Protein AF-A0A661EHE6-F1 (afdb_monomer_lite)

Radius of gyration: 26.78 Å; chains: 1; bounding box: 66×60×80 Å

Secondary structure (DSSP, 8-state):
-HHHHHHHHHHHHHHHHHHHHHHHTS--EEEEEE-TTS-TTT-TT-EEEEEETTEEEE-----B-SS-B-SS---HHHHHHHHHHHTTPPPGGGSSHHHHHHHHHHHHHHHHHHHHHH--SHHHHHHHHHHHHHHHHHHHHHHHHSTTGGGGS-HHHHHHHHHHHT--HHHHHTS-HHHHHHHHHHHHHHTT-------GGGGGGGHHHHHHHHHTT--GGGGHHHHHTTT---HHHHHHHHHHHHHHTT-TT--HHHHHHHHHHHHHHHHHHSSS-HHHHHHHHHHHHHHHHHHHHHHHHIIIIIHHH-GGGGGHHHHHHHTHHHHHHHHHHHHHHHHHHS--TTSSS-PPP----SSEEEEETTEEEEEEE-HHHHHHHHHHHHHHHHHHHHHHHH-

Structure (mmCIF, N/CA/C/O backbone):
data_AF-A0A661EHE6-F1
#
_entry.id   AF-A0A661EHE6-F1
#
loop_
_atom_site.group_PDB
_atom_site.id
_atom_site.type_symbol
_atom_site.label_atom_id
_atom_site.label_alt_id
_atom_site.label_comp_id
_atom_site.label_asym_id
_atom_site.label_entity_id
_atom_site.label_seq_id
_atom_site.pdbx_PDB_ins_code
_atom_site.Cartn_x
_atom_site.Cartn_y
_atom_site.Cartn_z
_atom_site.occupancy
_atom_site.B_iso_or_equiv
_atom_site.auth_seq_id
_atom_site.auth_comp_id
_atom_site.auth_asym_id
_atom_site.auth_atom_id
_atom_site.pdbx_PDB_model_num
ATO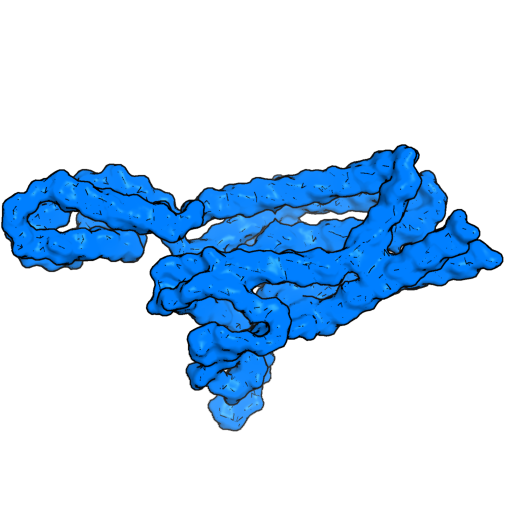M 1 N N . MET A 1 1 ? -30.434 -4.447 30.895 1.00 58.22 1 MET A N 1
ATOM 2 C CA . MET A 1 1 ? -30.264 -4.617 29.432 1.00 58.22 1 MET A CA 1
ATOM 3 C C . MET A 1 1 ? -29.003 -3.926 28.910 1.00 58.22 1 MET A C 1
ATOM 5 O O . MET A 1 1 ? -28.174 -4.623 28.340 1.00 58.22 1 MET A O 1
ATOM 9 N N . LEU A 1 2 ? -28.776 -2.645 29.231 1.00 62.28 2 LEU A N 1
ATOM 10 C CA . LEU A 1 2 ? -27.599 -1.854 28.808 1.00 62.28 2 LEU A CA 1
ATOM 11 C C . LEU A 1 2 ? -26.223 -2.505 29.084 1.00 62.28 2 LEU A C 1
ATOM 13 O O . LEU A 1 2 ? -25.318 -2.439 28.260 1.00 62.28 2 LEU A O 1
ATOM 17 N N . LYS A 1 3 ? -26.040 -3.195 30.220 1.00 76.94 3 LYS A N 1
ATOM 18 C CA . LYS A 1 3 ? -24.766 -3.878 30.533 1.00 76.94 3 LYS A CA 1
ATOM 19 C C . LYS A 1 3 ? -24.486 -5.080 29.613 1.00 76.94 3 LYS A C 1
ATOM 21 O O . LYS A 1 3 ? -23.337 -5.329 29.279 1.00 76.94 3 LYS A O 1
ATOM 26 N N . LYS A 1 4 ? -25.528 -5.802 29.177 1.00 82.62 4 LYS A N 1
ATOM 27 C CA . LYS A 1 4 ? -25.400 -6.984 28.303 1.00 82.62 4 LYS A CA 1
ATOM 28 C C . LYS A 1 4 ? -25.065 -6.578 26.865 1.00 82.62 4 LYS A C 1
ATOM 30 O O . LYS A 1 4 ? -24.205 -7.199 26.257 1.00 82.62 4 LYS A O 1
ATOM 35 N N . GLN A 1 5 ? -25.698 -5.526 26.344 1.00 84.62 5 GLN A N 1
ATOM 36 C CA . GLN A 1 5 ? -25.403 -5.009 25.001 1.00 84.62 5 GLN A CA 1
ATOM 37 C C . GLN A 1 5 ? -23.987 -4.424 24.902 1.00 84.62 5 GLN A C 1
ATOM 39 O O . GLN A 1 5 ? -23.274 -4.747 23.959 1.00 84.62 5 GLN A O 1
ATOM 44 N N . ASN A 1 6 ? -23.524 -3.686 25.917 1.00 88.25 6 ASN A N 1
ATOM 45 C CA . ASN A 1 6 ? -22.138 -3.206 25.968 1.00 88.25 6 ASN A CA 1
ATOM 46 C C . ASN A 1 6 ? -21.098 -4.339 25.941 1.00 88.25 6 ASN A C 1
ATOM 48 O O . ASN A 1 6 ? -20.074 -4.203 25.278 1.00 88.25 6 ASN A O 1
ATOM 52 N N . ILE A 1 7 ? -21.368 -5.468 26.608 1.00 91.94 7 ILE A N 1
ATOM 53 C CA . ILE A 1 7 ? -20.500 -6.657 26.549 1.00 91.94 7 ILE A CA 1
ATOM 54 C C . ILE A 1 7 ? -20.470 -7.243 25.131 1.00 91.94 7 ILE A C 1
ATOM 56 O O . ILE A 1 7 ? -19.403 -7.613 24.648 1.00 91.94 7 ILE A O 1
ATOM 60 N N . ILE A 1 8 ? -21.616 -7.292 24.446 1.00 94.62 8 ILE A N 1
ATOM 61 C CA . ILE A 1 8 ? -21.694 -7.775 23.059 1.00 94.62 8 ILE A CA 1
ATOM 62 C C . ILE A 1 8 ? -20.893 -6.855 22.129 1.00 94.62 8 ILE A C 1
ATOM 64 O O . ILE A 1 8 ? -20.063 -7.341 21.369 1.00 94.62 8 ILE A O 1
ATOM 68 N N . ILE A 1 9 ? -21.082 -5.533 22.220 1.00 95.19 9 ILE A N 1
ATOM 69 C CA . ILE A 1 9 ? -20.332 -4.556 21.412 1.00 95.19 9 ILE A CA 1
ATOM 70 C C . ILE A 1 9 ? -18.827 -4.678 21.675 1.00 95.19 9 ILE A C 1
ATOM 72 O O . ILE A 1 9 ? -18.043 -4.658 20.730 1.00 95.19 9 ILE A O 1
ATOM 76 N N . ALA A 1 10 ? -18.423 -4.841 22.938 1.00 95.44 10 ALA A N 1
ATOM 77 C CA . ALA A 1 10 ? -17.024 -5.043 23.294 1.00 95.44 10 ALA A CA 1
ATOM 78 C C . ALA A 1 10 ? -16.457 -6.332 22.679 1.00 95.44 10 ALA A C 1
ATOM 80 O O . ALA A 1 10 ? -15.394 -6.294 22.074 1.00 95.44 10 ALA A O 1
ATOM 81 N N . SER A 1 11 ? -17.185 -7.450 22.760 1.00 97.00 11 SER A N 1
ATOM 82 C CA . SER A 1 11 ? -16.766 -8.731 22.176 1.00 97.00 11 SER A CA 1
ATOM 83 C C . SER A 1 11 ? -16.614 -8.661 20.652 1.00 97.00 11 SER A C 1
ATOM 85 O O . SER A 1 11 ? -15.599 -9.114 20.117 1.00 97.00 11 SER A O 1
ATOM 87 N N . LEU A 1 12 ? -17.575 -8.043 19.956 1.00 97.81 12 LEU A N 1
ATOM 88 C CA . LEU A 1 12 ? -17.497 -7.817 18.510 1.00 97.81 12 LEU A CA 1
ATOM 89 C C . LEU A 1 12 ? -16.305 -6.920 18.153 1.00 97.81 12 LEU A C 1
ATOM 91 O O . LEU A 1 12 ? -15.554 -7.235 17.234 1.00 97.81 12 LEU A O 1
ATOM 95 N N . GLY A 1 13 ? -16.095 -5.842 18.913 1.00 97.81 13 GLY A N 1
ATOM 96 C CA . GLY A 1 13 ? -15.005 -4.900 18.680 1.00 97.81 13 GLY A CA 1
ATOM 97 C C . GLY A 1 13 ? -13.626 -5.511 18.911 1.00 97.81 13 GLY A C 1
ATOM 98 O O . GLY A 1 13 ? -12.750 -5.363 18.066 1.00 97.81 13 GLY A O 1
ATOM 99 N N . THR A 1 14 ? -13.433 -6.264 19.996 1.00 97.50 14 THR A N 1
ATOM 100 C CA . THR A 1 14 ? -12.178 -6.992 20.237 1.00 97.50 14 THR A CA 1
ATOM 101 C C . THR A 1 14 ? -11.913 -8.028 19.145 1.00 97.50 14 THR A C 1
ATOM 103 O O . THR A 1 14 ? -10.778 -8.151 18.692 1.00 97.50 14 THR A O 1
ATOM 106 N N . SER A 1 15 ? -12.953 -8.718 18.666 1.00 98.31 15 SER A N 1
ATOM 107 C CA . SER A 1 15 ? -12.825 -9.654 17.543 1.00 98.31 15 SER A CA 1
ATOM 108 C C . SER A 1 15 ? -12.405 -8.932 16.259 1.00 98.31 15 SER A C 1
ATOM 110 O O . SER A 1 15 ? -11.491 -9.381 15.577 1.00 98.31 15 SER A O 1
ATOM 112 N N . ALA A 1 16 ? -13.003 -7.775 15.956 1.00 98.50 16 ALA A N 1
ATOM 113 C CA . ALA A 1 16 ? -12.637 -6.971 14.791 1.00 98.50 16 ALA A CA 1
ATOM 114 C C . ALA A 1 16 ? -11.186 -6.457 14.863 1.00 98.50 16 ALA A C 1
ATOM 116 O O . ALA A 1 16 ? -10.476 -6.498 13.864 1.00 98.50 16 ALA A O 1
ATOM 117 N N . VAL A 1 17 ? -10.715 -6.037 16.042 1.00 98.56 17 VAL A N 1
ATOM 118 C CA . VAL A 1 17 ? -9.310 -5.639 16.255 1.00 98.56 17 VAL A CA 1
ATOM 119 C C . VAL A 1 17 ? -8.356 -6.813 16.033 1.00 98.56 17 VAL A C 1
ATOM 121 O O . VAL A 1 17 ? -7.335 -6.646 15.370 1.00 98.56 17 VAL A O 1
ATOM 124 N N . ALA A 1 18 ? -8.690 -8.005 16.536 1.00 98.38 18 ALA A N 1
ATOM 125 C CA . ALA A 1 18 ? -7.885 -9.200 16.294 1.00 98.38 18 ALA A CA 1
ATOM 126 C C . ALA A 1 18 ? -7.820 -9.543 14.796 1.00 98.38 18 ALA A C 1
ATOM 128 O O . ALA A 1 18 ? -6.750 -9.848 14.277 1.00 98.38 18 ALA A O 1
ATOM 129 N N . LEU A 1 19 ? -8.940 -9.428 14.079 1.00 98.44 19 LEU A N 1
ATOM 130 C CA . LEU A 1 19 ? -8.975 -9.631 12.631 1.00 98.44 19 LEU A CA 1
ATOM 131 C C . LEU A 1 19 ? -8.116 -8.614 11.873 1.00 98.44 19 LEU A C 1
ATOM 133 O O . LEU A 1 19 ? -7.406 -9.021 10.960 1.00 98.44 19 LEU A O 1
ATOM 137 N N . LEU A 1 20 ? -8.122 -7.330 12.256 1.00 98.31 20 LEU A N 1
ATOM 138 C CA . LEU A 1 20 ? -7.246 -6.314 11.648 1.00 98.31 20 LEU A CA 1
ATOM 139 C C . LEU A 1 20 ? -5.766 -6.698 11.740 1.00 98.31 20 LEU A C 1
ATOM 141 O O . LEU A 1 20 ? -5.032 -6.513 10.771 1.00 98.31 20 LEU A O 1
ATOM 145 N N . PHE A 1 21 ? -5.341 -7.271 12.869 1.00 97.00 21 PHE A N 1
ATOM 146 C CA . PHE A 1 21 ? -3.980 -7.781 13.018 1.00 97.00 21 PHE A CA 1
ATOM 147 C C . PHE A 1 21 ? -3.686 -8.914 12.022 1.00 97.00 21 PHE A C 1
ATOM 149 O O . PHE A 1 21 ? -2.678 -8.860 11.328 1.00 97.00 21 PHE A O 1
ATOM 156 N N . PHE A 1 22 ? -4.577 -9.903 11.884 1.00 97.81 22 PHE A N 1
ATOM 157 C CA . PHE A 1 22 ? -4.382 -11.000 10.924 1.00 97.81 22 PHE A CA 1
ATOM 158 C C . PHE A 1 22 ? -4.423 -10.539 9.462 1.00 97.81 22 PHE A C 1
ATOM 160 O O . PHE A 1 22 ? -3.643 -11.031 8.647 1.00 97.81 22 PHE A O 1
ATOM 167 N N . ILE A 1 23 ? -5.290 -9.577 9.130 1.00 98.25 23 ILE A N 1
ATOM 168 C CA . ILE A 1 23 ? -5.377 -8.985 7.787 1.00 98.25 23 ILE A CA 1
ATOM 169 C C . ILE A 1 23 ? -4.029 -8.400 7.368 1.00 98.25 23 ILE A C 1
ATOM 171 O O . ILE A 1 23 ? -3.615 -8.599 6.231 1.00 98.25 23 ILE A O 1
ATOM 175 N N . PHE A 1 24 ? -3.322 -7.730 8.283 1.00 97.19 24 PHE A N 1
ATOM 176 C CA . PHE A 1 24 ? -2.044 -7.084 7.982 1.00 97.19 24 PHE A CA 1
ATOM 177 C C . PHE A 1 24 ? -0.975 -8.058 7.449 1.00 97.19 24 PHE A C 1
ATOM 179 O O . PHE A 1 24 ? -0.112 -7.666 6.668 1.00 97.19 24 PHE A O 1
ATOM 186 N N . PHE A 1 25 ? -1.048 -9.336 7.825 1.00 96.38 25 PHE A N 1
ATOM 187 C CA . PHE A 1 25 ? -0.101 -10.372 7.400 1.00 96.38 25 PHE A CA 1
ATOM 188 C C . PHE A 1 25 ? -0.666 -11.332 6.346 1.00 96.38 25 PHE A C 1
ATOM 190 O O . PHE A 1 25 ? -0.002 -12.300 5.986 1.00 96.38 25 PHE A O 1
ATOM 197 N N . SER A 1 26 ? -1.879 -11.088 5.851 1.00 97.25 26 SER A N 1
ATOM 198 C CA . SER A 1 26 ? -2.568 -11.995 4.931 1.00 97.25 26 SER A CA 1
ATOM 199 C C . SER A 1 26 ? -2.610 -11.438 3.502 1.00 97.25 26 SER A C 1
ATOM 201 O O . SER A 1 26 ? -2.764 -10.224 3.338 1.00 97.25 26 SER A O 1
ATOM 203 N N . PRO A 1 27 ? -2.552 -12.300 2.469 1.00 97.62 27 PRO A N 1
ATOM 204 C CA . PRO A 1 27 ? -2.875 -11.909 1.110 1.00 97.62 27 PRO A CA 1
ATOM 205 C C . PRO A 1 27 ? -4.326 -11.448 1.072 1.00 97.62 27 PRO A C 1
ATOM 207 O O . PRO A 1 27 ? -5.235 -12.124 1.558 1.00 97.62 27 PRO A O 1
ATOM 210 N N . VAL A 1 28 ? -4.541 -10.258 0.531 1.00 98.12 28 VAL A N 1
ATOM 211 C CA . VAL A 1 28 ? -5.866 -9.664 0.375 1.00 98.12 28 VAL A CA 1
ATOM 212 C C . VAL A 1 28 ? -6.407 -9.960 -1.014 1.00 98.12 28 VAL A C 1
ATOM 214 O O . VAL A 1 28 ? -7.583 -10.274 -1.169 1.00 98.12 28 VAL A O 1
ATOM 217 N N . TRP A 1 29 ? -5.552 -9.894 -2.026 1.00 98.12 29 TRP A N 1
ATOM 218 C CA . TRP A 1 29 ? -5.924 -10.109 -3.417 1.00 98.12 29 TRP A CA 1
ATOM 219 C C . TRP A 1 29 ? -4.809 -10.852 -4.129 1.00 98.12 29 TRP A C 1
ATOM 221 O O . TRP A 1 29 ? -3.644 -10.688 -3.773 1.00 98.12 29 TRP A O 1
ATOM 231 N N . TRP A 1 30 ? -5.133 -11.621 -5.158 1.00 97.56 30 TRP A N 1
ATOM 232 C CA . TRP A 1 30 ? -4.120 -12.259 -5.989 1.00 97.56 30 TRP A CA 1
ATOM 233 C C . TRP A 1 30 ? -4.372 -11.969 -7.459 1.00 97.56 30 TRP A C 1
ATOM 235 O O . TRP A 1 30 ? -5.511 -11.788 -7.898 1.00 97.56 30 TRP A O 1
ATOM 245 N N . VAL A 1 31 ? -3.279 -11.924 -8.215 1.00 96.62 31 VAL A N 1
ATOM 246 C CA . VAL A 1 31 ? -3.304 -11.832 -9.673 1.00 96.62 31 VAL A CA 1
ATOM 247 C C . VAL A 1 31 ? -2.419 -12.922 -10.243 1.00 96.62 31 VAL A C 1
ATOM 249 O O . VAL A 1 31 ? -1.342 -13.183 -9.714 1.00 96.62 31 VAL A O 1
ATOM 252 N N . SER A 1 32 ? -2.876 -13.549 -11.322 1.00 96.06 32 SER A N 1
ATOM 253 C CA . SER A 1 32 ? -2.089 -14.502 -12.095 1.00 96.06 32 SER A CA 1
ATOM 254 C C . SER A 1 32 ? -2.139 -14.191 -13.587 1.00 96.06 32 SER A C 1
ATOM 256 O O . SER A 1 32 ? -3.191 -13.813 -14.113 1.00 96.06 32 SER A O 1
ATOM 258 N N . LEU A 1 33 ? -1.001 -14.363 -14.263 1.00 94.44 33 LEU A N 1
ATOM 259 C CA . LEU A 1 33 ? -0.906 -14.360 -15.720 1.00 94.44 33 LEU A CA 1
ATOM 260 C C . LEU A 1 33 ? -0.604 -15.755 -16.256 1.00 94.44 33 LEU A C 1
ATOM 262 O O . LEU A 1 33 ? 0.322 -16.421 -15.802 1.00 94.44 33 LEU A O 1
ATOM 266 N N . THR A 1 34 ? -1.315 -16.150 -17.307 1.00 93.56 34 THR A N 1
ATOM 267 C CA . THR A 1 34 ? -0.997 -17.357 -18.083 1.00 93.56 34 THR A CA 1
ATOM 268 C C . THR A 1 34 ? -0.774 -16.993 -19.544 1.00 93.56 34 THR A C 1
ATOM 270 O O . THR A 1 34 ? -1.536 -16.196 -20.101 1.00 93.56 34 THR A O 1
ATOM 273 N N . ALA A 1 35 ? 0.215 -17.608 -20.186 1.00 90.50 35 ALA A N 1
ATOM 274 C CA . ALA A 1 35 ? 0.465 -17.464 -21.617 1.00 90.50 35 ALA A CA 1
ATOM 275 C C . ALA A 1 35 ? 1.098 -18.740 -22.196 1.00 90.50 35 ALA A C 1
ATOM 277 O O . ALA A 1 35 ? 1.694 -19.506 -21.443 1.00 90.50 35 ALA A O 1
ATOM 278 N N . PRO A 1 36 ? 1.034 -18.964 -23.524 1.00 88.56 36 PRO A N 1
ATOM 279 C CA . PRO A 1 36 ? 1.597 -20.164 -24.152 1.00 88.56 36 PRO A CA 1
ATOM 280 C C . PRO A 1 36 ? 3.094 -20.393 -23.889 1.00 88.56 36 PRO A C 1
ATOM 282 O O . PRO A 1 36 ? 3.557 -21.526 -23.953 1.00 88.56 36 PRO A O 1
ATOM 285 N N . GLN A 1 37 ? 3.852 -19.327 -23.620 1.00 87.25 37 GLN A N 1
ATOM 286 C CA . GLN A 1 37 ? 5.287 -19.375 -23.320 1.00 87.25 37 GLN A CA 1
ATOM 287 C C . GLN A 1 37 ? 5.591 -19.797 -21.873 1.00 87.25 37 GLN A C 1
ATOM 289 O O . GLN A 1 37 ? 6.729 -20.149 -21.582 1.00 87.25 37 GLN A O 1
ATOM 294 N N . TYR A 1 38 ? 4.591 -19.774 -20.988 1.00 89.00 38 TYR A N 1
ATOM 295 C CA . TYR A 1 38 ? 4.699 -20.142 -19.577 1.00 89.00 38 TYR A CA 1
ATOM 296 C C . TYR A 1 38 ? 3.900 -21.433 -19.343 1.00 89.00 38 TYR A C 1
ATOM 298 O O . TYR A 1 38 ? 2.697 -21.369 -19.078 1.00 89.00 38 TYR A O 1
ATOM 306 N N . PRO A 1 39 ? 4.524 -22.613 -19.518 1.00 89.12 39 PRO A N 1
ATOM 307 C CA . PRO A 1 39 ? 3.816 -23.887 -19.484 1.00 89.12 39 PRO A CA 1
ATOM 308 C C . PRO A 1 39 ? 3.327 -24.226 -18.073 1.00 89.12 39 PRO A C 1
ATOM 310 O O . PRO A 1 39 ? 4.038 -24.002 -17.095 1.00 89.12 39 PRO A O 1
ATOM 313 N N . GLU A 1 40 ? 2.159 -24.869 -17.979 1.00 88.19 40 GLU A N 1
ATOM 314 C CA . GLU A 1 40 ? 1.541 -25.282 -16.705 1.00 88.19 40 GLU A CA 1
ATOM 315 C C . GLU A 1 40 ? 2.432 -26.218 -15.871 1.00 88.19 40 GLU A C 1
ATOM 317 O O . GLU A 1 40 ? 2.320 -26.254 -14.652 1.00 88.19 40 GLU A O 1
ATOM 322 N N . VAL A 1 41 ? 3.354 -26.952 -16.507 1.00 86.19 41 VAL A N 1
ATOM 323 C CA . VAL A 1 41 ? 4.315 -27.818 -15.800 1.00 86.19 41 VAL A CA 1
ATOM 324 C C . VAL A 1 41 ? 5.265 -27.005 -14.916 1.00 86.19 41 VAL A C 1
ATOM 326 O O . VAL A 1 41 ? 5.622 -27.478 -13.845 1.00 86.19 41 VAL A O 1
ATOM 329 N N . ALA A 1 42 ? 5.657 -25.798 -15.337 1.00 85.19 42 ALA A N 1
ATOM 330 C CA . ALA A 1 42 ? 6.507 -24.898 -14.550 1.00 85.19 42 ALA A CA 1
ATOM 331 C C . ALA A 1 42 ? 5.682 -23.861 -13.764 1.00 85.19 42 ALA A C 1
ATOM 333 O O . ALA A 1 42 ? 6.041 -23.494 -12.651 1.00 85.19 42 ALA A O 1
ATOM 334 N N . PHE A 1 43 ? 4.549 -23.425 -14.320 1.00 89.69 43 PHE A N 1
ATOM 335 C CA . PHE A 1 43 ? 3.670 -22.407 -13.744 1.00 89.69 43 PHE A CA 1
ATOM 336 C C . PHE A 1 43 ? 2.233 -22.941 -13.631 1.00 89.69 43 PHE A C 1
ATOM 338 O O . PHE A 1 43 ? 1.362 -22.511 -14.391 1.00 89.69 43 PHE A O 1
ATOM 345 N N . PRO A 1 44 ? 1.951 -23.876 -12.704 1.00 90.06 44 PRO A N 1
ATOM 346 C CA . PRO A 1 44 ? 0.638 -24.526 -12.608 1.00 90.06 44 PRO A CA 1
ATOM 347 C C . PRO A 1 44 ? -0.492 -23.541 -12.292 1.00 90.06 44 PRO A C 1
ATOM 349 O O . PRO A 1 44 ? -1.596 -23.670 -12.811 1.00 90.06 44 PRO A O 1
ATOM 352 N N . ASP A 1 45 ? -0.193 -22.518 -11.492 1.00 91.25 45 ASP A N 1
ATOM 353 C CA . ASP A 1 45 ? -1.120 -21.438 -11.152 1.00 91.25 45 ASP A CA 1
ATOM 354 C C . ASP A 1 45 ? -0.907 -20.188 -12.024 1.00 91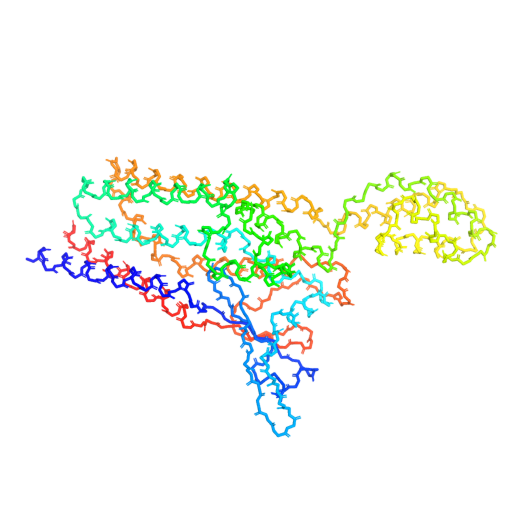.25 45 ASP A C 1
ATOM 356 O O . ASP A 1 45 ? -1.430 -19.119 -11.702 1.00 91.25 45 ASP A O 1
ATOM 360 N N . GLY A 1 46 ? -0.115 -20.292 -13.097 1.00 92.94 46 GLY A N 1
ATOM 361 C CA . GLY A 1 46 ? 0.428 -19.155 -13.838 1.00 92.94 46 GLY A CA 1
ATOM 362 C C . GLY A 1 46 ? 1.467 -18.361 -13.039 1.00 92.94 46 GLY A C 1
ATOM 363 O O . GLY A 1 46 ? 1.930 -18.770 -11.974 1.00 92.94 46 GLY A O 1
ATOM 364 N N . ILE A 1 47 ? 1.840 -17.194 -13.558 1.00 94.75 47 ILE A N 1
ATOM 365 C CA . ILE A 1 47 ? 2.729 -16.246 -12.885 1.00 94.75 47 ILE A CA 1
ATOM 366 C C . ILE A 1 47 ? 1.900 -15.510 -11.841 1.00 94.75 47 ILE A C 1
ATOM 368 O O . ILE A 1 47 ? 1.251 -14.506 -12.141 1.00 94.75 47 ILE A O 1
ATOM 372 N N . LYS A 1 48 ? 1.866 -16.056 -10.627 1.00 95.69 48 LYS A N 1
ATOM 373 C CA . LYS A 1 48 ? 1.005 -15.574 -9.550 1.00 95.69 48 LYS A CA 1
ATOM 374 C C . LYS A 1 48 ? 1.747 -14.640 -8.596 1.00 95.69 48 LYS A C 1
ATOM 376 O O . LYS A 1 48 ? 2.850 -14.940 -8.144 1.00 95.69 48 LYS A O 1
ATOM 381 N N . ILE A 1 49 ? 1.088 -13.547 -8.224 1.00 95.75 49 ILE A N 1
ATOM 382 C CA . ILE A 1 49 ? 1.506 -12.619 -7.168 1.00 95.75 49 ILE A CA 1
ATOM 383 C C . ILE A 1 49 ? 0.370 -12.389 -6.173 1.00 95.75 49 ILE A C 1
ATOM 385 O O . ILE A 1 49 ? -0.811 -12.444 -6.531 1.00 95.75 49 ILE A O 1
ATOM 389 N N . ASN A 1 50 ? 0.738 -12.084 -4.932 1.00 96.56 50 ASN A N 1
ATOM 390 C CA . ASN A 1 50 ? -0.198 -11.823 -3.847 1.00 96.56 50 ASN A CA 1
ATOM 391 C C . ASN A 1 50 ? -0.040 -10.388 -3.338 1.00 96.56 50 ASN A C 1
ATOM 393 O O . ASN A 1 50 ? 1.033 -9.986 -2.888 1.00 96.56 50 ASN A O 1
ATOM 397 N N . PHE A 1 51 ? -1.127 -9.625 -3.369 1.00 96.31 51 PHE A N 1
ATOM 398 C CA . PHE A 1 51 ? -1.212 -8.283 -2.808 1.00 96.31 51 PHE A CA 1
ATOM 399 C C . PHE A 1 51 ? -1.576 -8.360 -1.333 1.00 96.31 51 PHE A C 1
ATOM 401 O O . PHE A 1 51 ? -2.621 -8.895 -0.959 1.00 96.31 51 PHE A O 1
ATOM 408 N N . HIS A 1 52 ? -0.728 -7.781 -0.499 1.00 96.62 52 HIS A N 1
ATOM 409 C CA . HIS A 1 52 ? -0.985 -7.538 0.910 1.00 96.62 52 HIS A CA 1
ATOM 410 C C . HIS A 1 52 ? -1.100 -6.026 1.127 1.00 96.62 52 HIS A C 1
ATOM 412 O O . HIS A 1 52 ? -0.645 -5.226 0.312 1.00 96.62 52 HIS A O 1
ATOM 418 N N . VAL A 1 53 ? -1.653 -5.605 2.264 1.00 95.75 53 VAL A N 1
ATOM 419 C CA . VAL A 1 53 ? -1.747 -4.168 2.593 1.00 95.75 53 VAL A CA 1
ATOM 420 C C . VAL A 1 53 ? -0.384 -3.491 2.785 1.00 95.75 53 VAL A C 1
ATOM 422 O O . VAL A 1 53 ? -0.302 -2.269 2.757 1.00 95.75 53 VAL A O 1
ATOM 425 N N . ASN A 1 54 ? 0.681 -4.273 2.970 1.00 94.75 54 ASN A N 1
ATOM 426 C CA . ASN A 1 54 ? 2.046 -3.817 3.237 1.00 94.75 54 ASN A CA 1
ATOM 427 C C . ASN A 1 54 ? 3.054 -4.167 2.125 1.00 94.75 54 ASN A C 1
ATOM 429 O O . ASN A 1 54 ? 4.201 -3.728 2.193 1.00 94.75 54 ASN A O 1
ATOM 433 N N . GLY A 1 55 ? 2.671 -4.915 1.089 1.00 93.81 55 GLY A N 1
ATOM 434 C CA . GLY A 1 55 ? 3.638 -5.480 0.145 1.00 93.81 55 GLY A CA 1
ATOM 435 C C . GLY A 1 55 ? 3.006 -6.261 -0.999 1.00 93.81 55 GLY A C 1
ATOM 436 O O . GLY A 1 55 ? 1.807 -6.544 -0.983 1.00 93.81 55 GLY A O 1
ATOM 437 N N . VAL A 1 56 ? 3.827 -6.631 -1.982 1.00 94.25 56 VAL A N 1
ATOM 438 C CA . VAL A 1 56 ? 3.448 -7.547 -3.058 1.00 94.25 56 VAL A CA 1
ATOM 439 C C . VAL A 1 56 ? 4.422 -8.714 -3.081 1.00 94.25 56 VAL A C 1
ATOM 441 O O . VAL A 1 56 ? 5.600 -8.565 -3.395 1.00 94.25 56 VAL A O 1
ATOM 444 N N . PHE A 1 57 ? 3.915 -9.901 -2.779 1.00 93.19 57 PHE A N 1
ATOM 445 C CA . PHE A 1 57 ? 4.740 -11.076 -2.530 1.00 93.19 57 PHE A CA 1
ATOM 446 C C . PHE A 1 57 ? 4.610 -12.115 -3.639 1.00 93.19 57 PHE A C 1
ATOM 448 O O . PHE A 1 57 ? 3.616 -12.162 -4.373 1.00 93.19 57 PHE A O 1
ATOM 455 N N . ASN A 1 58 ? 5.629 -12.970 -3.738 1.00 92.56 58 ASN A N 1
ATOM 456 C CA . ASN A 1 58 ? 5.634 -14.092 -4.664 1.00 92.56 58 ASN A CA 1
ATOM 457 C C . ASN A 1 58 ? 4.459 -15.039 -4.366 1.00 92.56 58 ASN A C 1
ATOM 459 O O . ASN A 1 58 ? 4.266 -15.456 -3.224 1.00 92.56 58 ASN A O 1
ATOM 463 N N . GLY A 1 59 ? 3.670 -15.359 -5.391 1.00 91.31 59 GLY A N 1
ATOM 464 C CA . GLY A 1 59 ? 2.535 -16.275 -5.289 1.00 91.31 59 GLY A CA 1
ATOM 465 C C . GLY A 1 59 ? 2.799 -17.656 -5.882 1.00 91.31 59 GLY A C 1
ATOM 466 O O . GLY A 1 59 ? 1.929 -18.519 -5.778 1.00 91.31 59 GLY A O 1
ATOM 467 N N . CYS A 1 60 ? 3.966 -17.870 -6.490 1.00 91.25 60 CYS A N 1
ATOM 468 C CA . CYS A 1 60 ? 4.336 -19.159 -7.056 1.00 91.25 60 CYS A CA 1
ATOM 469 C C . CYS A 1 60 ? 4.808 -20.146 -5.994 1.00 91.25 60 CYS A C 1
ATOM 471 O O . CYS A 1 60 ? 5.415 -19.786 -4.983 1.00 91.25 60 CYS A O 1
ATOM 473 N N . THR A 1 61 ? 4.491 -21.415 -6.231 1.00 86.19 61 THR A N 1
ATOM 474 C CA . THR A 1 61 ? 4.805 -22.518 -5.327 1.00 86.19 61 THR A CA 1
ATOM 475 C C . THR A 1 61 ? 5.929 -23.366 -5.904 1.00 86.19 61 THR A C 1
ATOM 477 O O . THR A 1 61 ? 6.148 -23.411 -7.111 1.00 86.19 61 THR A O 1
ATOM 480 N N . LYS A 1 62 ? 6.675 -24.033 -5.022 1.00 83.44 62 LYS A N 1
ATOM 481 C CA . LYS A 1 62 ? 7.769 -24.917 -5.422 1.00 83.44 62 LYS A CA 1
ATOM 482 C C . LYS A 1 62 ? 7.219 -26.110 -6.203 1.00 83.44 62 LYS A C 1
ATOM 484 O O . LYS A 1 62 ? 6.442 -26.895 -5.655 1.00 83.44 62 LYS A O 1
ATOM 489 N N . VAL A 1 63 ? 7.672 -26.284 -7.441 1.00 79.81 63 VAL A N 1
ATOM 490 C CA . VAL A 1 63 ? 7.231 -27.383 -8.301 1.00 79.81 63 VAL A CA 1
ATOM 491 C C . VAL A 1 63 ? 8.147 -28.598 -8.145 1.00 79.81 63 VAL A C 1
ATOM 493 O O . VAL A 1 63 ? 9.374 -28.508 -8.203 1.00 79.81 63 VAL A O 1
ATOM 496 N N . LYS A 1 64 ? 7.531 -29.770 -7.959 1.00 72.62 64 LYS A N 1
ATOM 497 C CA . LYS A 1 64 ? 8.189 -31.076 -8.077 1.00 72.62 64 LYS A CA 1
ATOM 498 C C . LYS A 1 64 ? 7.391 -31.943 -9.042 1.00 72.62 64 LYS A C 1
ATOM 500 O O . LYS A 1 64 ? 6.300 -32.395 -8.704 1.00 72.62 64 LYS A O 1
ATOM 505 N N . SER A 1 65 ? 7.939 -32.181 -10.225 1.00 68.25 65 SER A N 1
ATOM 506 C CA . SER A 1 65 ? 7.361 -33.039 -11.258 1.00 68.25 65 SER A CA 1
ATOM 507 C C . SER A 1 65 ? 8.411 -34.009 -11.813 1.00 68.25 65 SER A C 1
ATOM 509 O O . SER A 1 65 ? 9.597 -33.902 -11.506 1.00 68.25 65 SER A O 1
ATOM 511 N N . ALA A 1 66 ? 7.975 -34.974 -12.628 1.00 61.22 66 ALA A N 1
ATOM 512 C CA . ALA A 1 66 ? 8.871 -35.939 -13.270 1.00 61.22 66 ALA A CA 1
ATOM 513 C C . ALA A 1 66 ? 9.830 -35.297 -14.297 1.00 61.22 66 ALA A C 1
ATOM 515 O O . ALA A 1 66 ? 10.853 -35.896 -14.617 1.00 61.22 66 ALA A O 1
ATOM 516 N N . GLU A 1 67 ? 9.509 -34.098 -14.795 1.00 64.50 67 GLU A N 1
ATOM 517 C CA . GLU A 1 67 ? 10.275 -33.375 -15.822 1.00 64.50 67 GLU A CA 1
ATOM 518 C C . GLU A 1 67 ? 11.041 -32.166 -15.259 1.00 64.50 67 GLU A C 1
ATOM 520 O O . GLU A 1 67 ? 12.068 -31.779 -15.812 1.00 64.50 67 GLU A O 1
ATOM 525 N N . LEU A 1 68 ? 10.581 -31.593 -14.142 1.00 66.06 68 LEU A N 1
ATOM 526 C CA . LEU A 1 68 ? 11.168 -30.418 -13.494 1.00 66.06 68 LEU A CA 1
ATOM 527 C C . LEU A 1 68 ? 11.165 -30.575 -11.973 1.00 66.06 68 LEU A C 1
ATOM 529 O O . LEU A 1 68 ? 10.120 -30.784 -11.354 1.00 66.06 68 LEU A O 1
ATOM 533 N N . THR A 1 69 ? 12.344 -30.439 -11.369 1.00 69.12 69 THR A N 1
ATOM 534 C CA . THR A 1 69 ? 12.521 -30.308 -9.920 1.00 69.12 69 THR A CA 1
ATOM 535 C C . THR A 1 69 ? 13.282 -29.021 -9.660 1.00 69.12 69 THR A C 1
ATOM 537 O O . THR A 1 69 ? 14.431 -28.901 -10.074 1.00 69.12 69 THR A O 1
ATOM 540 N N . GLU A 1 70 ? 12.644 -28.076 -8.978 1.00 72.38 70 GLU A N 1
ATOM 541 C CA . GLU A 1 70 ? 13.287 -26.836 -8.548 1.00 72.38 70 GLU A CA 1
ATOM 542 C C . GLU A 1 70 ? 13.612 -26.909 -7.057 1.00 72.38 70 GLU A C 1
ATOM 544 O O . GLU A 1 70 ? 12.870 -27.520 -6.281 1.00 72.38 70 GLU A O 1
ATOM 549 N N . ASP A 1 71 ? 14.728 -26.307 -6.645 1.00 73.12 71 ASP A N 1
ATOM 550 C CA . ASP A 1 71 ? 15.160 -26.269 -5.243 1.00 73.12 71 ASP A CA 1
ATOM 551 C C . ASP A 1 71 ? 14.491 -25.139 -4.449 1.00 73.12 71 ASP A C 1
ATOM 553 O O . ASP A 1 71 ? 14.285 -25.269 -3.238 1.00 73.12 71 ASP A O 1
ATOM 557 N N . GLU A 1 72 ? 14.016 -24.105 -5.136 1.00 75.38 72 GLU A N 1
ATOM 558 C CA . GLU A 1 72 ? 13.269 -22.971 -4.591 1.00 75.38 72 GLU A CA 1
ATOM 559 C C . GLU A 1 72 ? 12.067 -22.665 -5.491 1.00 75.38 72 GLU A C 1
ATOM 561 O O . GLU A 1 72 ? 11.979 -23.176 -6.602 1.00 75.38 72 GLU A O 1
ATOM 566 N N . ALA A 1 73 ? 11.094 -21.898 -4.996 1.00 80.00 73 ALA A N 1
ATOM 567 C CA . ALA A 1 73 ? 9.969 -21.486 -5.831 1.00 80.00 73 ALA A CA 1
ATOM 568 C C . ALA A 1 73 ? 10.413 -20.394 -6.814 1.00 80.00 73 ALA A C 1
ATOM 570 O O . ALA A 1 73 ? 11.067 -19.435 -6.402 1.00 80.00 73 ALA A O 1
ATOM 571 N N . LEU A 1 74 ? 9.991 -20.500 -8.078 1.00 85.94 74 LEU A N 1
ATOM 572 C CA . LEU A 1 74 ? 10.155 -19.446 -9.083 1.00 85.94 74 LEU A CA 1
ATOM 573 C C . LEU A 1 74 ? 9.701 -18.082 -8.554 1.00 85.94 74 LEU A C 1
ATOM 575 O O . LEU A 1 74 ? 8.652 -17.959 -7.913 1.00 85.94 74 LEU A O 1
ATOM 579 N N . ASN A 1 75 ? 10.474 -17.041 -8.862 1.00 88.06 75 ASN A N 1
ATOM 580 C CA . ASN A 1 75 ? 10.152 -15.673 -8.480 1.00 88.06 75 ASN A CA 1
ATOM 581 C C . ASN A 1 75 ? 9.162 -15.055 -9.479 1.00 88.06 75 ASN A C 1
ATOM 583 O O . ASN A 1 75 ? 9.530 -14.312 -10.387 1.00 88.06 75 ASN A O 1
ATOM 587 N N . CYS A 1 76 ? 7.877 -15.338 -9.292 1.00 91.81 76 CYS A N 1
ATOM 588 C CA . CYS A 1 76 ? 6.829 -14.840 -10.176 1.00 91.81 76 CYS A CA 1
ATOM 589 C C . CYS A 1 76 ? 6.602 -13.333 -10.078 1.00 91.81 76 CYS A C 1
ATOM 591 O O . CYS A 1 76 ? 6.073 -12.748 -11.018 1.00 91.81 76 CYS A O 1
ATOM 593 N N . LYS A 1 77 ? 7.045 -12.676 -8.998 1.00 91.38 77 LYS A N 1
ATOM 594 C CA . LYS A 1 77 ? 7.082 -11.207 -8.950 1.00 91.38 77 LYS A CA 1
ATOM 595 C C . LYS A 1 77 ? 8.056 -10.660 -10.000 1.00 91.38 77 LYS A C 1
ATOM 597 O O . LYS A 1 77 ? 7.684 -9.764 -10.749 1.00 91.38 77 LYS A O 1
ATOM 602 N N . HIS A 1 78 ? 9.253 -11.243 -10.100 1.00 88.94 78 HIS A N 1
ATOM 603 C CA . HIS A 1 78 ? 10.250 -10.855 -11.102 1.00 88.94 78 HIS A CA 1
ATOM 604 C C . HIS A 1 78 ? 9.776 -11.136 -12.536 1.00 88.94 78 HIS A C 1
ATOM 606 O O . HIS A 1 78 ? 9.877 -10.268 -13.398 1.00 88.94 78 HIS A O 1
ATOM 612 N N . GLU A 1 79 ? 9.191 -12.311 -12.785 1.00 90.50 79 GLU A N 1
ATOM 613 C CA . GLU A 1 79 ? 8.639 -12.659 -14.106 1.00 90.50 79 GLU A CA 1
ATOM 614 C C . GLU A 1 79 ? 7.497 -11.725 -14.528 1.00 90.50 79 GLU A C 1
ATOM 616 O O . GLU A 1 79 ? 7.407 -11.302 -15.681 1.00 90.50 79 GLU A O 1
ATOM 621 N N . MET A 1 80 ? 6.634 -11.353 -13.582 1.00 92.06 80 MET A N 1
ATOM 622 C CA . MET A 1 80 ? 5.559 -10.396 -13.824 1.00 92.06 80 MET A CA 1
ATOM 623 C C . MET A 1 80 ? 6.108 -9.008 -14.182 1.00 92.06 80 MET A C 1
ATOM 625 O O . MET A 1 80 ? 5.620 -8.382 -15.122 1.00 92.06 80 MET A O 1
ATOM 629 N N . ASP A 1 81 ? 7.144 -8.542 -13.482 1.00 89.94 81 ASP A N 1
ATOM 630 C CA . ASP A 1 81 ? 7.821 -7.277 -13.788 1.00 89.94 81 ASP A CA 1
ATOM 631 C C . ASP A 1 81 ? 8.518 -7.310 -15.157 1.00 89.94 81 ASP A C 1
ATOM 633 O O . ASP A 1 81 ? 8.456 -6.328 -15.901 1.00 89.94 81 ASP A O 1
ATOM 637 N N . ALA A 1 82 ? 9.100 -8.451 -15.540 1.00 88.19 82 ALA A N 1
ATOM 638 C CA . ALA A 1 82 ? 9.652 -8.643 -16.876 1.00 88.19 82 ALA A CA 1
ATOM 639 C C . ALA A 1 82 ? 8.563 -8.504 -17.952 1.00 88.19 82 ALA A C 1
ATOM 641 O O . ALA A 1 82 ? 8.739 -7.756 -18.913 1.00 88.19 82 ALA A O 1
ATOM 642 N N . ILE A 1 83 ? 7.405 -9.153 -17.781 1.00 88.81 83 ILE A N 1
ATOM 643 C CA . ILE A 1 83 ? 6.270 -9.019 -18.711 1.00 88.81 83 ILE A CA 1
ATOM 644 C C . ILE A 1 83 ? 5.763 -7.578 -18.765 1.00 88.81 83 ILE A C 1
ATOM 646 O O . ILE A 1 83 ? 5.531 -7.057 -19.859 1.00 88.81 83 ILE A O 1
ATOM 650 N N . ASN A 1 84 ? 5.616 -6.930 -17.608 1.00 90.19 84 ASN A N 1
ATOM 651 C CA . ASN A 1 84 ? 5.202 -5.534 -17.519 1.00 90.19 84 ASN A CA 1
ATOM 652 C C . ASN A 1 84 ? 6.134 -4.642 -18.345 1.00 90.19 84 ASN A C 1
ATOM 654 O O . ASN A 1 84 ? 5.659 -3.879 -19.188 1.00 90.19 84 ASN A O 1
ATOM 658 N N . HIS A 1 85 ? 7.449 -4.826 -18.211 1.00 85.19 85 HIS A N 1
ATOM 659 C CA . HIS A 1 85 ? 8.436 -4.122 -19.022 1.00 85.19 85 HIS A CA 1
ATOM 660 C C . HIS A 1 85 ? 8.224 -4.329 -20.535 1.00 85.19 85 HIS A C 1
ATOM 662 O O . HIS A 1 85 ? 8.241 -3.362 -21.300 1.00 85.19 85 HIS A O 1
ATOM 668 N N . TYR A 1 86 ? 7.939 -5.552 -20.994 1.00 85.38 86 TYR A N 1
ATOM 669 C CA . TYR A 1 86 ? 7.693 -5.808 -22.422 1.00 85.38 86 TYR A CA 1
ATOM 670 C C . TYR A 1 86 ? 6.492 -5.034 -22.984 1.00 85.38 86 TYR A C 1
ATOM 672 O O . TYR A 1 86 ? 6.513 -4.668 -24.160 1.00 85.38 86 TYR A O 1
ATOM 680 N N . VAL A 1 87 ? 5.460 -4.772 -22.178 1.00 86.12 87 VAL A N 1
ATOM 681 C CA . VAL A 1 87 ? 4.247 -4.043 -22.598 1.00 86.12 87 VAL A CA 1
ATOM 682 C C . VAL A 1 87 ? 4.248 -2.562 -22.201 1.00 86.12 87 VAL A C 1
ATOM 684 O O . VAL A 1 87 ? 3.243 -1.878 -22.390 1.00 86.12 87 VAL A O 1
ATOM 687 N N . GLY A 1 88 ? 5.358 -2.057 -21.654 1.00 83.56 88 GLY A N 1
ATOM 688 C CA . GLY A 1 88 ? 5.481 -0.663 -21.220 1.00 83.56 88 GLY A CA 1
ATOM 689 C C . GLY A 1 88 ? 4.895 -0.373 -19.833 1.00 83.56 88 GLY A C 1
ATOM 690 O O . GLY A 1 88 ? 4.858 0.780 -19.424 1.00 83.56 88 GLY A O 1
ATOM 691 N N . MET A 1 89 ? 4.426 -1.373 -19.089 1.00 88.44 89 MET A N 1
ATOM 692 C CA . MET A 1 89 ? 3.966 -1.190 -17.711 1.00 88.44 89 MET A CA 1
ATOM 693 C C . MET A 1 89 ? 5.152 -1.077 -16.749 1.00 88.44 89 MET A C 1
ATOM 695 O O . MET A 1 89 ? 6.126 -1.820 -16.856 1.00 88.44 89 MET A O 1
ATOM 699 N N . TYR A 1 90 ? 5.055 -0.172 -15.774 1.00 87.00 90 TYR A N 1
ATOM 700 C CA . TYR A 1 90 ? 6.040 -0.069 -14.696 1.00 87.00 90 TYR A CA 1
ATOM 701 C C . TYR A 1 90 ? 6.060 -1.331 -13.811 1.00 87.00 90 TYR A C 1
ATOM 703 O O . TYR A 1 90 ? 5.044 -2.029 -13.722 1.00 87.00 90 TYR A O 1
ATOM 711 N N . PRO A 1 91 ? 7.177 -1.600 -13.106 1.00 89.12 91 PRO A N 1
ATOM 712 C CA . PRO A 1 91 ? 7.241 -2.624 -12.071 1.00 89.12 91 PRO A CA 1
ATOM 713 C C . PRO A 1 91 ? 6.146 -2.485 -11.031 1.00 89.12 91 PRO A C 1
ATOM 715 O O . PRO A 1 91 ? 5.746 -1.382 -10.655 1.00 89.12 91 PRO A O 1
ATOM 718 N N . ILE A 1 92 ? 5.718 -3.614 -10.488 1.00 90.00 92 ILE A N 1
ATOM 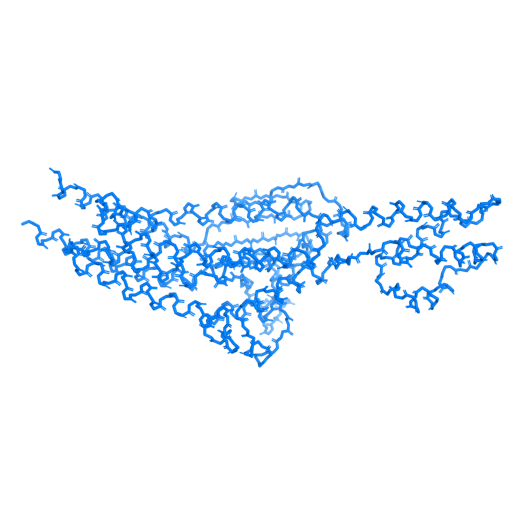719 C CA . ILE A 1 92 ? 4.599 -3.684 -9.551 1.00 90.00 92 ILE A CA 1
ATOM 720 C C . ILE A 1 92 ? 4.898 -2.930 -8.258 1.00 90.00 92 ILE A C 1
ATOM 722 O O . ILE A 1 92 ? 3.991 -2.367 -7.645 1.00 90.00 92 ILE A O 1
ATOM 726 N N . ALA A 1 93 ? 6.170 -2.854 -7.868 1.00 86.38 93 ALA A N 1
ATOM 727 C CA . ALA A 1 93 ? 6.599 -2.091 -6.704 1.00 86.38 93 ALA A CA 1
ATOM 728 C C . ALA A 1 93 ? 6.387 -0.569 -6.843 1.00 86.38 93 ALA A C 1
ATOM 730 O O . ALA A 1 93 ? 6.317 0.121 -5.828 1.00 86.38 93 ALA A O 1
ATOM 731 N N . ALA A 1 94 ? 6.200 -0.046 -8.064 1.00 87.44 94 ALA A N 1
ATOM 732 C CA . ALA A 1 94 ? 5.806 1.347 -8.282 1.00 87.44 94 ALA A CA 1
ATOM 733 C C . ALA A 1 94 ? 4.350 1.633 -7.858 1.00 87.44 94 ALA A C 1
ATOM 735 O O . ALA A 1 94 ? 3.958 2.795 -7.745 1.00 87.44 94 ALA A O 1
ATOM 736 N N . GLY A 1 95 ? 3.545 0.590 -7.628 1.00 90.25 95 GLY A N 1
ATOM 737 C CA . GLY A 1 95 ? 2.165 0.699 -7.176 1.00 90.25 95 GLY A CA 1
ATOM 738 C C . GLY A 1 95 ? 2.051 0.849 -5.659 1.00 90.25 95 GLY A C 1
ATOM 739 O O . GLY A 1 95 ? 2.702 0.133 -4.897 1.00 90.25 95 GLY A O 1
ATOM 740 N N . ALA A 1 96 ? 1.174 1.754 -5.229 1.00 93.62 96 ALA A N 1
ATOM 741 C CA . ALA A 1 96 ? 0.824 1.994 -3.829 1.00 93.62 96 ALA A CA 1
ATOM 742 C C . ALA A 1 96 ? 2.021 2.252 -2.879 1.00 93.62 96 ALA A C 1
ATOM 744 O O . ALA A 1 96 ? 2.025 1.737 -1.754 1.00 93.62 96 ALA A O 1
ATOM 745 N N . PRO A 1 97 ? 3.066 3.015 -3.280 1.00 93.50 97 PRO A N 1
ATOM 746 C CA . PRO A 1 97 ? 4.283 3.144 -2.478 1.00 93.50 97 PRO A CA 1
ATOM 747 C C . PRO A 1 97 ? 4.015 3.838 -1.135 1.00 93.50 97 PRO A C 1
ATOM 749 O O . PRO A 1 97 ? 4.614 3.483 -0.120 1.00 93.50 97 PRO A O 1
ATOM 752 N N . VAL A 1 98 ? 3.083 4.797 -1.105 1.00 96.25 98 VAL A N 1
ATOM 753 C CA . VAL A 1 98 ? 2.732 5.540 0.112 1.00 96.25 98 VAL A CA 1
ATOM 754 C C . VAL A 1 98 ? 1.798 4.715 0.989 1.00 96.25 98 VAL A C 1
ATOM 756 O O . VAL A 1 98 ? 2.016 4.598 2.191 1.00 96.25 98 VAL A O 1
ATOM 759 N N . GLU A 1 99 ? 0.769 4.118 0.398 1.00 96.19 99 GLU A N 1
ATOM 760 C CA . GLU A 1 99 ? -0.262 3.355 1.091 1.00 96.19 99 GLU A CA 1
ATOM 761 C C . GLU A 1 99 ? 0.347 2.151 1.805 1.00 96.19 99 GLU A C 1
ATOM 763 O O . GLU A 1 99 ? 0.075 1.934 2.986 1.00 96.19 99 GLU A O 1
ATOM 768 N N . ARG A 1 100 ? 1.250 1.426 1.136 1.00 95.88 100 ARG A N 1
ATOM 769 C CA . ARG A 1 100 ? 1.948 0.279 1.722 1.00 95.88 100 ARG A CA 1
ATOM 770 C C . ARG A 1 100 ? 2.841 0.679 2.891 1.00 95.88 100 ARG A C 1
ATOM 772 O O . ARG A 1 100 ? 2.798 0.023 3.932 1.00 95.88 100 ARG A O 1
ATOM 779 N N . ALA A 1 101 ? 3.598 1.769 2.750 1.00 96.12 101 ALA A N 1
ATOM 780 C CA . ALA A 1 101 ? 4.488 2.272 3.796 1.00 96.12 101 ALA A CA 1
ATOM 781 C C . ALA A 1 101 ? 3.721 2.832 5.005 1.00 96.12 101 ALA A C 1
ATOM 783 O O . ALA A 1 101 ? 4.148 2.682 6.152 1.00 96.12 101 ALA A O 1
ATOM 784 N N . MET A 1 102 ? 2.569 3.459 4.754 1.00 97.56 102 MET A N 1
ATOM 785 C CA . MET A 1 102 ? 1.711 4.050 5.782 1.00 97.56 102 MET A CA 1
ATOM 786 C C . MET A 1 102 ? 0.726 3.048 6.401 1.00 97.56 102 MET A C 1
ATOM 788 O O . MET A 1 102 ? 0.141 3.333 7.452 1.00 97.56 102 MET A O 1
ATOM 792 N N . SER A 1 103 ? 0.560 1.869 5.795 1.00 97.31 103 SER A N 1
ATOM 793 C CA . SER A 1 103 ? -0.399 0.844 6.217 1.00 97.31 103 SER A CA 1
ATOM 794 C C . SER A 1 103 ? -0.316 0.440 7.699 1.00 97.31 103 SER A C 1
ATOM 796 O O . SER A 1 103 ? -1.384 0.338 8.309 1.00 97.31 103 SER A O 1
ATOM 798 N N . PRO A 1 104 ? 0.859 0.285 8.352 1.00 97.69 104 PRO A N 1
ATOM 799 C CA . PRO A 1 104 ? 0.904 -0.117 9.759 1.00 97.69 104 PRO A CA 1
ATOM 800 C C . PRO A 1 104 ? 0.290 0.943 10.679 1.00 97.69 104 PRO A C 1
ATOM 802 O O . PRO A 1 104 ? -0.451 0.614 11.607 1.00 97.69 104 PRO A O 1
ATOM 805 N N . PHE A 1 105 ? 0.537 2.226 10.397 1.00 98.31 105 PHE A N 1
ATOM 806 C CA . PHE A 1 105 ? -0.012 3.339 11.177 1.00 98.31 105 PHE A CA 1
ATOM 807 C C . PHE A 1 105 ? -1.519 3.479 10.966 1.00 98.31 105 PHE A C 1
ATOM 809 O O . PHE A 1 105 ? -2.259 3.735 11.917 1.00 98.31 105 PHE A O 1
ATOM 816 N N . ILE A 1 106 ? -1.984 3.276 9.729 1.00 98.06 106 ILE A N 1
ATOM 817 C CA . ILE A 1 106 ? -3.409 3.302 9.387 1.00 98.06 106 ILE A CA 1
ATOM 818 C C . ILE A 1 106 ? -4.135 2.149 10.087 1.00 98.06 106 ILE A C 1
ATOM 820 O O . ILE A 1 106 ? -5.146 2.380 10.746 1.00 98.06 106 ILE A O 1
ATOM 824 N N . PHE A 1 107 ? -3.608 0.924 10.028 1.00 98.25 107 PHE A N 1
ATOM 825 C CA . PHE A 1 107 ? -4.198 -0.234 10.708 1.00 98.25 107 PHE A CA 1
ATOM 826 C C . PHE A 1 107 ? -4.199 -0.075 12.234 1.00 98.25 107 PHE A C 1
ATOM 828 O O . PHE A 1 107 ? -5.202 -0.387 12.883 1.00 98.25 107 PHE A O 1
ATOM 835 N N . ALA A 1 108 ? -3.129 0.483 12.812 1.00 98.38 108 ALA A N 1
ATOM 836 C CA . ALA A 1 108 ? -3.091 0.832 14.230 1.00 98.38 108 ALA A CA 1
ATOM 837 C C . ALA A 1 108 ? -4.172 1.864 14.591 1.00 98.38 108 ALA A C 1
ATOM 839 O O . ALA A 1 108 ? -4.879 1.699 15.590 1.00 98.38 108 ALA A O 1
ATOM 840 N N . LEU A 1 109 ? -4.363 2.894 13.759 1.00 98.62 109 LEU A N 1
ATOM 841 C CA . LEU A 1 109 ? -5.420 3.883 13.957 1.00 98.62 109 LEU A CA 1
ATOM 842 C C . LEU A 1 109 ? -6.813 3.246 13.864 1.00 98.62 109 LEU A C 1
ATOM 844 O O . LEU A 1 109 ? -7.649 3.511 14.725 1.00 98.62 109 LEU A O 1
ATOM 848 N N . LEU A 1 110 ? -7.065 2.365 12.892 1.00 98.62 110 LEU A N 1
ATOM 849 C CA . LEU A 1 110 ? -8.339 1.645 12.779 1.00 98.62 110 LEU A CA 1
ATOM 850 C C . LEU A 1 110 ? -8.639 0.822 14.042 1.00 98.62 110 LEU A C 1
ATOM 852 O O . LEU A 1 110 ? -9.757 0.872 14.558 1.00 98.62 110 LEU A O 1
ATOM 856 N N . ALA A 1 111 ? -7.641 0.128 14.597 1.00 98.56 111 ALA A N 1
ATOM 857 C CA . ALA A 1 111 ? -7.792 -0.598 15.856 1.00 98.56 111 ALA A CA 1
ATOM 858 C C . ALA A 1 111 ? -8.113 0.345 17.032 1.00 98.56 111 ALA A C 1
ATOM 860 O O . ALA A 1 111 ? -9.046 0.093 17.802 1.00 98.56 111 ALA A O 1
ATOM 861 N N . VAL A 1 112 ? -7.397 1.470 17.139 1.00 98.38 112 VAL A N 1
ATOM 862 C CA . VAL A 1 112 ? -7.652 2.521 18.140 1.00 98.38 112 VAL A CA 1
ATOM 863 C C . VAL A 1 112 ? -9.069 3.081 18.017 1.00 98.38 112 VAL A C 1
ATOM 865 O O . VAL A 1 112 ? -9.724 3.297 19.040 1.00 98.38 112 VAL A O 1
ATOM 868 N N . MET A 1 113 ? -9.562 3.275 16.793 1.00 98.25 113 MET A N 1
ATOM 869 C CA . MET A 1 113 ? -10.911 3.766 16.513 1.00 98.25 113 MET A CA 1
ATOM 870 C C . MET A 1 113 ? -11.984 2.777 16.969 1.00 98.25 113 MET A C 1
ATOM 872 O O . MET A 1 113 ? -12.906 3.176 17.685 1.00 98.25 113 MET A O 1
ATOM 876 N N . ILE A 1 114 ? -11.834 1.487 16.647 1.00 98.44 114 ILE A N 1
ATOM 877 C CA . ILE A 1 114 ? -12.766 0.437 17.085 1.00 98.44 114 ILE A CA 1
ATOM 878 C C . ILE A 1 114 ? -12.811 0.371 18.617 1.00 98.44 114 ILE A C 1
ATOM 880 O O . ILE A 1 114 ? -13.896 0.376 19.201 1.00 98.44 114 ILE A O 1
ATOM 884 N N . ILE A 1 115 ? -11.654 0.390 19.288 1.00 97.62 115 ILE A N 1
ATOM 885 C CA . ILE A 1 115 ? -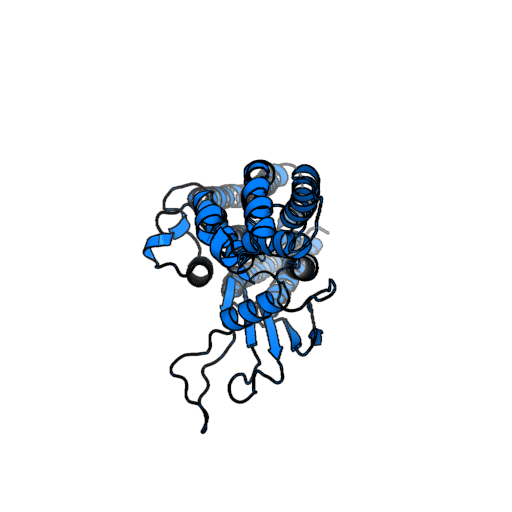11.587 0.392 20.759 1.00 97.62 115 ILE A CA 1
ATOM 886 C C . ILE A 1 115 ? -12.219 1.666 21.335 1.00 97.62 115 ILE A C 1
ATOM 888 O O . ILE A 1 115 ? -13.003 1.605 22.285 1.00 97.62 115 ILE A O 1
ATOM 892 N N . GLY A 1 116 ? -11.956 2.819 20.721 1.00 95.88 116 GLY A N 1
ATOM 893 C CA . GLY A 1 116 ? -12.582 4.084 21.090 1.00 95.88 116 GLY A CA 1
ATOM 894 C C . GLY A 1 116 ? -14.108 4.045 20.971 1.00 95.88 116 GLY A C 1
ATOM 895 O O . GLY A 1 116 ? -14.800 4.626 21.805 1.00 95.88 116 GLY A O 1
ATOM 896 N N . PHE A 1 117 ? -14.660 3.331 19.986 1.00 95.75 117 PHE A N 1
ATOM 897 C CA . PHE A 1 117 ? -16.108 3.177 19.825 1.00 95.75 117 PHE A CA 1
ATOM 898 C C . PHE A 1 117 ? -16.751 2.320 20.930 1.00 95.75 117 PHE A C 1
ATOM 900 O O . PHE A 1 117 ? -17.882 2.602 21.349 1.00 95.75 117 PHE A O 1
ATOM 907 N N . ILE A 1 118 ? -16.034 1.306 21.432 1.00 95.12 118 ILE A N 1
ATOM 908 C CA . ILE A 1 118 ? -16.471 0.477 22.571 1.00 95.12 118 ILE A CA 1
ATOM 909 C C . ILE A 1 118 ? -16.659 1.352 23.822 1.00 95.12 118 ILE A C 1
ATOM 911 O O . ILE A 1 118 ? -17.605 1.147 24.586 1.00 95.12 118 ILE A O 1
ATOM 915 N N . MET A 1 119 ? -15.800 2.360 24.011 1.00 92.38 119 MET A N 1
ATOM 916 C CA . MET A 1 119 ? -15.832 3.262 25.164 1.00 92.38 119 MET A CA 1
ATOM 917 C C . MET A 1 119 ? -17.018 4.243 25.105 1.00 92.38 119 MET A C 1
ATOM 919 O O . MET A 1 119 ? -17.055 5.194 24.314 1.00 92.38 119 MET A O 1
ATOM 923 N N . THR A 1 120 ? -17.990 4.044 25.999 1.00 86.50 120 THR A N 1
ATOM 924 C CA . THR A 1 120 ? -19.182 4.903 26.117 1.00 86.50 120 THR A CA 1
ATOM 925 C C . THR A 1 120 ? -18.895 6.215 26.839 1.00 86.50 120 THR A C 1
ATOM 927 O O . THR A 1 120 ? -19.478 7.247 26.506 1.00 86.50 120 THR A O 1
ATOM 930 N N . ASP A 1 121 ? -17.989 6.193 27.816 1.00 90.06 121 ASP A N 1
ATOM 931 C CA . ASP A 1 121 ? -17.612 7.378 28.575 1.00 90.06 121 ASP A CA 1
ATOM 932 C C . ASP A 1 121 ? -16.686 8.280 27.749 1.00 90.06 121 ASP A C 1
ATOM 934 O O . ASP A 1 121 ? -15.603 7.886 27.305 1.00 90.06 121 ASP A O 1
ATOM 938 N N . LYS A 1 122 ? -17.122 9.528 27.560 1.00 90.50 122 LYS A N 1
ATOM 939 C CA . LYS A 1 122 ? -16.423 10.526 26.751 1.00 90.50 122 LYS A CA 1
ATOM 940 C C . LYS A 1 122 ? -15.025 10.847 27.284 1.00 90.50 122 LYS A C 1
ATOM 942 O O . LYS A 1 122 ? -14.124 11.072 26.476 1.00 90.50 122 LYS A O 1
ATOM 947 N N . LYS A 1 123 ? -14.828 10.883 28.605 1.00 91.50 123 LYS A N 1
ATOM 948 C CA . LYS A 1 123 ? -13.538 11.210 29.225 1.00 91.50 123 LYS A CA 1
ATOM 949 C C . LYS A 1 123 ? -12.522 10.116 28.918 1.00 91.50 123 LYS A C 1
ATOM 951 O O . LYS A 1 123 ? -11.473 10.416 28.354 1.00 91.50 123 LYS A O 1
ATOM 956 N N . TYR A 1 124 ? -12.855 8.860 29.214 1.00 92.56 124 TYR A N 1
ATOM 957 C CA . TYR A 1 124 ? -11.954 7.729 28.965 1.00 92.56 124 TYR A CA 1
ATOM 958 C C . TYR A 1 124 ? -11.685 7.521 27.476 1.00 92.56 124 TYR A C 1
ATOM 960 O O . TYR A 1 124 ? -10.534 7.340 27.092 1.00 92.56 124 TYR A O 1
ATOM 968 N N . ARG A 1 125 ? -12.712 7.655 26.628 1.00 94.38 125 ARG A N 1
ATOM 969 C CA . ARG A 1 125 ? -12.546 7.597 25.172 1.00 94.38 125 ARG A CA 1
ATOM 970 C C . ARG A 1 125 ? -11.578 8.657 24.656 1.00 94.38 125 ARG A C 1
ATOM 972 O O . ARG A 1 125 ? -10.724 8.351 23.836 1.00 94.38 125 ARG A O 1
ATOM 979 N N . THR A 1 126 ? -11.699 9.897 25.126 1.00 93.19 126 THR A N 1
ATOM 980 C CA . THR A 1 126 ? -10.809 10.979 24.676 1.00 93.19 126 THR A CA 1
ATOM 981 C C . THR A 1 126 ? -9.377 10.750 25.154 1.00 93.19 126 THR A C 1
ATOM 983 O O . THR A 1 126 ? -8.449 10.949 24.379 1.00 93.19 126 THR A O 1
ATOM 986 N N . ILE A 1 127 ? -9.193 10.290 26.398 1.00 94.88 127 ILE A N 1
ATOM 987 C CA . ILE A 1 127 ? -7.868 9.933 26.926 1.00 94.88 127 ILE A CA 1
ATOM 988 C C . ILE A 1 127 ? -7.244 8.821 26.078 1.00 94.88 127 ILE A C 1
ATOM 990 O O . ILE A 1 127 ? -6.091 8.951 25.689 1.00 94.88 127 ILE A O 1
ATOM 994 N N . TRP A 1 128 ? -8.011 7.778 25.749 1.00 96.06 128 TRP A N 1
ATOM 995 C CA . TRP A 1 128 ? -7.565 6.677 24.895 1.00 96.06 128 TRP A CA 1
ATOM 996 C C . TRP A 1 128 ? -7.141 7.152 23.504 1.00 96.06 128 TRP A C 1
ATOM 998 O O . TRP A 1 128 ? -6.018 6.881 23.087 1.00 96.06 128 TRP A O 1
ATOM 1008 N N . LEU A 1 129 ? -8.009 7.891 22.804 1.00 96.69 129 LEU A N 1
ATOM 1009 C CA . LEU A 1 129 ? -7.714 8.419 21.467 1.00 96.69 129 LEU A CA 1
ATOM 1010 C C . LEU A 1 129 ? -6.503 9.364 21.494 1.00 96.69 129 LEU A C 1
ATOM 1012 O O . LEU A 1 129 ? -5.667 9.317 20.598 1.00 96.69 129 LEU A O 1
ATOM 1016 N N . GLY A 1 130 ? -6.389 10.195 22.533 1.00 96.75 130 GLY A N 1
ATOM 1017 C CA . GLY A 1 130 ? -5.279 11.128 22.699 1.00 96.75 130 GLY A CA 1
ATOM 1018 C C . GLY A 1 130 ? -3.950 10.428 22.972 1.00 96.75 130 GLY A C 1
ATOM 1019 O O . GLY A 1 130 ? -2.961 10.740 22.313 1.00 96.75 130 GLY A O 1
ATOM 1020 N N . SER A 1 131 ? -3.911 9.468 23.902 1.00 97.50 131 SER A N 1
ATOM 1021 C CA . SER A 1 131 ? -2.673 8.768 24.256 1.00 97.50 131 SER A CA 1
ATOM 1022 C C . SER A 1 131 ? -2.200 7.855 23.127 1.00 97.50 131 SER A C 1
ATOM 1024 O O . SER A 1 131 ? -1.059 7.969 22.687 1.00 97.50 131 SER A O 1
ATOM 1026 N N . THR A 1 132 ? -3.078 6.999 22.602 1.00 98.19 132 THR A N 1
ATOM 1027 C CA . THR A 1 132 ? -2.716 6.049 21.538 1.00 98.19 132 THR A CA 1
ATOM 1028 C C . THR A 1 132 ? -2.495 6.736 20.196 1.00 98.19 132 THR A C 1
ATOM 1030 O O . THR A 1 132 ? -1.550 6.395 19.493 1.00 98.19 132 THR A O 1
ATOM 1033 N N . GLY A 1 133 ? -3.280 7.766 19.871 1.00 98.19 133 GLY A N 1
ATOM 1034 C CA . GLY A 1 133 ? -3.039 8.598 18.696 1.00 98.19 133 GLY A CA 1
ATOM 1035 C C . GLY A 1 133 ? -1.683 9.304 18.752 1.00 98.19 133 GLY A C 1
ATOM 1036 O O . GLY A 1 133 ? -0.956 9.299 17.765 1.00 98.19 133 GLY A O 1
ATOM 1037 N N . SER A 1 134 ? -1.286 9.835 19.914 1.00 98.25 134 SER A N 1
ATOM 1038 C CA . SER A 1 134 ? 0.049 10.433 20.078 1.00 98.25 134 SER A CA 1
ATOM 1039 C C . SER A 1 134 ? 1.169 9.406 19.913 1.00 98.25 134 SER A C 1
ATOM 1041 O O . SER A 1 134 ? 2.184 9.720 19.298 1.00 98.25 134 SER A O 1
ATOM 1043 N N . LEU A 1 135 ? 0.982 8.174 20.403 1.00 98.44 135 LEU A N 1
ATOM 1044 C CA . LEU A 1 135 ? 1.943 7.087 20.193 1.00 98.44 135 LEU A CA 1
ATOM 1045 C C . LEU A 1 135 ? 2.081 6.729 18.708 1.00 98.44 135 LEU A C 1
ATOM 1047 O O . LEU A 1 135 ? 3.200 6.560 18.238 1.00 98.44 135 LEU A O 1
ATOM 1051 N N . ILE A 1 136 ? 0.972 6.670 17.961 1.00 98.56 136 ILE A N 1
ATOM 1052 C CA . ILE A 1 136 ? 0.995 6.423 16.510 1.00 98.56 136 ILE A CA 1
ATOM 1053 C C . ILE A 1 136 ? 1.728 7.553 15.780 1.00 98.56 136 ILE A C 1
ATOM 1055 O O . ILE A 1 136 ? 2.564 7.275 14.927 1.00 98.56 136 ILE A O 1
ATOM 1059 N N . ILE A 1 137 ? 1.454 8.817 16.123 1.00 98.62 137 ILE A N 1
ATOM 1060 C CA . ILE A 1 137 ? 2.136 9.970 15.514 1.00 98.62 137 ILE A CA 1
ATOM 1061 C C . ILE A 1 137 ? 3.633 9.921 15.811 1.00 98.62 137 ILE A C 1
ATOM 1063 O O . ILE A 1 137 ? 4.434 10.108 14.898 1.00 98.62 137 ILE A O 1
ATOM 1067 N N . LEU A 1 138 ? 4.016 9.652 17.062 1.00 98.44 138 LEU A N 1
ATOM 1068 C CA . LEU A 1 138 ? 5.417 9.536 17.455 1.00 98.44 138 LEU A CA 1
ATOM 1069 C C . LEU A 1 138 ? 6.102 8.398 16.694 1.00 98.44 138 LEU A C 1
ATOM 1071 O O . LEU A 1 138 ? 7.154 8.618 16.109 1.00 98.44 138 LEU A O 1
ATOM 1075 N N . TRP A 1 139 ? 5.486 7.216 16.641 1.00 98.31 139 TRP A N 1
ATOM 1076 C CA . TRP A 1 139 ? 6.015 6.070 15.901 1.00 98.31 139 TRP A CA 1
ATOM 1077 C C . TRP A 1 139 ? 6.185 6.383 14.410 1.00 98.31 139 TRP A C 1
ATOM 1079 O O . TRP A 1 139 ? 7.277 6.200 13.880 1.00 98.31 139 TRP A O 1
ATOM 1089 N N . ALA A 1 140 ? 5.162 6.937 13.755 1.00 98.38 140 ALA A N 1
ATOM 1090 C CA . ALA A 1 140 ? 5.236 7.337 12.351 1.00 98.38 140 ALA A CA 1
ATOM 1091 C C . ALA A 1 140 ? 6.299 8.418 12.104 1.00 98.38 140 ALA A C 1
ATOM 1093 O O . ALA A 1 140 ? 6.989 8.382 11.091 1.00 98.38 140 ALA A O 1
ATOM 1094 N N . THR A 1 141 ? 6.469 9.352 13.044 1.00 98.31 141 THR A N 1
ATOM 1095 C CA . THR A 1 141 ? 7.509 10.388 12.962 1.00 98.31 141 THR A CA 1
ATOM 1096 C C . THR A 1 141 ? 8.906 9.774 13.027 1.00 98.31 141 THR A C 1
ATOM 1098 O O . THR A 1 141 ? 9.751 10.120 12.205 1.00 98.31 141 THR A O 1
ATOM 1101 N N . MET A 1 142 ? 9.138 8.847 13.965 1.00 97.81 142 MET A N 1
ATOM 1102 C CA . MET A 1 142 ? 10.419 8.142 14.088 1.00 97.81 142 MET A CA 1
ATOM 1103 C C . MET A 1 142 ? 10.702 7.340 12.812 1.00 97.81 142 MET A C 1
ATOM 1105 O O . MET A 1 142 ? 11.754 7.490 12.201 1.00 97.81 142 MET A O 1
ATOM 1109 N N . VAL A 1 143 ? 9.722 6.579 12.319 1.00 97.31 143 VAL A N 1
ATOM 1110 C CA . VAL A 1 143 ? 9.899 5.797 11.089 1.00 97.31 143 VAL A CA 1
ATOM 1111 C C . VAL A 1 143 ? 10.226 6.691 9.894 1.00 97.31 143 VAL A C 1
ATOM 1113 O O . VAL A 1 143 ? 11.176 6.413 9.174 1.00 97.31 143 VAL A O 1
ATOM 1116 N N . LEU A 1 144 ? 9.464 7.763 9.659 1.00 97.50 144 LEU A N 1
ATOM 1117 C CA . LEU A 1 144 ? 9.572 8.536 8.419 1.00 97.50 144 LEU A CA 1
ATOM 1118 C C . LEU A 1 144 ? 10.732 9.533 8.393 1.00 97.50 144 LEU A C 1
ATOM 1120 O O . LEU A 1 144 ? 11.246 9.798 7.309 1.00 97.50 144 LEU A O 1
ATOM 1124 N N . PHE A 1 145 ? 11.114 10.109 9.536 1.00 97.06 145 PHE A N 1
ATOM 1125 C CA . PHE A 1 145 ? 11.975 11.299 9.559 1.00 97.06 145 PHE A CA 1
ATOM 1126 C C . PHE A 1 145 ? 13.264 11.154 10.369 1.00 97.06 145 PHE A C 1
ATOM 1128 O O . PHE A 1 145 ? 14.099 12.054 10.294 1.00 97.06 145 PHE A O 1
ATOM 1135 N N . THR A 1 146 ? 13.449 10.077 11.140 1.00 96.50 146 THR A N 1
ATOM 1136 C CA . THR A 1 146 ? 14.706 9.861 11.878 1.00 96.50 146 THR A CA 1
ATOM 1137 C C . THR A 1 146 ? 15.611 8.877 11.156 1.00 96.50 146 THR A C 1
ATOM 1139 O O . THR A 1 146 ? 15.130 7.890 10.601 1.00 96.50 146 THR A O 1
ATOM 1142 N N . GLU A 1 147 ? 16.914 9.164 11.144 1.00 94.88 147 GLU A N 1
ATOM 1143 C CA . GLU A 1 147 ? 17.948 8.244 10.656 1.00 94.88 147 GLU A CA 1
ATOM 1144 C C . GLU A 1 147 ? 17.857 6.925 11.432 1.00 94.88 147 GLU A C 1
ATOM 1146 O O . GLU A 1 147 ? 17.630 6.935 12.644 1.00 94.88 147 GLU A O 1
ATOM 1151 N N . GLY A 1 148 ? 17.945 5.791 10.738 1.00 92.50 148 GLY A N 1
ATOM 1152 C CA . GLY A 1 148 ? 17.653 4.487 11.343 1.00 92.50 148 GLY A CA 1
ATOM 1153 C C . GLY A 1 148 ? 16.161 4.136 11.447 1.00 92.50 148 GLY A C 1
ATOM 1154 O O . GLY A 1 148 ? 15.799 3.028 11.838 1.00 92.50 148 GLY A O 1
ATOM 1155 N N . GLY A 1 149 ? 15.260 5.063 11.105 1.00 94.19 149 GLY A N 1
ATOM 1156 C CA . GLY A 1 149 ? 13.814 4.894 11.267 1.00 94.19 149 GLY A CA 1
ATOM 1157 C C . GLY A 1 149 ? 13.222 3.752 10.439 1.00 94.19 149 GLY A C 1
ATOM 1158 O O . GLY A 1 149 ? 12.187 3.198 10.819 1.00 94.19 149 GLY A O 1
ATOM 1159 N N . ALA A 1 150 ? 13.878 3.357 9.343 1.00 91.88 150 ALA A N 1
ATOM 1160 C CA . ALA A 1 150 ? 13.469 2.216 8.533 1.00 91.88 150 ALA A CA 1
ATOM 1161 C C . ALA A 1 150 ? 13.390 0.911 9.341 1.00 91.88 150 ALA A C 1
ATOM 1163 O O . ALA A 1 150 ? 12.475 0.127 9.112 1.00 91.88 150 ALA A O 1
ATOM 1164 N N . GLU A 1 151 ? 14.259 0.695 10.334 1.00 91.75 151 GLU A N 1
ATOM 1165 C CA . GLU A 1 151 ? 14.231 -0.504 11.191 1.00 91.75 151 GLU A CA 1
ATOM 1166 C C . GLU A 1 151 ? 12.936 -0.644 11.999 1.00 91.75 151 GLU A C 1
ATOM 1168 O O . GLU A 1 151 ? 12.518 -1.744 12.354 1.00 91.75 151 GLU A O 1
ATOM 1173 N N . MET A 1 152 ? 12.274 0.478 12.286 1.00 93.19 152 MET A N 1
ATOM 1174 C CA . MET A 1 152 ? 11.024 0.516 13.046 1.00 93.19 152 MET A CA 1
ATOM 1175 C C . MET A 1 152 ? 9.787 0.252 12.174 1.00 93.19 152 MET A C 1
ATOM 1177 O O . MET A 1 152 ? 8.650 0.373 12.650 1.00 93.19 152 MET A O 1
ATOM 1181 N N . GLN A 1 153 ? 9.997 -0.060 10.896 1.00 93.69 153 GLN A N 1
ATOM 1182 C CA . GLN A 1 153 ? 8.955 -0.424 9.953 1.00 93.69 153 GLN A CA 1
ATOM 1183 C C . GLN A 1 153 ? 8.621 -1.924 10.044 1.00 93.69 153 GLN A C 1
ATOM 1185 O O . GLN A 1 153 ? 9.370 -2.732 10.586 1.00 93.69 153 GLN A O 1
ATOM 1190 N N . SER A 1 154 ? 7.457 -2.323 9.530 1.00 93.56 154 SER A N 1
ATOM 1191 C CA . SER A 1 154 ? 7.048 -3.725 9.521 1.00 93.56 154 SER A CA 1
ATOM 1192 C C . SER A 1 154 ? 7.978 -4.582 8.653 1.00 93.56 154 SER A C 1
ATOM 1194 O O . SER A 1 154 ? 8.279 -4.223 7.513 1.00 93.56 154 SER A O 1
ATOM 1196 N N . SER A 1 155 ? 8.373 -5.752 9.163 1.00 92.00 155 SER A N 1
ATOM 1197 C CA . SER A 1 155 ? 9.248 -6.690 8.447 1.00 92.00 155 SER A CA 1
ATOM 1198 C C . SER A 1 155 ? 8.732 -7.088 7.056 1.00 92.00 155 SER A C 1
ATOM 1200 O O . SER A 1 155 ? 9.545 -7.124 6.139 1.00 92.00 155 SER A O 1
ATOM 1202 N N . PRO A 1 156 ? 7.418 -7.327 6.831 1.00 92.62 156 PRO A N 1
ATOM 1203 C CA . PRO A 1 156 ? 6.925 -7.632 5.488 1.00 92.62 156 PRO A CA 1
ATOM 1204 C C . PRO A 1 156 ? 7.133 -6.485 4.490 1.00 92.62 156 PRO A C 1
ATOM 1206 O O . PRO A 1 156 ? 7.477 -6.737 3.340 1.00 92.62 156 PRO A O 1
ATOM 1209 N N . TYR A 1 157 ? 6.962 -5.228 4.918 1.00 93.81 157 TYR A N 1
ATOM 1210 C CA . TYR A 1 157 ? 7.218 -4.073 4.053 1.00 93.81 157 TYR A CA 1
ATOM 1211 C C . TYR A 1 157 ? 8.705 -3.955 3.704 1.00 93.81 157 TYR A C 1
ATOM 1213 O O . TYR A 1 157 ? 9.040 -3.761 2.538 1.00 93.81 157 TYR A O 1
ATOM 1221 N N . LEU A 1 158 ? 9.590 -4.091 4.700 1.00 91.94 158 LEU A N 1
ATOM 1222 C CA . LEU A 1 158 ? 11.036 -4.033 4.474 1.00 91.94 158 LEU A CA 1
ATOM 1223 C C . LEU A 1 158 ? 11.492 -5.141 3.527 1.00 91.94 158 LEU A C 1
ATOM 1225 O O . LEU A 1 158 ? 12.183 -4.844 2.561 1.00 91.94 158 LEU A O 1
ATOM 1229 N N . ASN A 1 159 ? 11.015 -6.370 3.735 1.00 90.25 159 ASN A N 1
ATOM 1230 C CA . ASN A 1 159 ? 11.321 -7.504 2.868 1.00 90.25 159 ASN A CA 1
ATOM 1231 C C . ASN A 1 159 ? 10.897 -7.250 1.411 1.00 90.25 159 ASN A C 1
ATOM 1233 O O . ASN A 1 159 ? 11.666 -7.518 0.486 1.00 90.25 159 ASN A O 1
ATOM 1237 N N . ASP A 1 160 ? 9.705 -6.685 1.191 1.00 89.94 160 ASP A N 1
ATOM 1238 C CA . ASP A 1 160 ? 9.257 -6.340 -0.159 1.00 89.94 160 ASP A CA 1
ATOM 1239 C C . ASP A 1 160 ? 10.160 -5.290 -0.818 1.00 89.94 160 ASP A C 1
ATOM 1241 O O . ASP A 1 160 ? 10.519 -5.434 -1.991 1.00 89.94 160 ASP A O 1
ATOM 1245 N N . VAL A 1 161 ? 10.528 -4.244 -0.076 1.00 88.62 161 VAL A N 1
ATOM 1246 C CA . VAL A 1 161 ? 11.365 -3.157 -0.591 1.00 88.62 161 VAL A CA 1
ATOM 1247 C C . VAL A 1 161 ? 12.791 -3.631 -0.858 1.00 88.62 161 VAL A C 1
ATOM 1249 O O . VAL A 1 161 ? 13.324 -3.312 -1.915 1.00 88.62 161 VAL A O 1
ATOM 1252 N N . GLN A 1 162 ? 13.381 -4.424 0.034 1.00 86.44 162 GLN A N 1
ATOM 1253 C CA . GLN A 1 162 ? 14.705 -5.028 -0.151 1.00 86.44 162 GLN A CA 1
ATOM 1254 C C . GLN A 1 162 ? 14.735 -5.916 -1.392 1.00 86.44 162 GLN A C 1
ATOM 1256 O O . GLN A 1 162 ? 15.565 -5.711 -2.269 1.00 86.44 162 GLN A O 1
ATOM 1261 N N . THR A 1 163 ? 13.752 -6.815 -1.526 1.00 82.50 163 THR A N 1
ATOM 1262 C CA . THR A 1 163 ? 13.608 -7.669 -2.717 1.00 82.50 163 THR A CA 1
ATOM 1263 C C . THR A 1 163 ? 13.409 -6.833 -3.976 1.00 82.50 163 THR A C 1
ATOM 1265 O O . THR A 1 163 ? 13.867 -7.195 -5.054 1.00 82.50 163 THR A O 1
ATOM 1268 N N . THR A 1 164 ? 12.700 -5.709 -3.859 1.00 78.62 164 THR A N 1
ATOM 1269 C CA . THR A 1 164 ? 12.533 -4.792 -4.979 1.00 78.62 164 THR A CA 1
ATOM 1270 C C . THR A 1 164 ? 13.861 -4.159 -5.334 1.00 78.62 164 THR A C 1
ATOM 1272 O O . THR A 1 164 ? 14.177 -4.162 -6.503 1.00 78.62 164 THR A O 1
ATOM 1275 N N . MET A 1 165 ? 14.614 -3.603 -4.391 1.00 74.81 165 MET A N 1
ATOM 1276 C CA . MET A 1 165 ? 15.825 -2.828 -4.668 1.00 74.81 165 MET A CA 1
ATOM 1277 C C . MET A 1 165 ? 17.091 -3.674 -4.864 1.00 74.81 165 MET A C 1
ATOM 1279 O O . MET A 1 165 ? 18.125 -3.098 -5.179 1.00 74.81 165 MET A O 1
ATOM 1283 N N . ASP A 1 166 ? 17.003 -4.993 -4.676 1.00 75.50 166 ASP A N 1
ATOM 1284 C CA . ASP A 1 166 ? 18.148 -5.915 -4.660 1.00 75.50 166 ASP A CA 1
ATOM 1285 C C . ASP A 1 166 ? 19.237 -5.465 -3.667 1.00 75.50 166 ASP A C 1
ATOM 1287 O O . ASP A 1 166 ? 20.423 -5.426 -3.980 1.00 75.50 166 ASP A O 1
ATOM 1291 N N . LEU A 1 167 ? 18.797 -5.040 -2.474 1.00 74.00 167 LEU A N 1
ATOM 1292 C CA . LEU A 1 167 ? 19.665 -4.556 -1.397 1.00 74.00 167 LEU A CA 1
ATOM 1293 C C . LEU A 1 167 ? 19.823 -5.591 -0.287 1.00 74.00 167 LEU A C 1
ATOM 1295 O O . LEU A 1 167 ? 18.856 -6.264 0.085 1.00 74.00 167 LEU A O 1
ATOM 1299 N N . ASP A 1 168 ? 21.008 -5.603 0.323 1.00 71.75 168 ASP A N 1
ATOM 1300 C CA . ASP A 1 168 ? 21.269 -6.347 1.552 1.00 71.75 168 ASP A CA 1
ATOM 1301 C C . ASP A 1 168 ? 20.580 -5.688 2.765 1.00 71.75 168 ASP A C 1
ATOM 1303 O O . ASP A 1 168 ? 20.326 -4.478 2.799 1.00 71.75 168 ASP A O 1
ATOM 1307 N N . ASP A 1 169 ? 20.334 -6.470 3.825 1.00 68.62 169 ASP A N 1
ATOM 1308 C CA . ASP A 1 169 ? 19.645 -6.006 5.043 1.00 68.62 169 ASP A CA 1
ATOM 1309 C C . ASP A 1 169 ? 20.253 -4.717 5.626 1.00 68.62 169 ASP A C 1
ATOM 1311 O O . ASP A 1 169 ? 19.552 -3.740 5.912 1.00 68.62 169 ASP A O 1
ATOM 1315 N N . ASN A 1 170 ? 21.584 -4.669 5.698 1.00 71.81 170 ASN A N 1
ATOM 1316 C CA . ASN A 1 170 ? 22.336 -3.566 6.299 1.00 71.81 170 ASN A CA 1
ATOM 1317 C C . ASN A 1 170 ? 22.262 -2.251 5.506 1.00 71.81 170 ASN A C 1
ATOM 1319 O O . ASN A 1 170 ? 22.518 -1.176 6.058 1.00 71.81 170 ASN A O 1
ATOM 1323 N N . GLU A 1 171 ? 21.902 -2.307 4.225 1.00 75.94 171 GLU A N 1
ATOM 1324 C CA . GLU A 1 171 ? 21.852 -1.132 3.353 1.00 75.94 171 GLU A CA 1
ATOM 1325 C C . GLU A 1 171 ? 20.566 -0.320 3.534 1.00 75.94 171 GLU A C 1
ATOM 1327 O O . GLU A 1 171 ? 20.531 0.865 3.203 1.00 75.94 171 GLU A O 1
ATOM 1332 N N . VAL A 1 172 ? 19.521 -0.922 4.108 1.00 79.56 172 VAL A N 1
ATOM 1333 C CA . VAL A 1 172 ? 18.243 -0.244 4.374 1.00 79.56 172 VAL A CA 1
ATOM 1334 C C . VAL A 1 172 ? 18.188 0.320 5.794 1.00 79.56 172 VAL A C 1
ATOM 1336 O O . VAL A 1 172 ? 17.536 1.335 6.029 1.00 79.56 172 VAL A O 1
ATOM 1339 N N . HIS A 1 173 ? 18.906 -0.295 6.735 1.00 80.12 173 HIS A N 1
ATOM 1340 C CA . HIS A 1 173 ? 18.810 0.000 8.165 1.00 80.12 173 HIS A CA 1
ATOM 1341 C C . HIS A 1 173 ? 19.123 1.448 8.546 1.00 80.12 173 HIS A C 1
ATOM 1343 O O . HIS A 1 173 ? 18.417 2.012 9.368 1.00 80.12 173 HIS A O 1
ATOM 1349 N N . HIS A 1 174 ? 20.111 2.087 7.919 1.00 86.81 174 HIS A N 1
ATOM 1350 C CA . HIS A 1 174 ? 20.486 3.472 8.235 1.00 86.81 174 HIS A CA 1
ATOM 1351 C C . HIS A 1 174 ? 19.513 4.522 7.669 1.00 86.81 174 HIS A C 1
ATOM 1353 O O . HIS A 1 174 ? 19.567 5.691 8.049 1.00 86.81 174 HIS A O 1
ATOM 1359 N N . LEU A 1 175 ? 18.616 4.126 6.766 1.00 90.38 175 LEU A N 1
ATOM 1360 C CA . LEU A 1 175 ? 17.743 5.050 6.055 1.00 90.38 175 LEU A CA 1
ATOM 1361 C C . LEU A 1 175 ? 16.568 5.514 6.915 1.00 90.38 175 LEU A C 1
ATOM 1363 O O . LEU A 1 175 ? 16.047 4.799 7.775 1.00 90.38 175 LEU A O 1
ATOM 1367 N N . THR A 1 176 ? 16.092 6.718 6.621 1.00 95.75 176 THR A N 1
ATOM 1368 C CA . THR A 1 176 ? 14.754 7.143 7.040 1.00 95.75 176 THR A CA 1
ATOM 1369 C C . THR A 1 176 ? 13.692 6.395 6.228 1.00 95.75 176 THR A C 1
ATOM 1371 O O . THR A 1 176 ? 13.902 6.037 5.068 1.00 95.75 176 THR A O 1
ATOM 1374 N N . GLY A 1 177 ? 12.493 6.207 6.777 1.00 94.25 177 GLY A N 1
ATOM 1375 C CA . GLY A 1 177 ? 11.379 5.599 6.045 1.00 94.25 177 GLY A CA 1
ATOM 1376 C C . GLY A 1 177 ? 10.987 6.382 4.787 1.00 94.25 177 GLY A C 1
ATOM 1377 O O . GLY A 1 177 ? 10.592 5.779 3.791 1.00 94.25 177 GLY A O 1
ATOM 1378 N N . LEU A 1 178 ? 11.147 7.712 4.790 1.00 94.56 178 LEU A N 1
ATOM 1379 C CA . LEU A 1 178 ? 10.918 8.537 3.603 1.00 94.56 178 LEU A CA 1
ATOM 1380 C C . LEU A 1 178 ? 11.949 8.246 2.504 1.00 94.56 178 LEU A C 1
ATOM 1382 O O . LEU A 1 178 ? 11.571 8.107 1.343 1.00 94.56 178 LEU A O 1
ATOM 1386 N N . GLU A 1 179 ? 13.226 8.097 2.859 1.00 90.94 179 GLU A N 1
ATOM 1387 C CA . GLU A 1 179 ? 14.269 7.706 1.906 1.00 90.94 179 GLU A CA 1
ATOM 1388 C C . GLU A 1 179 ? 14.040 6.304 1.357 1.00 90.94 179 GLU A C 1
ATOM 1390 O O . GLU A 1 179 ? 14.232 6.100 0.163 1.00 90.94 179 GLU A O 1
ATOM 1395 N N . VAL A 1 180 ? 13.583 5.357 2.180 1.00 91.81 180 VAL A N 1
ATOM 1396 C CA . VAL A 1 180 ? 13.226 4.009 1.712 1.00 91.81 180 VAL A CA 1
ATOM 1397 C C . VAL A 1 180 ? 12.141 4.081 0.637 1.00 91.81 180 VAL A C 1
ATOM 1399 O O . VAL A 1 180 ? 12.311 3.504 -0.434 1.00 91.81 180 VAL A O 1
ATOM 1402 N N . ILE A 1 181 ? 11.062 4.840 0.871 1.00 93.25 181 ILE A N 1
ATOM 1403 C CA . ILE A 1 181 ? 9.992 5.038 -0.123 1.00 93.25 181 ILE A CA 1
ATOM 1404 C C . ILE A 1 181 ? 10.557 5.678 -1.397 1.00 93.25 181 ILE A C 1
ATOM 1406 O O . ILE A 1 181 ? 10.281 5.214 -2.501 1.00 93.25 181 ILE A O 1
ATOM 1410 N N . GLN A 1 182 ? 11.363 6.735 -1.259 1.00 89.31 182 GLN A N 1
ATOM 1411 C CA . GLN A 1 182 ? 11.928 7.451 -2.402 1.00 89.31 182 GLN A CA 1
ATOM 1412 C C . GLN A 1 182 ? 12.868 6.579 -3.231 1.00 89.31 182 GLN A C 1
ATOM 1414 O O . GLN A 1 182 ? 12.739 6.558 -4.451 1.00 89.31 182 GLN A O 1
ATOM 1419 N N . ARG A 1 183 ? 13.805 5.877 -2.585 1.00 86.38 183 ARG A N 1
ATOM 1420 C CA . ARG A 1 183 ? 14.787 5.030 -3.265 1.00 86.38 183 ARG A CA 1
ATOM 1421 C C . ARG A 1 183 ? 14.112 3.821 -3.896 1.00 86.38 183 ARG A C 1
ATOM 1423 O O . ARG A 1 183 ? 14.377 3.553 -5.057 1.00 86.38 183 ARG A O 1
ATOM 1430 N N . SER A 1 184 ? 13.190 3.164 -3.192 1.00 87.19 184 SER A N 1
ATOM 1431 C CA . SER A 1 184 ? 12.426 2.034 -3.735 1.00 87.19 184 SER A CA 1
ATOM 1432 C C . SER A 1 184 ? 11.602 2.431 -4.956 1.00 87.19 184 SER A C 1
ATOM 1434 O O . SER A 1 184 ? 11.610 1.736 -5.972 1.00 87.19 184 SER A O 1
ATOM 1436 N N . TYR A 1 185 ? 10.931 3.582 -4.892 1.00 87.75 185 TYR A N 1
ATOM 1437 C CA . TYR A 1 185 ? 10.142 4.086 -6.007 1.00 87.75 185 TYR A CA 1
ATOM 1438 C C . TYR A 1 185 ? 11.023 4.541 -7.178 1.00 87.75 185 TYR A C 1
ATOM 1440 O O . TYR A 1 185 ? 10.731 4.202 -8.320 1.00 87.75 185 TYR A O 1
ATOM 1448 N N . ALA A 1 186 ? 12.123 5.253 -6.910 1.00 81.12 186 ALA A N 1
ATOM 1449 C CA . ALA A 1 186 ? 13.087 5.659 -7.934 1.00 81.12 186 ALA A CA 1
ATOM 1450 C C . ALA A 1 186 ? 13.671 4.446 -8.666 1.00 81.12 186 ALA A C 1
ATOM 1452 O O . ALA A 1 186 ? 13.689 4.415 -9.890 1.00 81.12 186 ALA A O 1
ATOM 1453 N N . GLU A 1 187 ? 14.083 3.437 -7.906 1.00 79.75 187 GLU A N 1
ATOM 1454 C CA . GLU A 1 187 ? 14.618 2.177 -8.407 1.00 79.75 187 GLU A CA 1
ATOM 1455 C C . GLU A 1 187 ? 13.566 1.420 -9.236 1.00 79.75 187 GLU A C 1
ATOM 1457 O O . GLU A 1 187 ? 13.846 0.973 -10.345 1.00 79.75 187 GLU A O 1
ATOM 1462 N N . SER A 1 188 ? 12.309 1.391 -8.783 1.00 80.81 188 SER A N 1
ATOM 1463 C CA . SER A 1 188 ? 11.197 0.798 -9.542 1.00 80.81 188 SER A CA 1
ATOM 1464 C C . SER A 1 188 ? 10.932 1.514 -10.872 1.00 80.81 188 SER A C 1
ATOM 1466 O O . SER A 1 188 ? 10.642 0.860 -11.869 1.00 80.81 188 SER A O 1
ATOM 1468 N N . LEU A 1 189 ? 11.026 2.846 -10.921 1.00 76.06 189 LEU A N 1
ATOM 1469 C CA . LEU A 1 189 ? 10.857 3.598 -12.170 1.00 76.06 189 LEU A CA 1
ATOM 1470 C C . LEU A 1 189 ? 12.056 3.405 -13.115 1.00 76.06 189 LEU A C 1
ATOM 1472 O O . LEU A 1 189 ? 11.879 3.141 -14.305 1.00 76.06 189 LEU A O 1
ATOM 1476 N N . ALA A 1 190 ? 13.273 3.482 -12.570 1.00 67.31 190 ALA A N 1
ATOM 1477 C CA . ALA A 1 190 ? 14.511 3.482 -13.339 1.00 67.31 190 ALA A CA 1
ATOM 1478 C C . ALA A 1 190 ? 14.920 2.099 -13.864 1.00 67.31 190 ALA A C 1
ATOM 1480 O O . ALA A 1 190 ? 15.624 2.032 -14.873 1.00 67.31 190 ALA A O 1
ATOM 1481 N N . ARG A 1 191 ? 14.475 1.007 -13.223 1.00 62.69 191 ARG A N 1
ATOM 1482 C CA . ARG A 1 191 ? 14.874 -0.372 -13.560 1.00 62.69 191 ARG A CA 1
ATOM 1483 C C . ARG A 1 191 ? 14.718 -0.720 -15.035 1.00 62.69 191 ARG A C 1
ATOM 1485 O O . ARG A 1 191 ? 15.539 -1.441 -15.593 1.00 62.69 191 ARG A O 1
ATOM 1492 N N . TYR A 1 192 ? 13.653 -0.226 -15.654 1.00 59.59 192 TYR A N 1
ATOM 1493 C CA . TYR A 1 192 ? 13.275 -0.611 -17.011 1.00 59.59 192 TYR A CA 1
ATOM 1494 C C . TYR A 1 192 ? 13.098 0.576 -17.953 1.00 59.59 192 TYR A C 1
ATOM 1496 O O . TYR A 1 192 ? 13.337 0.441 -19.154 1.00 59.59 192 TYR A O 1
ATOM 1504 N N . PHE A 1 193 ? 12.708 1.737 -17.423 1.00 62.00 193 PHE A N 1
ATOM 1505 C CA . PHE A 1 193 ? 12.390 2.924 -18.211 1.00 62.00 193 PHE A CA 1
ATOM 1506 C C . PHE A 1 193 ? 13.002 4.175 -17.577 1.00 62.00 193 PHE A C 1
ATOM 1508 O O . PHE A 1 193 ? 12.260 5.035 -17.112 1.00 62.00 193 PHE A O 1
ATOM 1515 N N . PRO A 1 194 ? 14.341 4.304 -17.531 1.00 56.66 194 PRO A N 1
ATOM 1516 C CA . PRO A 1 194 ? 14.967 5.472 -16.929 1.00 56.66 194 PRO A CA 1
ATOM 1517 C C . PRO A 1 194 ? 14.581 6.727 -17.719 1.00 56.66 194 PRO A C 1
ATOM 1519 O O . PRO A 1 194 ? 15.110 6.979 -18.810 1.00 56.66 194 PRO A O 1
ATOM 1522 N N . THR A 1 195 ? 13.676 7.535 -17.164 1.00 56.62 195 THR A N 1
ATOM 1523 C CA . THR A 1 195 ? 13.333 8.831 -17.743 1.00 56.62 195 THR A CA 1
ATOM 1524 C C . THR A 1 195 ? 14.369 9.835 -17.260 1.00 56.62 195 THR A C 1
ATOM 1526 O O . THR A 1 195 ? 14.336 10.382 -16.156 1.00 56.62 195 THR A O 1
ATOM 1529 N N . VAL A 1 196 ? 15.384 10.043 -18.092 1.00 54.44 196 VAL A N 1
ATOM 1530 C CA . VAL A 1 196 ? 16.396 11.059 -17.814 1.00 54.44 196 VAL A CA 1
ATOM 1531 C C . VAL A 1 196 ? 15.773 12.420 -18.095 1.00 54.44 196 VAL A C 1
ATOM 1533 O O . VAL A 1 196 ? 15.203 12.638 -19.163 1.00 54.44 196 VAL A O 1
ATOM 1536 N N . GLU A 1 197 ? 15.905 13.361 -17.158 1.00 57.03 197 GLU A N 1
ATOM 1537 C CA . GLU A 1 197 ? 15.654 14.772 -17.446 1.00 57.03 197 GLU A CA 1
ATOM 1538 C C . GLU A 1 197 ? 16.685 15.236 -18.486 1.00 57.03 197 GLU A C 1
ATOM 1540 O O . GLU A 1 197 ? 17.815 15.616 -18.168 1.00 57.03 197 GLU A O 1
ATOM 1545 N N . VAL A 1 198 ? 16.323 15.145 -19.763 1.00 64.50 198 VAL A N 1
ATOM 1546 C CA . VAL A 1 198 ? 17.204 15.542 -20.855 1.00 64.50 198 VAL A CA 1
ATOM 1547 C C . VAL A 1 198 ? 17.007 17.024 -21.124 1.00 64.50 198 VAL A C 1
ATOM 1549 O O . VAL A 1 198 ? 16.023 17.449 -21.723 1.00 64.50 198 VAL A O 1
ATOM 1552 N N . LYS A 1 199 ? 17.992 17.826 -20.718 1.00 76.19 199 LYS A N 1
ATOM 1553 C CA . LYS A 1 199 ? 18.123 19.214 -21.175 1.00 76.19 199 LYS A CA 1
ATOM 1554 C C . LYS A 1 199 ? 18.651 19.206 -22.607 1.00 76.19 199 LYS A C 1
ATOM 1556 O O . LYS A 1 199 ? 19.861 19.264 -22.814 1.00 76.19 199 LYS A O 1
ATOM 1561 N N . CYS A 1 200 ? 17.754 19.091 -23.585 1.00 79.88 200 CYS A N 1
ATOM 1562 C CA . CYS A 1 200 ? 18.098 18.938 -25.003 1.00 79.88 200 CYS A CA 1
ATOM 1563 C C . CYS A 1 200 ? 19.033 20.040 -25.532 1.00 79.88 200 CYS A C 1
ATOM 1565 O O . CYS A 1 200 ? 19.946 19.746 -26.303 1.00 79.88 200 CYS A O 1
ATOM 1567 N N . GLU A 1 201 ? 18.904 21.265 -25.014 1.00 82.62 201 GLU A N 1
ATOM 1568 C CA . GLU A 1 201 ? 19.788 22.405 -25.310 1.00 82.62 201 GLU A CA 1
ATOM 1569 C C . GLU A 1 201 ? 21.276 22.106 -25.044 1.00 82.62 201 GLU A C 1
ATOM 1571 O O . GLU A 1 201 ? 22.146 22.548 -25.792 1.00 82.62 201 GLU A O 1
ATOM 1576 N N . LYS A 1 202 ? 21.597 21.285 -24.031 1.00 85.62 202 LYS A N 1
ATOM 1577 C CA . LYS A 1 202 ? 22.983 20.882 -23.720 1.00 85.62 202 LYS A CA 1
ATOM 1578 C C . LYS A 1 202 ? 23.651 20.165 -24.900 1.00 85.62 202 LYS A C 1
ATOM 1580 O O . LYS A 1 202 ? 24.869 20.226 -25.057 1.00 85.62 202 LYS A O 1
ATOM 1585 N N . TYR A 1 203 ? 22.860 19.470 -25.712 1.00 86.75 203 TYR A N 1
ATOM 1586 C CA . TYR A 1 203 ? 23.329 18.582 -26.770 1.00 86.75 203 TYR A CA 1
ATOM 1587 C C . TYR A 1 203 ? 23.266 19.212 -28.168 1.00 86.75 203 TYR A C 1
ATOM 1589 O O . TYR A 1 203 ? 23.835 18.662 -29.113 1.00 86.75 203 TYR A O 1
ATOM 1597 N N . GLU A 1 204 ? 22.647 20.387 -28.303 1.00 84.56 204 GLU A N 1
ATOM 1598 C CA . GLU A 1 204 ? 22.579 21.157 -29.548 1.00 84.56 204 GLU A CA 1
ATOM 1599 C C . GLU A 1 204 ? 23.955 21.352 -30.235 1.00 84.56 204 GLU A C 1
ATOM 1601 O O . GLU A 1 204 ? 24.042 21.164 -31.459 1.00 84.56 204 GLU A O 1
ATOM 1606 N N . PRO A 1 205 ? 25.063 21.640 -29.512 1.00 89.19 205 PRO A N 1
ATOM 1607 C CA . PRO A 1 205 ? 26.376 21.814 -30.139 1.00 89.19 205 PRO A CA 1
ATOM 1608 C C . PRO A 1 205 ? 26.915 20.541 -30.808 1.00 89.19 205 PRO A C 1
ATOM 1610 O O . PRO A 1 205 ? 27.731 20.619 -31.734 1.00 89.19 205 PRO A O 1
ATOM 1613 N N . LEU A 1 206 ? 26.451 19.357 -30.387 1.00 90.19 206 LEU A N 1
ATOM 1614 C CA . LEU A 1 206 ? 26.945 18.076 -30.895 1.00 90.19 206 LEU A CA 1
ATOM 1615 C C . LEU A 1 206 ? 26.486 17.782 -32.330 1.00 90.19 206 LEU A C 1
ATOM 1617 O O . LEU A 1 206 ? 27.096 16.964 -33.022 1.00 90.19 206 LEU A O 1
ATOM 1621 N N . MET A 1 207 ? 25.474 18.495 -32.832 1.00 91.56 207 MET A N 1
ATOM 1622 C CA . MET A 1 207 ? 24.963 18.327 -34.200 1.00 91.56 207 MET A CA 1
ATOM 1623 C C . MET A 1 207 ? 26.006 18.638 -35.275 1.00 91.56 207 MET A C 1
ATOM 1625 O O . MET A 1 207 ? 25.968 18.075 -36.373 1.00 91.56 207 MET A O 1
ATOM 1629 N N . LYS A 1 208 ? 27.003 19.466 -34.944 1.00 89.38 208 LYS A N 1
ATOM 1630 C CA . LYS A 1 208 ? 28.163 19.714 -35.805 1.00 89.38 208 LYS A CA 1
ATOM 1631 C C . LYS A 1 208 ? 28.947 18.429 -36.094 1.00 89.38 208 LYS A C 1
ATOM 1633 O O . LYS A 1 208 ? 29.375 18.230 -37.232 1.00 89.38 208 LYS A O 1
ATOM 1638 N N . TYR A 1 209 ? 29.112 17.551 -35.102 1.00 88.25 209 TYR A N 1
ATOM 1639 C CA . TYR A 1 209 ? 29.803 16.272 -35.285 1.00 88.25 209 TYR A CA 1
ATOM 1640 C C . TYR A 1 209 ? 28.979 15.320 -36.149 1.00 88.25 209 TYR A C 1
ATOM 1642 O O . TYR A 1 209 ? 29.529 14.713 -37.064 1.00 88.25 209 TYR A O 1
ATOM 1650 N N . LEU A 1 210 ? 27.659 15.260 -35.949 1.00 87.56 210 LEU A N 1
ATOM 1651 C CA . LEU A 1 210 ? 26.773 14.447 -36.789 1.00 87.56 210 LEU A CA 1
ATOM 1652 C C . LEU A 1 210 ? 26.867 14.859 -38.261 1.00 87.56 210 LEU A C 1
ATOM 1654 O O . LEU A 1 210 ? 27.003 13.999 -39.131 1.00 87.56 210 LEU A O 1
ATOM 1658 N N . LYS A 1 211 ? 26.866 16.168 -38.539 1.00 87.00 211 LYS A N 1
ATOM 1659 C CA . LYS A 1 211 ? 27.047 16.696 -39.896 1.00 87.00 211 LYS A CA 1
ATOM 1660 C C . LYS A 1 211 ? 28.404 16.314 -40.486 1.00 87.00 211 LYS A C 1
ATOM 1662 O O . LYS A 1 211 ? 28.453 15.820 -41.608 1.00 87.00 211 LYS A O 1
ATOM 1667 N N . LEU A 1 212 ? 29.488 16.524 -39.736 1.00 87.19 212 LEU A N 1
ATOM 1668 C CA . LEU A 1 212 ? 30.853 16.231 -40.184 1.00 87.19 212 LEU A CA 1
ATOM 1669 C C . LEU A 1 212 ? 31.047 14.743 -40.509 1.00 87.19 212 LEU A C 1
ATOM 1671 O O . LEU A 1 212 ? 31.650 14.391 -41.518 1.00 87.19 212 LEU A O 1
ATOM 1675 N N . TYR A 1 213 ? 30.539 13.860 -39.655 1.00 87.75 213 TYR A N 1
ATOM 1676 C CA . TYR A 1 213 ? 30.673 12.417 -39.840 1.00 87.75 213 TYR A CA 1
ATOM 1677 C C . TYR A 1 213 ? 29.735 11.888 -40.930 1.00 87.75 213 TYR A C 1
ATOM 1679 O O . TYR A 1 213 ? 30.085 10.938 -41.628 1.00 87.75 213 TYR A O 1
ATOM 1687 N N . SER A 1 214 ? 28.561 12.506 -41.103 1.00 83.06 214 SER A N 1
ATOM 1688 C CA . SER A 1 214 ? 27.651 12.229 -42.220 1.00 83.06 214 SER A CA 1
ATOM 1689 C C . SER A 1 214 ? 28.290 12.599 -43.562 1.00 83.06 214 SER A C 1
ATOM 1691 O O . SER A 1 214 ? 28.317 11.771 -44.469 1.00 83.06 214 SER A O 1
ATOM 1693 N N . SER A 1 215 ? 28.897 13.788 -43.675 1.00 82.25 215 SER A N 1
ATOM 1694 C CA . SER A 1 215 ? 29.543 14.234 -44.920 1.00 82.25 215 SER A CA 1
ATOM 1695 C C . SER A 1 215 ? 30.797 13.432 -45.279 1.00 82.25 215 SER A C 1
ATOM 1697 O O . SER A 1 215 ? 31.146 13.330 -46.450 1.00 82.25 215 SER A O 1
ATOM 1699 N N . GLN A 1 216 ? 31.463 12.837 -44.288 1.00 86.12 216 GLN A N 1
ATOM 1700 C CA . GLN A 1 216 ? 32.584 11.910 -44.486 1.00 86.12 216 GLN A CA 1
ATOM 1701 C C . GLN A 1 216 ? 32.140 10.456 -44.724 1.00 86.12 216 GLN A C 1
ATOM 1703 O O . GLN A 1 216 ? 32.991 9.573 -44.798 1.00 86.12 216 GLN A O 1
ATOM 1708 N N . ASN A 1 217 ? 30.831 10.192 -44.809 1.00 82.50 217 ASN A N 1
ATOM 1709 C CA . ASN A 1 217 ? 30.243 8.859 -44.968 1.00 82.50 217 ASN A CA 1
ATOM 1710 C C . ASN A 1 217 ? 30.749 7.821 -43.943 1.00 82.50 217 ASN A C 1
ATOM 1712 O O . ASN A 1 217 ? 30.906 6.639 -44.249 1.00 82.50 217 ASN A O 1
ATOM 1716 N N . LYS A 1 218 ? 31.015 8.258 -42.709 1.00 86.44 218 LYS A N 1
ATOM 1717 C CA . LYS A 1 218 ? 31.443 7.366 -41.626 1.00 86.44 218 LYS A CA 1
ATOM 1718 C C . LYS A 1 218 ? 30.273 6.528 -41.100 1.00 86.44 218 LYS A C 1
ATOM 1720 O O . LYS A 1 218 ? 29.110 6.722 -41.459 1.00 86.44 218 LYS A O 1
ATOM 1725 N N . GLU A 1 219 ? 30.568 5.546 -40.259 1.00 88.25 219 GLU A N 1
ATOM 1726 C CA . GLU A 1 219 ? 29.531 4.818 -39.527 1.00 88.25 219 GLU A CA 1
ATOM 1727 C C . GLU A 1 219 ? 29.143 5.560 -38.250 1.00 88.25 219 GLU A C 1
ATOM 1729 O O . GLU A 1 219 ? 29.987 6.192 -37.615 1.00 88.25 219 GLU A O 1
ATOM 1734 N N . PHE A 1 220 ? 27.876 5.450 -37.836 1.00 86.44 220 PHE A N 1
ATOM 1735 C CA . PHE A 1 220 ? 27.400 6.086 -36.603 1.00 86.44 220 PHE A CA 1
ATOM 1736 C C . PHE A 1 220 ? 28.194 5.633 -35.371 1.00 86.44 220 PHE A C 1
ATOM 1738 O O . PHE A 1 220 ? 28.462 6.451 -34.503 1.00 86.44 220 PHE A O 1
ATOM 1745 N N . LEU A 1 221 ? 28.641 4.371 -35.336 1.00 86.81 221 LEU A N 1
ATOM 1746 C CA . LEU A 1 221 ? 29.453 3.815 -34.246 1.00 86.81 221 LEU A CA 1
ATOM 1747 C C . LEU A 1 221 ? 30.713 4.645 -33.956 1.00 86.81 221 LEU A C 1
ATOM 1749 O O . LEU A 1 221 ? 31.132 4.740 -32.810 1.00 86.81 221 LEU A O 1
ATOM 1753 N N . SER A 1 222 ? 31.279 5.309 -34.969 1.00 86.94 222 SER A N 1
ATOM 1754 C CA . SER A 1 222 ? 32.456 6.172 -34.799 1.00 86.94 222 SER A CA 1
ATOM 1755 C C . SER A 1 222 ? 32.179 7.493 -34.064 1.00 86.94 222 SER A C 1
ATOM 1757 O O . SER A 1 222 ? 33.117 8.206 -33.723 1.00 86.94 222 SER A O 1
ATOM 1759 N N . LEU A 1 223 ? 30.908 7.830 -33.814 1.00 87.12 223 LEU A N 1
ATOM 1760 C CA . LEU A 1 223 ? 30.504 8.960 -32.974 1.00 87.12 223 LEU A CA 1
ATOM 1761 C C . LEU A 1 223 ? 30.344 8.570 -31.501 1.00 87.12 223 LEU A C 1
ATOM 1763 O O . LEU A 1 223 ? 30.224 9.477 -30.682 1.00 87.12 223 LEU A O 1
ATOM 1767 N N . ASN A 1 224 ? 30.344 7.275 -31.155 1.00 85.88 224 ASN A N 1
ATOM 1768 C CA . ASN A 1 224 ? 30.029 6.826 -29.799 1.00 85.88 224 ASN A CA 1
ATOM 1769 C C . ASN A 1 224 ? 30.938 7.476 -28.753 1.00 85.88 224 ASN A C 1
ATOM 1771 O O . ASN A 1 224 ? 30.430 8.086 -27.821 1.00 85.88 224 ASN A O 1
ATOM 1775 N N . ASP A 1 225 ? 32.254 7.457 -28.969 1.00 86.38 225 ASP A N 1
ATOM 1776 C CA . ASP A 1 225 ? 33.220 8.027 -28.022 1.00 86.38 225 ASP A CA 1
ATOM 1777 C C . ASP A 1 225 ? 33.021 9.537 -27.824 1.00 86.38 225 ASP A C 1
ATOM 1779 O O . ASP A 1 225 ? 33.126 10.050 -26.712 1.00 86.38 225 ASP A O 1
ATOM 1783 N N . VAL A 1 226 ? 32.691 10.263 -28.899 1.00 88.19 226 VAL A N 1
ATOM 1784 C CA . VAL A 1 226 ? 32.443 11.714 -28.852 1.00 88.19 226 VAL A CA 1
ATOM 1785 C C . VAL A 1 226 ? 31.145 12.017 -28.108 1.00 88.19 226 VAL A C 1
ATOM 1787 O O . VAL A 1 226 ? 31.092 12.963 -27.324 1.00 88.19 226 VAL A O 1
ATOM 1790 N N . LEU A 1 227 ? 30.096 11.237 -28.359 1.00 88.75 227 LEU A N 1
ATOM 1791 C CA . LEU A 1 227 ? 28.797 11.398 -27.714 1.00 88.75 227 LEU A CA 1
ATOM 1792 C C . LEU A 1 227 ? 28.894 11.059 -26.219 1.00 88.75 227 LEU A C 1
ATOM 1794 O O . LEU A 1 227 ? 28.503 11.883 -25.390 1.00 88.75 227 LEU A O 1
ATOM 1798 N N . SER A 1 228 ? 29.511 9.931 -25.867 1.00 84.88 228 SER A N 1
ATOM 1799 C CA . SER A 1 228 ? 29.729 9.521 -24.477 1.00 84.88 228 SER A CA 1
ATOM 1800 C C . SER A 1 228 ? 30.606 10.509 -23.706 1.00 84.88 228 SER A C 1
ATOM 1802 O O . SER A 1 228 ? 30.250 10.934 -22.611 1.00 84.88 228 SER A O 1
ATOM 1804 N N . ALA A 1 229 ? 31.682 11.028 -24.311 1.00 86.69 229 ALA A N 1
ATOM 1805 C CA . ALA A 1 229 ? 32.511 12.066 -23.686 1.00 86.69 229 ALA A CA 1
ATOM 1806 C C . ALA A 1 229 ? 31.748 13.370 -23.361 1.00 86.69 229 ALA A C 1
ATOM 1808 O O . ALA A 1 229 ? 32.213 14.171 -22.552 1.00 86.69 229 ALA A O 1
ATOM 1809 N N . ASN A 1 230 ? 30.580 13.594 -23.973 1.00 86.00 230 ASN A N 1
ATOM 1810 C CA . ASN A 1 230 ? 29.709 14.744 -23.718 1.00 86.00 230 ASN A CA 1
ATOM 1811 C C . ASN A 1 230 ? 28.462 14.384 -22.880 1.00 86.00 230 ASN A C 1
ATOM 1813 O O . ASN A 1 230 ? 27.515 15.174 -22.792 1.00 86.00 230 ASN A O 1
ATOM 1817 N N . GLY A 1 231 ? 28.465 13.217 -22.226 1.00 76.56 231 GLY A N 1
ATOM 1818 C CA . GLY A 1 231 ? 27.398 12.755 -21.338 1.00 76.56 231 GLY A CA 1
ATOM 1819 C C . GLY A 1 231 ? 26.161 12.248 -22.080 1.00 76.56 231 GLY A C 1
ATOM 1820 O O . GLY A 1 231 ? 25.036 12.496 -21.637 1.00 76.56 231 GLY A O 1
ATOM 1821 N N . VAL A 1 232 ? 26.357 11.613 -23.241 1.00 77.88 232 VAL A N 1
ATOM 1822 C CA . VAL A 1 232 ? 25.337 10.847 -23.976 1.00 77.88 232 VAL A CA 1
ATOM 1823 C C . VAL A 1 232 ? 25.598 9.359 -23.738 1.00 77.88 232 VAL A C 1
ATOM 1825 O O . VAL A 1 232 ? 26.036 8.632 -24.623 1.00 77.88 232 VAL A O 1
ATOM 1828 N N . ASP A 1 233 ? 25.345 8.916 -22.512 1.00 68.81 233 ASP A N 1
ATOM 1829 C CA . ASP A 1 233 ? 25.615 7.532 -22.091 1.00 68.81 233 ASP A CA 1
ATOM 1830 C C . ASP A 1 233 ? 24.331 6.696 -21.990 1.00 68.81 233 ASP A C 1
ATOM 1832 O O . ASP A 1 233 ? 24.365 5.475 -21.86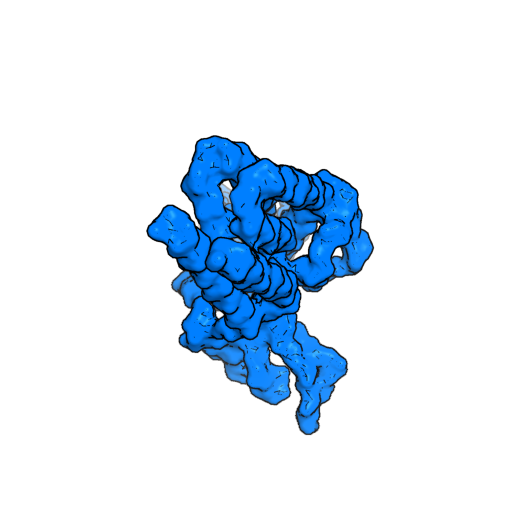8 1.00 68.81 233 ASP A O 1
ATOM 1836 N N . ASN A 1 234 ? 23.172 7.355 -22.084 1.00 68.62 234 ASN A N 1
ATOM 1837 C CA . ASN A 1 234 ? 21.868 6.708 -22.068 1.00 68.62 234 ASN A CA 1
ATOM 1838 C C . ASN A 1 234 ? 21.567 6.068 -23.448 1.00 68.62 234 ASN A C 1
ATOM 1840 O O . ASN A 1 234 ? 21.533 6.795 -24.448 1.00 68.62 234 ASN A O 1
ATOM 1844 N N . PRO A 1 235 ? 21.274 4.751 -23.528 1.00 65.31 235 PRO A N 1
ATOM 1845 C CA . PRO A 1 235 ? 20.991 4.054 -24.789 1.00 65.31 235 PRO A CA 1
ATOM 1846 C C . PRO A 1 235 ? 19.819 4.636 -25.590 1.00 65.31 235 PRO A C 1
ATOM 1848 O O . PRO A 1 235 ? 19.837 4.639 -26.822 1.00 65.31 235 PRO A O 1
ATOM 1851 N N . ALA A 1 236 ? 18.805 5.159 -24.907 1.00 65.69 236 ALA A N 1
ATOM 1852 C CA . ALA A 1 236 ? 17.624 5.738 -25.524 1.00 65.69 236 ALA A CA 1
ATOM 1853 C C . ALA A 1 236 ? 17.919 7.134 -26.105 1.00 65.69 236 ALA A C 1
ATOM 1855 O O . ALA A 1 236 ? 17.567 7.400 -27.258 1.00 65.69 236 ALA A O 1
ATOM 1856 N N . LEU A 1 237 ? 18.685 7.972 -25.390 1.00 74.94 237 LEU A N 1
ATOM 1857 C CA . LEU A 1 237 ? 19.215 9.228 -25.938 1.00 74.94 237 LEU A CA 1
ATOM 1858 C C . LEU A 1 237 ? 20.146 8.949 -27.130 1.00 74.94 237 LEU A C 1
ATOM 1860 O O . LEU A 1 237 ? 20.023 9.584 -28.177 1.00 74.94 237 LEU A O 1
ATOM 1864 N N . MET A 1 238 ? 21.002 7.929 -27.028 1.00 79.56 238 MET A N 1
ATOM 1865 C CA . MET A 1 238 ? 21.842 7.453 -28.132 1.00 79.56 238 MET A CA 1
ATOM 1866 C C . MET A 1 238 ? 21.006 7.019 -29.348 1.00 79.56 238 MET A C 1
ATOM 1868 O O . MET A 1 238 ? 21.377 7.273 -30.498 1.00 79.56 238 MET A O 1
ATOM 1872 N N . GLY A 1 239 ? 19.829 6.437 -29.106 1.00 76.31 239 GLY A N 1
ATOM 1873 C CA . GLY A 1 239 ? 18.819 6.137 -30.117 1.00 76.31 239 GLY A CA 1
ATOM 1874 C C . GLY A 1 239 ? 18.301 7.381 -30.850 1.00 76.31 239 GLY A C 1
ATOM 1875 O O . GLY A 1 239 ? 18.188 7.354 -32.080 1.00 76.31 239 GLY A O 1
ATOM 1876 N N . VAL A 1 240 ? 18.059 8.495 -30.144 1.00 82.12 240 VAL A N 1
ATOM 1877 C CA . VAL A 1 240 ? 17.676 9.792 -30.747 1.00 82.12 240 VAL A CA 1
ATOM 1878 C C . VAL A 1 240 ? 18.785 10.297 -31.676 1.00 82.12 240 VAL A C 1
ATOM 1880 O O . VAL A 1 240 ? 18.514 10.662 -32.827 1.00 82.12 240 VAL A O 1
ATOM 1883 N N . PHE A 1 241 ? 20.044 10.248 -31.229 1.00 87.25 241 PHE A N 1
ATOM 1884 C CA . PHE A 1 241 ? 21.203 10.612 -32.053 1.00 87.25 241 PHE A CA 1
ATOM 1885 C C . PHE A 1 241 ? 21.342 9.709 -33.282 1.00 87.25 241 PHE A C 1
ATOM 1887 O O . PHE A 1 241 ? 21.515 10.209 -34.394 1.00 87.25 241 PHE A O 1
ATOM 1894 N N . SER A 1 242 ? 21.200 8.393 -33.113 1.00 86.44 242 SER A N 1
ATOM 1895 C CA . SER A 1 242 ? 21.277 7.420 -34.208 1.00 86.44 242 SER A CA 1
ATOM 1896 C C . SER A 1 242 ? 20.188 7.656 -35.254 1.00 86.44 242 SER A C 1
ATOM 1898 O O . SER A 1 242 ? 20.458 7.655 -36.458 1.00 86.44 242 SER A O 1
ATOM 1900 N N . LYS A 1 243 ? 18.952 7.910 -34.811 1.00 87.25 243 LYS A N 1
ATOM 1901 C CA . LYS A 1 243 ? 17.805 8.188 -35.684 1.00 87.25 243 LYS A CA 1
ATOM 1902 C C . LYS A 1 243 ? 17.998 9.486 -36.467 1.00 87.25 243 LYS A C 1
ATOM 1904 O O . LYS A 1 243 ? 17.788 9.499 -37.680 1.00 87.25 243 LYS A O 1
ATOM 1909 N N . THR A 1 244 ? 18.457 10.538 -35.792 1.00 87.62 244 THR A N 1
ATOM 1910 C CA . THR A 1 244 ? 18.796 11.827 -36.413 1.00 87.62 244 THR A CA 1
ATOM 1911 C C . THR A 1 244 ? 19.909 11.647 -37.447 1.00 87.62 244 THR A C 1
ATOM 1913 O O . THR A 1 244 ? 19.765 12.053 -38.599 1.00 87.62 244 THR A O 1
ATOM 1916 N N . TYR A 1 245 ? 20.990 10.951 -37.084 1.00 88.00 245 TYR A N 1
ATOM 1917 C CA . TYR A 1 245 ? 22.110 10.670 -37.979 1.00 88.00 245 TYR A CA 1
ATOM 1918 C C . TYR A 1 245 ? 21.672 9.900 -39.230 1.00 88.00 245 TYR A C 1
ATOM 1920 O O . TYR A 1 245 ? 21.955 10.328 -40.345 1.00 88.00 245 TYR A O 1
ATOM 1928 N N . LYS A 1 246 ? 20.912 8.807 -39.072 1.00 88.25 246 LYS A N 1
ATOM 1929 C CA . LYS A 1 246 ? 20.386 8.011 -40.196 1.00 88.25 246 LYS A CA 1
ATOM 1930 C C . LYS A 1 246 ? 19.511 8.835 -41.141 1.00 88.25 246 LYS A C 1
ATOM 1932 O O . LYS A 1 246 ? 19.574 8.635 -42.349 1.00 88.25 246 LYS A O 1
ATOM 1937 N N . LYS A 1 247 ? 18.719 9.773 -40.614 1.00 87.00 247 LYS A N 1
ATOM 1938 C CA . LYS A 1 247 ? 17.821 10.629 -41.407 1.00 87.00 247 LYS A CA 1
ATOM 1939 C C . LYS A 1 247 ? 18.559 11.639 -42.292 1.00 87.00 247 LYS A C 1
ATOM 1941 O O . LYS A 1 247 ? 18.035 12.026 -43.342 1.00 87.00 247 LYS A O 1
ATOM 1946 N N . PHE A 1 248 ? 19.741 12.076 -41.862 1.00 85.94 248 PHE A N 1
ATOM 1947 C CA . PHE A 1 248 ? 20.566 13.063 -42.566 1.00 85.94 248 PHE A CA 1
ATOM 1948 C C . PHE A 1 248 ? 21.825 12.477 -43.212 1.00 85.94 248 PHE A C 1
ATOM 1950 O O . PHE A 1 248 ? 22.563 13.206 -43.875 1.00 85.94 248 PHE A O 1
ATOM 1957 N N . LYS A 1 249 ? 22.071 11.172 -43.060 1.00 83.88 249 LYS A N 1
ATOM 1958 C CA . LYS A 1 249 ? 23.117 10.457 -43.792 1.00 83.88 249 LYS A CA 1
ATOM 1959 C C . LYS A 1 249 ? 22.844 10.539 -45.298 1.00 83.88 249 LYS A C 1
ATOM 1961 O O . LYS A 1 249 ? 21.717 10.308 -45.728 1.00 83.88 249 LYS A O 1
ATOM 1966 N N . ASN A 1 250 ? 23.872 10.855 -46.087 1.00 76.81 250 ASN A N 1
ATOM 1967 C CA . ASN A 1 250 ? 23.825 10.936 -47.557 1.00 76.81 250 ASN A CA 1
ATOM 1968 C C . ASN A 1 250 ? 22.876 12.003 -48.136 1.00 76.81 250 ASN A C 1
ATOM 1970 O O . ASN A 1 250 ? 22.426 11.869 -49.272 1.00 76.81 250 ASN A O 1
ATOM 1974 N N . LYS A 1 251 ? 22.543 13.052 -47.374 1.00 80.12 251 LYS A N 1
ATOM 1975 C CA . LYS A 1 251 ? 21.805 14.204 -47.904 1.00 80.12 251 LYS A CA 1
ATOM 1976 C C . LYS A 1 251 ? 22.733 15.394 -48.132 1.00 80.12 251 LYS A C 1
ATOM 1978 O O . LYS A 1 251 ? 23.338 15.900 -47.187 1.00 80.12 251 LYS A O 1
ATOM 1983 N N . ASP A 1 252 ? 22.773 15.872 -49.370 1.00 68.94 252 ASP A N 1
ATOM 1984 C CA . ASP A 1 252 ? 23.580 17.025 -49.766 1.00 68.94 252 ASP A CA 1
ATOM 1985 C C . ASP A 1 252 ? 22.918 18.361 -49.375 1.00 68.94 252 ASP A C 1
ATOM 1987 O O . ASP A 1 252 ? 21.697 18.462 -49.248 1.00 68.94 252 ASP A O 1
ATOM 1991 N N . ASN A 1 253 ? 23.734 19.407 -49.190 1.00 70.50 253 ASN A N 1
ATOM 1992 C CA . ASN A 1 253 ? 23.315 20.795 -48.918 1.00 70.50 253 ASN A CA 1
ATOM 1993 C C . ASN A 1 253 ? 22.502 21.047 -47.630 1.00 70.50 253 ASN A C 1
ATOM 1995 O O . ASN A 1 253 ? 21.787 22.043 -47.528 1.00 70.50 253 ASN A O 1
ATOM 1999 N N . ILE A 1 254 ? 22.642 20.203 -46.604 1.00 78.62 254 ILE A N 1
ATOM 2000 C CA . ILE A 1 254 ? 21.951 20.398 -45.319 1.00 78.62 254 ILE A CA 1
ATOM 2001 C C . ILE A 1 254 ? 22.762 21.282 -44.358 1.00 78.62 254 ILE A C 1
ATOM 2003 O O . ILE A 1 254 ? 23.954 21.063 -44.106 1.00 78.62 254 ILE A O 1
ATOM 2007 N N . THR A 1 255 ? 22.115 22.304 -43.793 1.00 84.50 255 THR A N 1
ATOM 2008 C CA . THR A 1 255 ? 22.702 23.182 -42.770 1.00 84.50 255 THR A CA 1
ATOM 2009 C C . THR A 1 255 ? 22.670 22.527 -41.390 1.00 84.50 255 THR A C 1
ATOM 2011 O O . THR A 1 255 ? 21.862 21.641 -41.119 1.00 84.50 255 THR A O 1
ATOM 2014 N N . THR A 1 256 ? 23.579 22.946 -40.506 1.00 83.94 256 THR A N 1
ATOM 2015 C CA . THR A 1 256 ? 23.613 22.439 -39.125 1.00 83.94 256 THR A CA 1
ATOM 2016 C C . THR A 1 256 ? 22.309 22.772 -38.396 1.00 83.94 256 THR A C 1
ATOM 2018 O O . THR A 1 256 ? 21.786 21.911 -37.701 1.00 83.94 256 THR A O 1
ATOM 2021 N N . ASP A 1 257 ? 21.727 23.942 -38.667 1.00 86.00 257 ASP A N 1
ATOM 2022 C CA . ASP A 1 257 ? 20.474 24.422 -38.071 1.00 86.00 257 ASP A CA 1
ATOM 2023 C C . ASP A 1 257 ? 19.280 23.499 -38.358 1.00 86.00 257 ASP A C 1
ATOM 2025 O O . ASP A 1 257 ? 18.413 23.299 -37.511 1.00 86.00 257 ASP A O 1
ATOM 2029 N N . VAL A 1 258 ? 19.230 22.887 -39.549 1.00 86.56 258 VAL A N 1
ATOM 2030 C CA . VAL A 1 258 ? 18.171 21.926 -39.906 1.00 86.56 258 VAL A CA 1
ATOM 2031 C C . VAL A 1 258 ? 18.317 20.633 -39.105 1.00 86.56 258 VAL A C 1
ATOM 2033 O O . VAL A 1 258 ? 17.319 20.082 -38.644 1.00 86.56 258 VAL A O 1
ATOM 2036 N N . ILE A 1 259 ? 19.552 20.164 -38.914 1.00 87.19 259 ILE A N 1
ATOM 2037 C CA . ILE A 1 259 ? 19.847 18.977 -38.102 1.00 87.19 259 ILE A CA 1
ATOM 2038 C C . ILE A 1 259 ? 19.554 19.274 -36.628 1.00 87.19 259 ILE A C 1
ATOM 2040 O O . ILE A 1 259 ? 18.932 18.453 -35.964 1.00 87.19 259 ILE A O 1
ATOM 2044 N N . GLN A 1 260 ? 19.934 20.460 -36.142 1.00 89.56 260 GLN A N 1
ATOM 2045 C CA . GLN A 1 260 ? 19.629 20.934 -34.792 1.00 89.56 260 GLN A CA 1
ATOM 2046 C C . GLN A 1 260 ? 18.134 21.004 -34.544 1.00 89.56 260 GLN A C 1
ATOM 2048 O O . GLN A 1 260 ? 17.667 20.411 -33.584 1.00 89.56 260 GLN A O 1
ATOM 2053 N N . LYS A 1 261 ? 17.361 21.641 -35.424 1.00 88.69 261 LYS A N 1
ATOM 2054 C CA . LYS A 1 261 ? 15.908 21.731 -35.263 1.00 88.69 261 LYS A CA 1
ATOM 2055 C C . LYS A 1 261 ? 15.242 20.354 -35.213 1.00 88.69 261 LYS A C 1
ATOM 2057 O O . LYS A 1 261 ? 14.347 20.137 -34.403 1.00 88.69 261 LYS A O 1
ATOM 2062 N N . ASP A 1 262 ? 15.671 19.430 -36.069 1.00 87.38 262 ASP A N 1
ATOM 2063 C CA . ASP A 1 262 ? 15.112 18.079 -36.109 1.00 87.38 262 ASP A CA 1
ATOM 2064 C C . ASP A 1 262 ? 15.504 17.246 -34.885 1.00 87.38 262 ASP A C 1
ATOM 2066 O O . ASP A 1 262 ? 14.663 16.557 -34.309 1.00 87.38 262 ASP A O 1
ATOM 2070 N N . PHE A 1 263 ? 16.767 17.353 -34.465 1.00 89.56 263 PHE A N 1
ATOM 2071 C CA . PHE A 1 263 ? 17.251 16.745 -33.235 1.00 89.56 263 PHE A CA 1
ATOM 2072 C C . PHE A 1 263 ? 16.512 17.301 -32.028 1.00 89.56 263 PHE A C 1
ATOM 2074 O O . PHE A 1 263 ? 16.035 16.513 -31.229 1.00 89.56 263 PHE A O 1
ATOM 2081 N N . MET A 1 264 ? 16.365 18.623 -31.913 1.00 85.31 264 MET A N 1
ATOM 2082 C CA . MET A 1 264 ? 15.640 19.264 -30.819 1.00 85.31 264 MET A CA 1
ATOM 2083 C C . MET A 1 264 ? 14.189 18.807 -30.801 1.00 85.31 264 MET A C 1
ATOM 2085 O O . MET A 1 264 ? 13.713 18.387 -29.764 1.00 85.31 264 MET A O 1
ATOM 2089 N N . GLN A 1 265 ? 13.507 18.729 -31.945 1.00 83.19 265 GLN A N 1
ATOM 2090 C CA . GLN A 1 265 ? 12.144 18.198 -31.985 1.00 83.19 265 GLN A CA 1
ATOM 2091 C C . GLN A 1 265 ? 12.068 16.720 -31.560 1.00 83.19 265 GLN A C 1
ATOM 2093 O O . GLN A 1 265 ? 11.120 16.317 -30.887 1.00 83.19 265 GLN A O 1
ATOM 2098 N N . ALA A 1 266 ? 13.038 15.893 -31.957 1.00 79.00 266 ALA A N 1
ATOM 2099 C CA . ALA A 1 266 ? 13.094 14.482 -31.578 1.00 79.00 266 ALA A CA 1
ATOM 2100 C C . ALA A 1 266 ? 13.501 14.281 -30.111 1.00 79.00 266 ALA A C 1
ATOM 2102 O O . ALA A 1 266 ? 12.980 13.378 -29.461 1.00 79.00 266 ALA A O 1
ATOM 2103 N N . CYS A 1 267 ? 14.406 15.119 -29.610 1.00 78.81 267 CYS A N 1
ATOM 2104 C CA . CYS A 1 267 ? 14.911 15.135 -28.248 1.00 78.81 267 CYS A CA 1
ATOM 2105 C C . CYS A 1 267 ? 13.858 15.689 -27.294 1.00 78.81 267 CYS A C 1
ATOM 2107 O O . CYS A 1 267 ? 13.603 15.050 -26.292 1.00 78.81 267 CYS A O 1
ATOM 2109 N N . ASP A 1 268 ? 13.187 16.792 -27.626 1.00 74.31 268 ASP A N 1
ATOM 2110 C CA . ASP A 1 268 ? 12.076 17.348 -26.848 1.00 74.31 268 ASP A CA 1
ATOM 2111 C C . ASP A 1 268 ? 10.915 16.372 -26.838 1.00 74.31 268 ASP A C 1
ATOM 2113 O O . ASP A 1 268 ? 10.334 16.116 -25.792 1.00 74.31 268 ASP A O 1
ATOM 2117 N N . LYS A 1 269 ? 10.608 15.747 -27.984 1.00 68.50 269 LYS A N 1
ATOM 2118 C CA . LYS A 1 269 ? 9.645 14.651 -28.002 1.00 68.50 269 LYS A CA 1
ATOM 2119 C C . LYS A 1 269 ? 10.108 13.556 -27.047 1.00 68.50 269 LYS A C 1
ATOM 2121 O O . LYS A 1 269 ? 9.366 13.253 -26.134 1.00 68.50 269 LYS A O 1
ATOM 2126 N N . PHE A 1 270 ? 11.315 13.019 -27.170 1.00 67.56 270 PHE A N 1
ATOM 2127 C CA . PHE A 1 270 ? 11.860 12.019 -26.244 1.00 67.56 270 PHE A CA 1
ATOM 2128 C C . PHE A 1 270 ? 11.809 12.459 -24.763 1.00 67.56 270 PHE A C 1
ATOM 2130 O O . PHE A 1 270 ? 11.366 11.694 -23.915 1.00 67.56 270 PHE A O 1
ATOM 2137 N N . ALA A 1 271 ? 12.156 13.709 -24.466 1.00 62.53 271 ALA A N 1
ATOM 2138 C CA . ALA A 1 271 ? 12.155 14.312 -23.136 1.00 62.53 271 ALA A CA 1
ATOM 2139 C C . ALA A 1 271 ? 10.742 14.626 -22.610 1.00 62.53 271 ALA A C 1
ATOM 2141 O O . ALA A 1 271 ? 10.578 14.931 -21.430 1.00 62.53 271 ALA A O 1
ATOM 2142 N N . HIS A 1 272 ? 9.721 14.610 -23.470 1.00 55.91 272 HIS A N 1
ATOM 2143 C CA . HIS A 1 272 ? 8.326 14.921 -23.133 1.00 55.91 272 HIS A CA 1
ATOM 2144 C C . HIS A 1 272 ? 7.360 13.758 -23.383 1.00 55.91 272 HIS A C 1
ATOM 2146 O O . HIS A 1 272 ? 6.175 13.878 -23.078 1.00 55.91 272 HIS A O 1
ATOM 2152 N N . THR A 1 273 ? 7.841 12.654 -23.953 1.00 51.75 273 THR A N 1
ATOM 2153 C CA . THR A 1 273 ? 7.021 11.503 -24.340 1.00 51.75 273 THR A CA 1
ATOM 2154 C C . THR A 1 273 ? 6.688 10.628 -23.136 1.00 51.75 273 THR A C 1
ATOM 2156 O O . THR A 1 273 ? 5.555 10.170 -23.037 1.00 51.75 273 THR A O 1
ATOM 2159 N N . ASP A 1 274 ? 7.576 10.543 -22.144 1.00 51.72 274 ASP A N 1
ATOM 2160 C CA . ASP A 1 274 ? 7.202 10.074 -20.811 1.00 51.72 274 ASP A CA 1
ATOM 2161 C C . ASP A 1 274 ? 6.930 11.298 -19.925 1.00 51.72 274 ASP A C 1
ATOM 2163 O O . ASP A 1 274 ? 7.822 11.955 -19.391 1.00 51.72 274 ASP A O 1
ATOM 2167 N N . SER A 1 275 ? 5.655 11.679 -19.844 1.00 57.19 275 SER A N 1
ATOM 2168 C CA . SER A 1 275 ? 5.178 12.771 -18.988 1.00 57.19 275 SER A CA 1
ATOM 2169 C C . SER A 1 275 ? 5.748 12.669 -17.558 1.00 57.19 275 SER A C 1
ATOM 2171 O O . SER A 1 275 ? 5.692 11.611 -16.954 1.00 57.19 275 SER A O 1
ATOM 2173 N N . ILE A 1 276 ? 6.266 13.776 -17.004 1.00 61.16 276 ILE A N 1
ATOM 2174 C CA . ILE A 1 276 ? 6.922 13.890 -15.676 1.00 61.16 276 ILE A CA 1
ATOM 2175 C C . ILE A 1 276 ? 8.203 13.020 -15.537 1.00 61.16 276 ILE A C 1
ATOM 2177 O O . ILE A 1 276 ? 8.081 11.810 -15.354 1.00 61.16 276 ILE A O 1
ATOM 2181 N N . PRO A 1 277 ? 9.411 13.629 -15.493 1.00 67.50 277 PRO A N 1
ATOM 2182 C CA . PRO A 1 277 ? 10.663 12.910 -15.221 1.00 67.50 277 PRO A CA 1
ATOM 2183 C C . PRO A 1 277 ? 10.632 12.135 -13.896 1.00 67.50 277 PRO A C 1
ATOM 2185 O O . PRO A 1 277 ? 10.008 12.597 -12.935 1.00 67.50 277 PRO A O 1
ATOM 2188 N N . ASP A 1 278 ? 11.371 11.027 -13.798 1.00 71.12 278 ASP A N 1
ATOM 2189 C CA . ASP A 1 278 ? 11.395 10.145 -12.619 1.00 71.12 278 ASP A CA 1
ATOM 2190 C C . ASP A 1 278 ? 11.761 10.913 -11.351 1.00 71.12 278 ASP A C 1
ATOM 2192 O O . ASP A 1 278 ? 11.111 10.760 -10.321 1.00 71.12 278 ASP A O 1
ATOM 2196 N N . VAL A 1 279 ? 12.717 11.843 -11.446 1.00 71.44 279 VAL A N 1
ATOM 2197 C CA . VAL A 1 279 ? 13.111 12.737 -10.343 1.00 71.44 279 VAL A CA 1
ATOM 2198 C C . VAL A 1 279 ? 11.906 13.501 -9.788 1.00 71.44 279 VAL A C 1
ATOM 2200 O O . VAL A 1 279 ? 11.702 13.576 -8.575 1.00 71.44 279 VAL A O 1
ATOM 2203 N N . LYS A 1 280 ? 11.055 14.022 -10.676 1.00 80.06 280 LYS A N 1
ATOM 2204 C CA . LYS A 1 280 ? 9.845 14.752 -10.295 1.00 80.06 280 LYS A CA 1
ATOM 2205 C C . LYS A 1 280 ? 8.750 13.809 -9.793 1.00 80.06 280 LYS A C 1
ATOM 2207 O O . LYS A 1 280 ? 8.012 14.182 -8.887 1.00 80.06 280 LYS A O 1
ATOM 2212 N N . ARG A 1 281 ? 8.648 12.579 -10.312 1.00 82.25 281 ARG A N 1
ATOM 2213 C CA . ARG A 1 281 ? 7.734 11.550 -9.775 1.00 82.25 281 ARG A CA 1
ATOM 2214 C C . ARG A 1 281 ? 8.123 11.156 -8.349 1.00 82.25 281 ARG A C 1
ATOM 2216 O O . ARG A 1 281 ? 7.254 11.080 -7.486 1.00 82.25 281 ARG A O 1
ATOM 2223 N N . VAL A 1 282 ? 9.413 10.970 -8.086 1.00 84.88 282 VAL A N 1
ATOM 2224 C CA . VAL A 1 282 ? 9.958 10.682 -6.752 1.00 84.88 282 VAL A CA 1
ATOM 2225 C C . VAL A 1 282 ? 9.686 11.841 -5.792 1.00 84.88 282 VAL A C 1
ATOM 2227 O O . VAL A 1 282 ? 9.276 11.615 -4.653 1.00 84.88 282 VAL A O 1
ATOM 2230 N N . GLU A 1 283 ? 9.842 13.087 -6.245 1.00 87.19 283 GLU A N 1
ATOM 2231 C CA . GLU A 1 283 ? 9.481 14.267 -5.451 1.00 87.19 283 GLU A CA 1
ATOM 2232 C C . GLU A 1 283 ? 7.974 14.321 -5.145 1.00 87.19 283 GLU A C 1
ATOM 2234 O O . GLU A 1 283 ? 7.579 14.601 -4.011 1.00 87.19 283 GLU A O 1
ATOM 2239 N N . ILE A 1 284 ? 7.121 14.000 -6.123 1.00 90.44 284 ILE A N 1
ATOM 2240 C CA . ILE A 1 284 ? 5.670 13.907 -5.923 1.00 90.44 284 ILE A CA 1
ATOM 2241 C C . ILE A 1 284 ? 5.337 12.838 -4.879 1.00 90.44 284 ILE A C 1
ATOM 2243 O O . ILE A 1 284 ? 4.563 13.130 -3.971 1.00 90.44 284 ILE A O 1
ATOM 2247 N N . ILE A 1 285 ? 5.935 11.643 -4.948 1.00 91.69 285 ILE A N 1
ATOM 2248 C CA . ILE A 1 285 ? 5.703 10.575 -3.960 1.00 91.69 285 ILE A CA 1
ATOM 2249 C C . ILE A 1 285 ? 6.185 10.978 -2.564 1.00 91.69 285 ILE A C 1
ATOM 2251 O O . ILE A 1 285 ? 5.480 10.751 -1.577 1.00 91.69 285 ILE A O 1
ATOM 2255 N N . LYS A 1 286 ? 7.338 11.647 -2.458 1.00 93.62 286 LYS A N 1
ATOM 2256 C CA . LYS A 1 286 ? 7.813 12.215 -1.188 1.00 93.62 286 LYS A CA 1
ATOM 2257 C C . LYS A 1 286 ? 6.785 13.187 -0.602 1.00 93.62 286 LYS A C 1
ATOM 2259 O O . LYS A 1 286 ? 6.400 13.063 0.560 1.00 93.62 286 LYS A O 1
ATOM 2264 N N . ASN A 1 287 ? 6.325 14.146 -1.403 1.00 95.19 287 ASN A N 1
ATOM 2265 C CA . ASN A 1 287 ? 5.355 15.146 -0.963 1.00 95.19 287 ASN A CA 1
ATOM 2266 C C . ASN A 1 287 ? 4.004 14.504 -0.620 1.00 95.19 287 ASN A C 1
ATOM 2268 O O . ASN A 1 287 ? 3.407 14.854 0.395 1.00 95.19 287 ASN A O 1
ATOM 2272 N N . ALA A 1 288 ? 3.554 13.522 -1.404 1.00 96.06 288 ALA A N 1
ATOM 2273 C CA . ALA A 1 288 ? 2.355 12.742 -1.120 1.00 96.06 288 ALA A CA 1
ATOM 2274 C C . ALA A 1 288 ? 2.472 12.005 0.222 1.00 96.06 288 ALA A C 1
ATOM 2276 O O . ALA A 1 288 ? 1.545 12.067 1.022 1.00 96.06 288 ALA A O 1
ATOM 2277 N N . THR A 1 289 ? 3.629 11.410 0.528 1.00 97.44 289 THR A N 1
ATOM 2278 C CA . THR A 1 289 ? 3.895 10.767 1.827 1.00 97.44 289 THR A CA 1
ATOM 2279 C C . THR A 1 289 ? 3.752 11.758 2.982 1.00 97.44 289 THR A C 1
ATOM 2281 O O . THR A 1 289 ? 3.068 11.472 3.964 1.00 97.44 289 THR A O 1
ATOM 2284 N N . ILE A 1 290 ? 4.326 12.959 2.851 1.00 97.56 290 ILE A N 1
ATOM 2285 C CA . ILE A 1 290 ? 4.204 14.019 3.864 1.00 97.56 290 ILE A CA 1
ATOM 2286 C C . ILE A 1 290 ? 2.742 14.461 4.019 1.00 97.56 290 ILE A C 1
ATOM 2288 O O . ILE A 1 290 ? 2.275 14.656 5.141 1.00 97.56 290 ILE A O 1
ATOM 2292 N N . VAL A 1 291 ? 1.999 14.589 2.916 1.00 98.12 291 VAL A N 1
ATOM 2293 C CA . VAL A 1 291 ? 0.570 14.938 2.934 1.00 98.12 291 VAL A CA 1
ATOM 2294 C C . VAL A 1 291 ? -0.260 13.847 3.608 1.00 98.12 291 VAL A C 1
ATOM 2296 O O . VAL A 1 291 ? -1.115 14.169 4.431 1.00 98.12 291 VAL A O 1
ATOM 2299 N N . VAL A 1 292 ? -0.001 12.568 3.327 1.00 98.06 292 VAL A N 1
ATOM 2300 C CA . VAL A 1 292 ? -0.689 11.439 3.974 1.00 98.06 292 VAL A CA 1
ATOM 2301 C C . VAL A 1 292 ? -0.361 11.390 5.466 1.00 98.06 292 VAL A C 1
ATOM 2303 O O . VAL A 1 292 ? -1.268 11.230 6.282 1.00 98.06 292 VAL A O 1
ATOM 2306 N N . PHE A 1 293 ? 0.895 11.618 5.855 1.00 98.44 293 PHE A N 1
ATOM 2307 C CA . PHE A 1 293 ? 1.286 11.750 7.260 1.00 98.44 293 PHE A CA 1
ATOM 2308 C C . PHE A 1 293 ? 0.579 12.930 7.949 1.00 98.44 293 PHE A C 1
ATOM 2310 O O . PHE A 1 293 ? 0.012 12.774 9.031 1.00 98.44 293 PHE A O 1
ATOM 2317 N N . ALA A 1 294 ? 0.533 14.104 7.315 1.00 98.38 294 ALA A N 1
ATOM 2318 C CA . ALA A 1 294 ? -0.208 15.252 7.834 1.00 98.38 294 ALA A CA 1
ATOM 2319 C C . ALA A 1 294 ? -1.715 14.958 7.938 1.00 98.38 294 ALA A C 1
ATOM 2321 O O . ALA A 1 294 ? -2.356 15.349 8.914 1.00 98.38 294 ALA A O 1
ATOM 2322 N N . GLY A 1 295 ? -2.272 14.220 6.975 1.00 98.38 295 GLY A N 1
ATOM 2323 C CA . GLY A 1 295 ? -3.644 13.720 6.994 1.00 98.38 295 GLY A CA 1
ATOM 2324 C C . GLY A 1 295 ? -3.908 12.768 8.162 1.00 98.38 295 GLY A C 1
ATOM 2325 O O . GLY A 1 295 ? -4.936 12.899 8.824 1.00 98.38 295 GLY A O 1
ATOM 2326 N N . LEU A 1 296 ? -2.965 11.875 8.479 1.00 98.44 296 LEU A N 1
ATOM 2327 C CA . LEU A 1 296 ? -3.015 10.992 9.649 1.00 98.44 296 LEU A CA 1
ATOM 2328 C C . LEU A 1 296 ? -3.040 11.801 10.957 1.00 98.44 296 LEU A C 1
ATOM 2330 O O . LEU A 1 296 ? -3.912 11.585 11.801 1.00 98.44 296 LEU A O 1
ATOM 2334 N N . VAL A 1 297 ? -2.130 12.770 11.107 1.00 98.56 297 VAL A N 1
ATOM 2335 C CA . VAL A 1 297 ? -2.089 13.678 12.269 1.00 98.56 297 VAL A CA 1
ATOM 2336 C C . VAL A 1 297 ? -3.403 14.449 12.390 1.00 98.56 297 VAL A C 1
ATOM 2338 O O . VAL A 1 297 ? -4.004 14.499 13.465 1.00 98.56 297 VAL A O 1
ATOM 2341 N N . PHE A 1 298 ? -3.887 15.015 11.283 1.00 98.19 298 PHE A N 1
ATOM 2342 C CA . PHE A 1 298 ? -5.149 15.744 11.240 1.00 98.19 298 PHE A CA 1
ATOM 2343 C C . PHE A 1 298 ? -6.335 14.857 11.626 1.00 98.19 298 PHE A C 1
ATOM 2345 O O . PHE A 1 298 ? -7.166 15.278 12.429 1.00 98.19 298 PHE A O 1
ATOM 2352 N N . ALA A 1 299 ? -6.405 13.624 11.118 1.00 97.44 299 ALA A N 1
ATOM 2353 C CA . ALA A 1 299 ? -7.452 12.670 11.464 1.00 97.44 299 ALA A CA 1
ATOM 2354 C C . ALA A 1 299 ? -7.453 12.365 12.969 1.00 97.44 299 ALA A C 1
ATOM 2356 O O . ALA A 1 299 ? -8.506 12.415 13.604 1.00 97.44 299 ALA A O 1
ATOM 2357 N N . ILE A 1 300 ? -6.284 12.134 13.571 1.00 97.56 300 ILE A N 1
ATOM 2358 C CA . ILE A 1 300 ? -6.156 11.898 15.016 1.00 97.56 300 ILE A CA 1
ATOM 2359 C C . ILE A 1 300 ? -6.611 13.128 15.814 1.00 97.56 300 ILE A C 1
ATOM 2361 O O . ILE A 1 300 ? -7.425 13.004 16.733 1.00 97.56 300 ILE A O 1
ATOM 2365 N N . LEU A 1 301 ? -6.162 14.330 15.441 1.00 96.31 301 LEU A N 1
ATOM 2366 C CA . LEU A 1 301 ? -6.586 15.576 16.088 1.00 96.31 301 LEU A CA 1
ATOM 2367 C C . LEU A 1 301 ? -8.094 15.813 15.948 1.00 96.31 301 LEU A C 1
ATOM 2369 O O . LEU A 1 301 ? -8.744 16.226 16.911 1.00 96.31 301 LEU A O 1
ATOM 2373 N N . LEU A 1 302 ? -8.670 15.509 14.783 1.00 96.00 302 LEU A N 1
ATOM 2374 C CA . LEU A 1 302 ? -10.106 15.584 14.532 1.00 96.00 302 LEU A CA 1
ATOM 2375 C C . LEU A 1 302 ? -10.873 14.610 15.429 1.00 96.00 302 LEU A C 1
ATOM 2377 O O . LEU A 1 302 ? -11.884 14.997 16.012 1.00 96.00 302 LEU A O 1
ATOM 2381 N N . LEU A 1 303 ? -10.397 13.377 15.601 1.00 95.19 303 LEU A N 1
ATOM 2382 C CA . LEU A 1 303 ? -11.040 12.400 16.481 1.00 95.19 303 LEU A CA 1
ATOM 2383 C C . LEU A 1 303 ? -10.970 12.824 17.958 1.00 95.19 303 LEU A C 1
ATOM 2385 O O . LEU A 1 303 ? -11.960 12.684 18.679 1.00 95.19 303 LEU A O 1
ATOM 2389 N N . VAL A 1 304 ? -9.849 13.402 18.400 1.00 93.62 304 VAL A N 1
ATOM 2390 C CA . VAL A 1 304 ? -9.651 13.853 19.788 1.00 93.62 304 VAL A CA 1
ATOM 2391 C C . VAL A 1 304 ? -10.426 15.143 20.079 1.00 93.62 304 VAL A C 1
ATOM 2393 O O . VAL A 1 304 ? -11.301 15.167 20.945 1.00 93.62 304 VAL A O 1
ATOM 2396 N N . ILE A 1 305 ? -10.151 16.226 19.347 1.00 90.56 305 ILE A N 1
ATOM 2397 C CA . ILE A 1 305 ? -10.757 17.551 19.569 1.00 90.56 305 ILE A CA 1
ATOM 2398 C C . ILE A 1 305 ? -12.220 17.547 19.129 1.00 90.56 305 ILE A C 1
ATOM 2400 O O . ILE A 1 305 ? -13.102 18.079 19.810 1.00 90.56 305 ILE A O 1
ATOM 2404 N N . GLY A 1 306 ? -12.499 16.934 17.985 1.00 82.88 306 GLY A N 1
ATOM 2405 C CA . GLY A 1 306 ? -13.847 16.817 17.463 1.00 82.88 306 GLY A CA 1
ATOM 2406 C C . GLY A 1 306 ? -14.727 15.924 18.332 1.00 82.88 306 GLY A C 1
ATOM 2407 O O . GLY A 1 306 ? -15.859 16.305 18.624 1.00 82.88 306 GLY A O 1
ATOM 2408 N N . GLY A 1 307 ? -14.193 14.814 18.853 1.00 81.06 307 GLY A N 1
ATOM 2409 C CA . GLY A 1 307 ? -14.885 13.962 19.824 1.00 81.06 307 GLY A CA 1
ATOM 2410 C C . GLY A 1 307 ? -15.227 14.673 21.143 1.00 81.06 307 GLY A C 1
ATOM 2411 O O . GLY A 1 307 ? -16.182 14.288 21.829 1.00 81.06 307 GLY A O 1
ATOM 2412 N N . LEU A 1 308 ? -14.506 15.751 21.482 1.00 83.81 308 LEU A N 1
ATOM 2413 C CA . LEU A 1 308 ? -14.828 16.627 22.609 1.00 83.81 308 LEU A CA 1
ATOM 2414 C C . LEU A 1 308 ? -15.965 17.610 22.309 1.00 83.81 308 LEU A C 1
ATOM 2416 O O . LEU A 1 308 ? -16.726 17.932 23.223 1.00 83.81 308 LEU A O 1
ATOM 2420 N N . LYS A 1 309 ? -16.105 18.097 21.075 1.00 82.50 309 LYS A N 1
ATOM 2421 C CA . LYS A 1 309 ? -17.063 19.167 20.743 1.00 82.50 309 LYS A CA 1
ATOM 2422 C C . LYS A 1 309 ? -18.347 18.669 20.082 1.00 82.50 309 LYS A C 1
ATOM 2424 O O . LYS A 1 309 ? -19.420 19.171 20.404 1.00 82.50 309 LYS A O 1
ATOM 2429 N N . TYR A 1 310 ? -18.265 17.666 19.213 1.00 85.62 310 TYR A N 1
ATOM 2430 C CA . TYR A 1 310 ? -19.353 17.277 18.317 1.00 85.62 310 TYR A CA 1
ATOM 2431 C C . TYR A 1 310 ? -19.732 15.807 18.497 1.00 85.62 310 TYR A C 1
ATOM 2433 O O . TYR A 1 310 ? -18.908 14.906 18.340 1.00 85.62 310 TYR A O 1
ATOM 2441 N N . LYS A 1 311 ? -21.012 15.546 18.792 1.00 83.06 311 LYS A N 1
ATOM 2442 C CA . LYS A 1 311 ? -21.524 14.178 18.992 1.00 83.06 311 LYS A CA 1
ATOM 2443 C C . LYS A 1 311 ? -21.468 13.342 17.708 1.00 83.06 311 LYS A C 1
ATOM 2445 O O . LYS A 1 311 ? -21.344 12.129 17.792 1.00 83.06 311 LYS A O 1
ATOM 2450 N N . GLN A 1 312 ? -21.524 13.976 16.537 1.00 87.44 312 GLN A N 1
ATOM 2451 C CA . GLN A 1 312 ? -21.495 13.317 15.230 1.00 87.44 312 GLN A CA 1
ATOM 2452 C C . GLN A 1 312 ? -20.137 12.664 14.932 1.00 87.44 312 GLN A C 1
ATOM 2454 O O . GLN A 1 312 ? -20.099 11.595 14.331 1.00 87.44 312 GLN A O 1
ATOM 2459 N N . ILE A 1 313 ? -19.033 13.247 15.414 1.00 89.75 313 ILE A N 1
ATOM 2460 C CA . ILE A 1 313 ? -17.667 12.739 15.180 1.00 89.75 313 ILE A CA 1
ATOM 2461 C C . ILE A 1 313 ? -17.451 11.369 15.831 1.00 89.75 313 ILE A C 1
ATOM 2463 O O . ILE A 1 313 ? -16.645 10.578 15.351 1.00 89.75 313 ILE A O 1
ATOM 2467 N N . TYR A 1 314 ? -18.234 11.035 16.861 1.00 91.12 314 TYR A N 1
ATOM 2468 C CA . TYR A 1 314 ? -18.241 9.697 17.452 1.00 91.12 314 TYR A CA 1
ATOM 2469 C C . TYR A 1 314 ? -18.489 8.590 16.416 1.00 91.12 314 TYR A C 1
ATOM 2471 O O . TYR A 1 314 ? -17.861 7.539 16.493 1.00 91.12 314 TYR A O 1
ATOM 2479 N N . TRP A 1 315 ? -19.357 8.823 15.428 1.00 94.31 315 TRP A N 1
ATOM 2480 C CA . TRP A 1 315 ? -19.689 7.812 14.422 1.00 94.31 315 TRP A CA 1
ATOM 2481 C C . TRP A 1 315 ? -18.563 7.563 13.417 1.00 94.31 315 TRP A C 1
ATOM 2483 O O . TRP A 1 315 ? -18.500 6.478 12.842 1.00 94.31 315 TRP A O 1
ATOM 2493 N N . LEU A 1 316 ? -17.616 8.494 13.260 1.00 95.69 316 LEU A N 1
ATOM 2494 C CA . LEU A 1 316 ? -16.434 8.262 12.423 1.00 95.69 316 LEU A CA 1
ATOM 2495 C C . LEU A 1 316 ? -15.587 7.097 12.944 1.00 95.69 316 LEU A C 1
ATOM 2497 O O . LEU A 1 316 ? -15.002 6.377 12.141 1.00 95.69 316 LEU A O 1
ATOM 2501 N N . LEU A 1 317 ? -15.590 6.859 14.263 1.00 96.25 317 LEU A N 1
ATOM 2502 C CA . LEU A 1 317 ? -14.862 5.755 14.900 1.00 96.25 317 LEU A CA 1
ATOM 2503 C C . LEU A 1 317 ? -15.293 4.371 14.403 1.00 96.25 317 LEU A C 1
ATOM 2505 O O . LEU A 1 317 ? -14.520 3.427 14.522 1.00 96.25 317 LEU A O 1
ATOM 2509 N N . ILE A 1 318 ? -16.510 4.244 13.865 1.00 97.00 318 ILE A N 1
ATOM 2510 C CA . ILE A 1 318 ? -17.030 2.968 13.364 1.00 97.00 318 ILE A CA 1
ATOM 2511 C C . ILE A 1 318 ? -17.265 2.974 11.855 1.00 97.00 318 ILE A C 1
ATOM 2513 O O . ILE A 1 318 ? -17.036 1.956 11.213 1.00 97.00 318 ILE A O 1
ATOM 2517 N N . ILE A 1 319 ? -17.652 4.113 11.271 1.00 97.62 319 ILE A N 1
ATOM 2518 C CA . ILE A 1 319 ? -17.890 4.221 9.825 1.00 97.62 319 ILE A CA 1
ATOM 2519 C C . ILE A 1 319 ? -16.588 4.032 9.039 1.00 97.62 319 ILE A C 1
ATOM 2521 O O . ILE A 1 319 ? -16.594 3.349 8.022 1.00 97.62 319 ILE A O 1
ATOM 2525 N N . VAL A 1 320 ? -15.464 4.590 9.501 1.00 97.81 320 VAL A N 1
ATOM 2526 C CA . VAL A 1 320 ? -14.194 4.479 8.764 1.00 97.81 320 VAL A CA 1
ATOM 2527 C C . VAL A 1 320 ? -13.689 3.026 8.715 1.00 97.81 320 VAL A C 1
ATOM 2529 O O . VAL A 1 320 ? -13.470 2.544 7.605 1.00 97.81 320 VAL A O 1
ATOM 2532 N N . PRO A 1 321 ? -13.587 2.272 9.836 1.00 97.94 321 PRO A N 1
ATOM 2533 C CA . PRO A 1 321 ? -13.269 0.841 9.776 1.00 97.94 321 PRO A CA 1
ATOM 2534 C C . PRO A 1 321 ? -14.274 0.010 8.967 1.00 97.94 321 PRO A C 1
ATOM 2536 O O . PRO A 1 321 ? -13.880 -0.935 8.291 1.00 97.94 321 PRO A O 1
ATOM 2539 N N . MET A 1 322 ? -15.560 0.370 8.999 1.00 98.44 322 MET A N 1
ATOM 2540 C CA . MET A 1 322 ? -16.602 -0.307 8.219 1.00 98.44 322 MET A CA 1
ATOM 2541 C C . MET A 1 322 ? -16.407 -0.147 6.706 1.00 98.44 322 MET A C 1
ATOM 2543 O O . MET A 1 322 ? -16.720 -1.058 5.946 1.00 98.44 322 MET A O 1
ATOM 2547 N N . MET A 1 323 ? -15.863 0.991 6.269 1.00 98.38 323 MET A N 1
ATOM 2548 C CA . MET A 1 323 ? -15.607 1.300 4.860 1.00 98.38 323 MET A CA 1
ATOM 2549 C C . MET A 1 323 ? -14.283 0.729 4.330 1.00 98.38 323 MET A C 1
ATOM 2551 O O . MET A 1 323 ? -13.987 0.902 3.148 1.00 98.38 323 MET A O 1
ATOM 2555 N N . LEU A 1 324 ? -13.510 0.007 5.152 1.00 97.81 324 LEU A N 1
ATOM 2556 C CA . LEU A 1 324 ? -12.231 -0.591 4.754 1.00 97.81 324 LEU A CA 1
ATOM 2557 C C . LEU A 1 324 ? -12.293 -1.421 3.450 1.00 97.81 324 LEU A C 1
ATOM 2559 O O . LEU A 1 324 ? -11.410 -1.222 2.616 1.00 97.81 324 LEU A O 1
ATOM 2563 N N . PRO A 1 325 ? -13.309 -2.279 3.194 1.00 98.25 325 PRO A N 1
ATOM 2564 C CA . PRO A 1 325 ? -13.388 -3.011 1.927 1.00 98.25 325 PRO A CA 1
ATOM 2565 C C . PRO A 1 325 ? -13.525 -2.089 0.711 1.00 98.25 325 PRO A C 1
ATOM 2567 O O . PRO A 1 325 ? -12.948 -2.354 -0.340 1.00 98.25 325 PRO A O 1
ATOM 2570 N N . VAL A 1 326 ? -14.275 -0.992 0.857 1.00 98.38 326 VAL A N 1
ATOM 2571 C CA . VAL A 1 326 ? -14.494 -0.019 -0.220 1.00 98.38 326 VAL A CA 1
ATOM 2572 C C . VAL A 1 326 ? -13.212 0.753 -0.499 1.00 98.38 326 VAL A C 1
ATOM 2574 O O . VAL A 1 326 ? -12.841 0.899 -1.660 1.00 98.38 326 VAL A O 1
ATOM 2577 N N . PHE A 1 327 ? -12.516 1.207 0.549 1.00 97.44 327 PHE A N 1
ATOM 2578 C CA . PHE A 1 327 ? -11.235 1.894 0.394 1.00 97.44 327 PHE A CA 1
ATOM 2579 C C . PHE A 1 327 ? -10.191 1.001 -0.275 1.00 97.44 327 PHE A C 1
ATOM 2581 O O . PHE A 1 327 ? -9.529 1.457 -1.199 1.00 97.44 327 PHE A O 1
ATOM 2588 N N . PHE A 1 328 ? -10.105 -0.273 0.122 1.00 97.62 328 PHE A N 1
ATOM 2589 C CA . PHE A 1 328 ? -9.179 -1.223 -0.492 1.00 97.62 328 PHE A CA 1
ATOM 2590 C C . PHE A 1 328 ? -9.449 -1.414 -1.991 1.00 97.62 328 PHE A C 1
ATOM 2592 O O . PHE A 1 328 ? -8.538 -1.268 -2.798 1.00 97.62 328 PHE A O 1
ATOM 2599 N N . VAL A 1 329 ? -10.696 -1.705 -2.387 1.00 97.81 329 VAL A N 1
ATOM 2600 C CA . VAL A 1 329 ? -11.029 -1.932 -3.808 1.00 97.81 329 VAL A CA 1
ATOM 2601 C C . VAL A 1 329 ? -10.839 -0.662 -4.635 1.00 97.81 329 VAL A C 1
ATOM 2603 O O . VAL A 1 329 ? -10.384 -0.744 -5.774 1.00 97.81 329 VAL A O 1
ATOM 2606 N N . ALA A 1 330 ? -11.173 0.507 -4.080 1.00 97.62 330 ALA A N 1
ATOM 2607 C CA . ALA A 1 330 ? -10.983 1.783 -4.760 1.00 97.62 330 ALA A CA 1
ATOM 2608 C C . ALA A 1 330 ? -9.498 2.091 -5.000 1.00 97.62 330 ALA A C 1
ATOM 2610 O O . ALA A 1 330 ? -9.139 2.470 -6.112 1.00 97.62 330 ALA A O 1
ATOM 2611 N N . ASP A 1 331 ? -8.651 1.893 -3.988 1.00 96.06 331 ASP A N 1
ATOM 2612 C CA . ASP A 1 331 ? -7.203 2.088 -4.094 1.00 96.06 331 ASP A CA 1
ATOM 2613 C C . ASP A 1 331 ? -6.576 1.090 -5.079 1.00 96.06 331 ASP A C 1
ATOM 2615 O O . ASP A 1 331 ? -5.927 1.485 -6.047 1.00 96.06 331 ASP A O 1
ATOM 2619 N N . TYR A 1 332 ? -6.889 -0.201 -4.928 1.00 96.44 332 TYR A N 1
ATOM 2620 C CA . TYR A 1 332 ? -6.441 -1.257 -5.837 1.00 96.44 332 TYR A CA 1
ATOM 2621 C C . TYR A 1 332 ? -6.823 -0.967 -7.296 1.00 96.44 332 TYR A C 1
ATOM 2623 O O . TYR A 1 332 ? -5.971 -0.992 -8.185 1.00 96.44 332 TYR A O 1
ATOM 2631 N N . ALA A 1 333 ? -8.089 -0.625 -7.559 1.00 96.81 333 ALA A N 1
ATOM 2632 C CA . ALA A 1 333 ? -8.537 -0.267 -8.900 1.00 96.81 333 ALA A CA 1
ATOM 2633 C C . ALA A 1 333 ? -7.864 1.019 -9.410 1.00 96.81 333 ALA A C 1
ATOM 2635 O O . ALA A 1 333 ? -7.497 1.089 -10.581 1.00 96.81 333 ALA A O 1
ATOM 2636 N N . GLY A 1 334 ? -7.662 2.022 -8.551 1.00 96.75 334 GLY A N 1
ATOM 2637 C CA . GLY A 1 334 ? -6.961 3.258 -8.901 1.00 96.75 334 GLY A CA 1
ATOM 2638 C C . GLY A 1 334 ? -5.536 3.002 -9.394 1.00 96.75 334 GLY A C 1
ATOM 2639 O O . GLY A 1 334 ? -5.141 3.528 -10.437 1.00 96.75 334 GLY A O 1
ATOM 2640 N N . TRP A 1 335 ? -4.795 2.128 -8.710 1.00 95.56 335 TRP A N 1
ATOM 2641 C CA . TRP A 1 335 ? -3.447 1.737 -9.122 1.00 95.56 335 TRP A CA 1
ATOM 2642 C C . TRP A 1 335 ? -3.428 0.917 -10.407 1.00 95.56 335 TRP A C 1
ATOM 2644 O O . TRP A 1 335 ? -2.611 1.191 -11.284 1.00 95.56 335 TRP A O 1
ATOM 2654 N N . LEU A 1 336 ? -4.355 -0.027 -10.582 1.00 94.81 336 LEU A N 1
ATOM 2655 C CA . LEU A 1 336 ? -4.478 -0.751 -11.850 1.00 94.81 336 LEU A CA 1
ATOM 2656 C C . LEU A 1 336 ? -4.765 0.202 -13.018 1.00 94.81 336 LEU A C 1
ATOM 2658 O O . LEU A 1 336 ? -4.128 0.100 -14.068 1.00 94.81 336 LEU A O 1
ATOM 2662 N N . TYR A 1 337 ? -5.665 1.171 -12.828 1.00 94.94 337 TYR A N 1
ATOM 2663 C CA . TYR A 1 337 ? -5.924 2.206 -13.827 1.00 94.94 337 TYR A CA 1
ATOM 2664 C C . TYR A 1 337 ? -4.655 2.985 -14.155 1.00 94.94 337 TYR A C 1
ATOM 2666 O O . TYR A 1 337 ? -4.332 3.158 -15.331 1.00 94.94 337 TYR A O 1
ATOM 2674 N N . TRP A 1 338 ? -3.918 3.415 -13.128 1.00 91.94 338 TRP A N 1
ATOM 2675 C CA . TRP A 1 338 ? -2.663 4.131 -13.307 1.00 91.94 338 TRP A CA 1
ATOM 2676 C C . TRP A 1 338 ? -1.667 3.315 -14.138 1.00 91.94 338 TRP A C 1
ATOM 2678 O O . TRP A 1 338 ? -1.163 3.833 -15.133 1.00 91.94 338 TRP A O 1
ATOM 2688 N N . PHE A 1 339 ? -1.464 2.036 -13.819 1.00 91.19 339 PHE A N 1
ATOM 2689 C CA . PHE A 1 339 ? -0.564 1.151 -14.561 1.00 91.19 339 PHE A CA 1
ATOM 2690 C C . PHE A 1 339 ? -0.928 1.024 -16.043 1.00 91.19 339 PHE A C 1
ATOM 2692 O O . PHE A 1 339 ? -0.057 1.110 -16.903 1.00 91.19 339 PHE A O 1
ATOM 2699 N N . GLY A 1 340 ? -2.211 0.851 -16.361 1.00 90.75 340 GLY A N 1
ATOM 2700 C CA . GLY A 1 340 ? -2.650 0.665 -17.744 1.00 90.75 340 GLY A CA 1
ATOM 2701 C C . GLY A 1 340 ? -2.795 1.953 -18.566 1.00 90.75 340 GLY A C 1
ATOM 2702 O O . GLY A 1 340 ? -2.984 1.874 -19.780 1.00 90.75 340 GLY A O 1
ATOM 2703 N N . HIS A 1 341 ? -2.699 3.132 -17.937 1.00 89.12 341 HIS A N 1
ATOM 2704 C CA . HIS A 1 341 ? -2.789 4.445 -18.602 1.00 89.12 341 HIS A CA 1
ATOM 2705 C C . HIS A 1 341 ? -1.485 5.252 -18.563 1.00 89.12 341 HIS A C 1
ATOM 2707 O O . HIS A 1 341 ? -1.387 6.269 -19.247 1.00 89.12 341 HIS A O 1
ATOM 2713 N N . ASN A 1 342 ? -0.487 4.802 -17.801 1.00 84.44 342 ASN A N 1
ATOM 2714 C CA . ASN A 1 342 ? 0.858 5.378 -17.748 1.00 84.44 342 ASN A CA 1
ATOM 2715 C C . ASN A 1 342 ? 1.862 4.371 -18.318 1.00 84.44 342 ASN A C 1
ATOM 2717 O O . ASN A 1 342 ? 2.802 3.968 -17.642 1.00 84.44 342 ASN A O 1
ATOM 2721 N N . LEU A 1 343 ? 1.609 3.923 -19.546 1.00 83.75 343 LEU A N 1
ATOM 2722 C CA . LEU A 1 343 ? 2.483 2.994 -20.252 1.00 83.75 343 LEU A CA 1
ATOM 2723 C C . LEU A 1 343 ? 3.663 3.755 -20.860 1.00 83.75 343 LEU A C 1
ATOM 2725 O O . LEU A 1 343 ? 3.456 4.767 -21.528 1.00 83.75 343 LEU A O 1
ATOM 2729 N N . SER A 1 344 ? 4.875 3.250 -20.659 1.00 76.88 344 SER A N 1
ATOM 2730 C CA . SER A 1 344 ? 6.083 3.764 -21.295 1.00 76.88 344 SER A CA 1
ATOM 2731 C C . SER A 1 344 ? 6.121 3.405 -22.780 1.00 76.88 344 SER A C 1
ATOM 2733 O O . SER A 1 344 ? 5.827 2.272 -23.178 1.00 76.88 344 SER A O 1
ATOM 2735 N N . GLU A 1 345 ? 6.561 4.351 -23.612 1.00 72.69 345 GLU A N 1
ATOM 2736 C CA . GLU A 1 345 ? 6.798 4.103 -25.040 1.00 72.69 345 GLU A CA 1
ATOM 2737 C C . GLU A 1 345 ? 8.014 3.197 -25.313 1.00 72.69 345 GLU A C 1
ATOM 2739 O O . GLU A 1 345 ? 8.198 2.744 -26.444 1.00 72.69 345 GLU A O 1
ATOM 2744 N N . PHE A 1 346 ? 8.836 2.907 -24.299 1.00 70.62 346 PHE A N 1
ATOM 2745 C CA . PHE A 1 346 ? 10.011 2.035 -24.413 1.00 70.62 346 PHE A CA 1
ATOM 2746 C C . PHE A 1 346 ? 9.695 0.542 -24.260 1.00 70.62 346 PHE A C 1
ATOM 2748 O O . PHE A 1 346 ? 10.602 -0.283 -24.386 1.00 70.62 346 PHE A O 1
ATOM 2755 N N . GLY A 1 347 ? 8.436 0.172 -24.003 1.00 73.62 347 GLY A N 1
ATOM 2756 C CA . GLY A 1 347 ? 8.016 -1.227 -24.046 1.00 73.62 347 GLY A CA 1
ATOM 2757 C C . GLY A 1 347 ? 8.271 -1.843 -25.426 1.00 73.62 347 GLY A C 1
ATOM 2758 O O . GLY A 1 347 ? 8.054 -1.208 -26.459 1.00 73.62 347 GLY A O 1
ATOM 2759 N N . ALA A 1 348 ? 8.715 -3.101 -25.464 1.00 77.62 348 ALA A N 1
ATOM 2760 C CA . ALA A 1 348 ? 8.961 -3.817 -26.719 1.00 77.62 348 ALA A CA 1
ATOM 2761 C C . ALA A 1 348 ? 7.694 -3.948 -27.590 1.00 77.62 348 ALA A C 1
ATOM 2763 O O . ALA A 1 348 ? 7.780 -3.996 -28.819 1.00 77.62 348 ALA A O 1
ATOM 2764 N N . PHE A 1 349 ? 6.519 -3.995 -26.954 1.00 79.19 349 PHE A N 1
ATOM 2765 C CA . PHE A 1 349 ? 5.213 -4.011 -27.599 1.00 79.19 349 PHE A CA 1
ATOM 2766 C C . PHE A 1 349 ? 4.402 -2.782 -27.199 1.00 79.19 349 PHE A C 1
ATOM 2768 O O . PHE A 1 349 ? 4.099 -2.570 -26.028 1.00 79.19 349 PHE A O 1
ATOM 2775 N N . THR A 1 350 ? 3.960 -2.009 -28.188 1.00 78.94 350 THR A N 1
ATOM 2776 C CA . THR A 1 350 ? 3.032 -0.901 -27.951 1.00 78.94 350 THR A CA 1
ATOM 2777 C C . THR A 1 350 ? 1.610 -1.437 -27.811 1.00 78.94 350 THR A C 1
ATOM 2779 O O . THR A 1 350 ? 1.004 -1.889 -28.787 1.00 78.94 350 THR A O 1
ATOM 2782 N N . VAL A 1 351 ? 1.054 -1.359 -26.605 1.00 83.94 351 VAL A N 1
ATOM 2783 C CA . VAL A 1 351 ? -0.360 -1.650 -26.340 1.00 83.94 351 VAL A CA 1
ATOM 2784 C C . VAL A 1 351 ? -1.140 -0.350 -26.147 1.00 83.94 351 VAL A C 1
ATOM 2786 O O . VAL A 1 351 ? -0.600 0.664 -25.712 1.00 83.94 351 VAL A O 1
ATOM 2789 N N . LYS A 1 352 ? -2.424 -0.350 -26.521 1.00 88.31 352 LYS A N 1
ATOM 2790 C CA . LYS A 1 352 ? -3.298 0.798 -26.238 1.00 88.31 352 LYS A CA 1
ATOM 2791 C C . LYS A 1 352 ? -3.547 0.884 -24.732 1.00 88.31 352 LYS A C 1
ATOM 2793 O O . LYS A 1 352 ? -3.626 -0.179 -24.116 1.00 88.31 352 LYS A O 1
ATOM 2798 N N . PRO A 1 353 ? -3.760 2.090 -24.174 1.00 90.62 353 PRO A N 1
ATOM 2799 C CA . PRO A 1 353 ? -4.185 2.234 -22.790 1.00 90.62 353 PRO A CA 1
ATOM 2800 C C . PRO A 1 353 ? -5.369 1.323 -22.476 1.00 90.62 353 PRO A C 1
ATOM 2802 O O . PRO A 1 353 ? -6.313 1.215 -23.267 1.00 90.62 353 PRO A O 1
ATOM 2805 N N . PHE A 1 354 ? -5.290 0.641 -21.343 1.00 92.00 354 PHE A N 1
ATOM 2806 C CA . PHE A 1 354 ? -6.282 -0.336 -20.921 1.00 92.00 354 PHE A CA 1
ATOM 2807 C C . PHE A 1 354 ? -6.415 -0.332 -19.401 1.00 92.00 354 PHE A C 1
ATOM 2809 O O . PHE A 1 354 ? -5.663 0.322 -18.689 1.00 92.00 354 PHE A O 1
ATOM 2816 N N . MET A 1 355 ? -7.402 -1.060 -18.894 1.00 92.31 355 MET A N 1
ATOM 2817 C CA . MET A 1 355 ? -7.563 -1.292 -17.466 1.00 92.31 355 MET A CA 1
ATOM 2818 C C . MET A 1 355 ? -7.181 -2.746 -17.176 1.00 92.31 355 MET A C 1
ATOM 2820 O O . MET A 1 355 ? -7.885 -3.640 -17.661 1.00 92.31 355 MET A O 1
ATOM 2824 N N . PRO A 1 356 ? -6.099 -3.016 -16.424 1.00 93.75 356 PRO A N 1
ATOM 2825 C CA . PRO A 1 356 ? -5.841 -4.346 -15.897 1.00 93.75 356 PRO A CA 1
ATOM 2826 C C . PRO A 1 356 ? -7.062 -4.872 -15.140 1.00 93.75 356 PRO A C 1
ATOM 2828 O O . PRO A 1 356 ? -7.821 -4.117 -14.528 1.00 93.75 356 PRO A O 1
ATOM 2831 N N . THR A 1 357 ? -7.279 -6.181 -15.199 1.00 95.19 357 THR A N 1
ATOM 2832 C CA . THR A 1 357 ? -8.477 -6.806 -14.635 1.00 95.19 357 THR A CA 1
ATOM 2833 C C . THR A 1 357 ? -8.539 -6.616 -13.122 1.00 95.19 357 THR A C 1
ATOM 2835 O O . THR A 1 357 ? -7.746 -7.195 -12.388 1.00 95.19 357 THR A O 1
ATOM 2838 N N . VAL A 1 358 ? -9.523 -5.841 -12.657 1.00 95.56 358 VAL A N 1
ATOM 2839 C CA . VAL A 1 358 ? -9.785 -5.650 -11.220 1.00 95.56 358 VAL A CA 1
ATOM 2840 C C . VAL A 1 358 ? -10.377 -6.917 -10.602 1.00 95.56 358 VAL A C 1
ATOM 2842 O O . VAL A 1 358 ? -10.004 -7.307 -9.504 1.00 95.56 358 VAL A O 1
ATOM 2845 N N . PHE A 1 359 ? -11.313 -7.561 -11.298 1.00 97.25 359 PHE A N 1
ATOM 2846 C CA . PHE A 1 359 ? -11.970 -8.781 -10.841 1.00 97.25 359 PHE A CA 1
ATOM 2847 C C . PHE A 1 359 ? -12.375 -9.642 -12.039 1.00 97.25 359 PHE A C 1
ATOM 2849 O O . PHE A 1 359 ? -12.919 -9.125 -13.017 1.00 97.25 359 PHE A O 1
ATOM 2856 N N . GLY A 1 360 ? -12.149 -10.951 -11.942 1.00 96.88 360 GLY A N 1
ATOM 2857 C CA . GLY A 1 360 ? -12.516 -11.925 -12.962 1.00 96.88 360 GLY A CA 1
ATOM 2858 C C . GLY A 1 360 ? -11.362 -12.283 -13.894 1.00 96.88 360 GLY A C 1
ATOM 2859 O O . GLY A 1 360 ? -10.193 -12.268 -13.505 1.00 96.88 360 GLY A O 1
ATOM 2860 N N . VAL A 1 361 ? -11.713 -12.631 -15.134 1.00 96.50 361 VAL A N 1
ATOM 2861 C CA . VAL A 1 361 ? -10.761 -13.015 -16.183 1.00 96.50 361 VAL A CA 1
ATOM 2862 C C . VAL A 1 361 ? -10.695 -11.920 -17.238 1.00 96.50 361 VAL A C 1
ATOM 2864 O O . VAL A 1 361 ? -11.727 -11.470 -17.736 1.00 96.50 361 VAL A O 1
ATOM 2867 N N . GLY A 1 362 ? -9.486 -11.509 -17.601 1.00 93.12 362 GLY A N 1
ATOM 2868 C CA . GLY A 1 362 ? -9.234 -10.613 -18.720 1.00 93.12 362 GLY A CA 1
ATOM 2869 C C . GLY A 1 362 ? -8.193 -11.165 -19.678 1.00 93.12 362 GLY A C 1
ATOM 2870 O O . GLY A 1 362 ? -7.680 -12.276 -19.530 1.00 93.12 362 GLY A O 1
ATOM 2871 N N . LYS A 1 363 ? -7.909 -10.376 -20.711 1.00 89.50 363 LYS A N 1
ATOM 2872 C CA . LYS A 1 363 ? -6.919 -10.719 -21.722 1.00 89.50 363 LYS A CA 1
ATOM 2873 C C . LYS A 1 363 ? -6.201 -9.468 -22.196 1.00 89.50 363 LYS A C 1
ATOM 2875 O O . LYS A 1 363 ? -6.846 -8.494 -22.580 1.00 89.50 363 LYS A O 1
ATOM 2880 N N . VAL A 1 364 ? -4.876 -9.532 -22.217 1.00 84.00 364 VAL A N 1
ATOM 2881 C CA . VAL A 1 364 ? -4.004 -8.485 -22.751 1.00 84.00 364 VAL A CA 1
ATOM 2882 C C . VAL A 1 364 ? -3.009 -9.160 -23.682 1.00 84.00 364 VAL A C 1
ATOM 2884 O O . VAL A 1 364 ? -2.198 -9.980 -23.261 1.00 84.00 364 VAL A O 1
ATOM 2887 N N . ALA A 1 365 ? -3.102 -8.858 -24.977 1.00 83.50 365 ALA A N 1
ATOM 2888 C CA . ALA A 1 365 ? -2.355 -9.565 -26.016 1.00 83.50 365 ALA A CA 1
ATOM 2889 C C . ALA A 1 365 ? -2.537 -11.102 -25.924 1.00 83.50 365 ALA A C 1
ATOM 2891 O O . ALA A 1 365 ? -3.654 -11.598 -26.088 1.00 83.50 365 ALA A O 1
ATOM 2892 N N . GLN A 1 366 ? -1.455 -11.853 -25.695 1.00 86.12 366 GLN A N 1
ATOM 2893 C CA . GLN A 1 366 ? -1.471 -13.317 -25.549 1.00 86.12 366 GLN A CA 1
ATOM 2894 C C . GLN A 1 366 ? -1.605 -13.784 -24.092 1.00 86.12 366 GLN A C 1
ATOM 2896 O O . GLN A 1 366 ? -1.728 -14.983 -23.855 1.00 86.12 366 GLN A O 1
ATOM 2901 N N . PHE A 1 367 ? -1.612 -12.857 -23.133 1.00 89.31 367 PHE A N 1
ATOM 2902 C CA . PHE A 1 367 ? -1.735 -13.162 -21.714 1.00 89.31 367 PHE A CA 1
ATOM 2903 C C . PHE A 1 367 ? -3.207 -13.177 -21.307 1.00 89.31 367 PHE A C 1
ATOM 2905 O O . PHE A 1 367 ? -3.947 -12.229 -21.590 1.00 89.31 367 PHE A O 1
ATOM 2912 N N . ALA A 1 368 ? -3.629 -14.240 -20.628 1.00 93.50 368 ALA A N 1
ATOM 2913 C CA . ALA A 1 368 ? -4.864 -14.236 -19.855 1.00 93.50 368 ALA A CA 1
ATOM 2914 C C . ALA A 1 368 ? -4.545 -13.812 -18.419 1.00 93.50 368 ALA A C 1
ATOM 2916 O O . ALA A 1 368 ? -3.582 -14.296 -17.824 1.00 93.50 368 ALA A O 1
ATOM 2917 N N . THR A 1 369 ? -5.338 -12.883 -17.895 1.00 94.19 369 THR A N 1
ATOM 2918 C CA . THR A 1 369 ? -5.193 -12.300 -16.561 1.00 94.19 369 THR A CA 1
ATOM 2919 C C . THR A 1 369 ? -6.304 -12.830 -15.666 1.00 94.19 369 THR A C 1
ATOM 2921 O O . THR A 1 369 ? -7.477 -12.762 -16.025 1.00 94.19 369 THR A O 1
ATOM 2924 N N . TYR A 1 370 ? -5.959 -13.320 -14.483 1.00 96.88 370 TYR A N 1
ATOM 2925 C CA . TYR A 1 370 ? -6.909 -13.753 -13.461 1.00 96.88 370 TYR A CA 1
ATOM 2926 C C . TYR A 1 370 ? -6.719 -12.874 -12.236 1.00 96.88 370 TYR A C 1
ATOM 2928 O O . TYR A 1 370 ? -5.592 -12.718 -11.779 1.00 96.88 370 TYR A O 1
ATOM 2936 N N . SER A 1 371 ? -7.797 -12.292 -11.718 1.00 97.69 371 SER A N 1
ATOM 2937 C CA . SER A 1 371 ? -7.742 -11.398 -10.561 1.00 97.69 371 SER A CA 1
ATOM 2938 C C . SER A 1 371 ? -8.928 -11.646 -9.643 1.00 97.69 371 SER A C 1
ATOM 2940 O O . SER A 1 371 ? -10.080 -11.492 -10.061 1.00 97.69 371 SER A O 1
ATOM 2942 N N . TYR A 1 372 ? -8.661 -12.052 -8.404 1.00 97.94 372 TYR A N 1
ATOM 2943 C CA . TYR A 1 372 ? -9.707 -12.409 -7.449 1.00 97.94 372 TYR A CA 1
ATOM 2944 C C . TYR A 1 372 ? -9.305 -12.075 -6.007 1.00 97.94 372 TYR A C 1
ATOM 2946 O O . TYR A 1 372 ? -8.115 -12.062 -5.675 1.00 97.94 372 TYR A O 1
ATOM 2954 N N . PRO A 1 373 ? -10.298 -11.840 -5.128 1.00 98.12 373 PRO A N 1
ATOM 2955 C CA . PRO A 1 373 ? -10.051 -11.705 -3.703 1.00 98.12 373 PRO A CA 1
ATOM 2956 C C . PRO A 1 373 ? -9.438 -12.982 -3.132 1.00 98.12 373 PRO A C 1
ATOM 2958 O O . PRO A 1 373 ? -9.830 -14.096 -3.488 1.00 98.12 373 PRO A O 1
ATOM 2961 N N . ASP A 1 374 ? -8.519 -12.797 -2.193 1.00 97.75 374 ASP A N 1
ATOM 2962 C CA . ASP A 1 374 ? -7.982 -13.858 -1.351 1.00 97.75 374 ASP A CA 1
ATOM 2963 C C . ASP A 1 374 ? -8.656 -13.828 0.038 1.00 97.75 374 ASP A C 1
ATOM 2965 O O . ASP A 1 374 ? -9.518 -12.987 0.331 1.00 97.75 374 ASP A O 1
ATOM 2969 N N . TYR A 1 375 ? -8.288 -14.748 0.929 1.00 97.69 375 TYR A N 1
ATOM 2970 C CA . TYR A 1 375 ? -8.915 -14.886 2.240 1.00 97.69 375 TYR A CA 1
ATOM 2971 C C . TYR A 1 375 ? -8.758 -13.633 3.111 1.00 97.69 375 TYR A C 1
ATOM 2973 O O . TYR A 1 375 ? -9.662 -13.328 3.892 1.00 97.69 375 TYR A O 1
ATOM 2981 N N . GLY A 1 376 ? -7.679 -12.855 2.953 1.00 98.00 376 GLY A N 1
ATOM 2982 C CA . GLY A 1 376 ? -7.499 -11.579 3.650 1.00 98.00 376 GLY A CA 1
ATOM 2983 C C . GLY A 1 376 ? -8.579 -10.553 3.299 1.00 98.00 376 GLY A C 1
ATOM 2984 O O . GLY A 1 376 ? -9.039 -9.832 4.186 1.00 98.00 376 GLY A O 1
ATOM 2985 N N . PHE A 1 377 ? -9.087 -10.539 2.059 1.00 98.50 377 PHE A N 1
ATOM 2986 C CA . PHE A 1 377 ? -10.247 -9.713 1.712 1.00 98.50 377 PHE A CA 1
ATOM 2987 C C . PHE A 1 377 ? -11.528 -10.227 2.377 1.00 98.50 377 PHE A C 1
ATOM 2989 O O . PHE A 1 377 ? -12.341 -9.436 2.853 1.00 98.50 377 PHE A O 1
ATOM 2996 N N . GLY A 1 378 ? -11.680 -11.549 2.509 1.00 98.38 378 GLY A N 1
ATOM 2997 C CA . GLY A 1 378 ? -12.747 -12.152 3.312 1.00 98.38 378 GLY A CA 1
ATOM 2998 C C . GLY A 1 378 ? -12.722 -11.688 4.776 1.00 98.38 378 GLY A C 1
ATOM 2999 O O . GLY A 1 378 ? -13.766 -11.354 5.340 1.00 98.38 378 GLY A O 1
ATOM 3000 N N . LEU A 1 379 ? -11.533 -11.582 5.379 1.00 98.62 379 LEU A N 1
ATOM 3001 C CA . LEU A 1 379 ? -11.368 -11.031 6.728 1.00 98.62 379 LEU A CA 1
ATOM 3002 C C . LEU A 1 379 ? -11.721 -9.534 6.785 1.00 98.62 379 LEU A C 1
ATOM 3004 O O . LEU A 1 379 ? -12.385 -9.106 7.730 1.00 98.62 379 LEU A O 1
ATOM 3008 N N . ILE A 1 380 ? -11.343 -8.743 5.773 1.00 98.62 380 ILE A N 1
ATOM 3009 C CA . ILE A 1 380 ? -11.729 -7.324 5.655 1.00 98.62 380 ILE A CA 1
ATOM 3010 C C . ILE A 1 380 ? -13.258 -7.177 5.596 1.00 98.62 380 ILE A C 1
ATOM 3012 O O . ILE A 1 380 ? -13.833 -6.352 6.312 1.00 98.62 380 ILE A O 1
ATOM 3016 N N . MET A 1 381 ? -13.936 -8.017 4.812 1.00 98.69 381 MET A N 1
ATOM 3017 C CA . MET A 1 381 ? -15.400 -8.055 4.754 1.00 98.69 381 MET A CA 1
ATOM 3018 C C . MET A 1 381 ? -16.013 -8.426 6.108 1.00 98.69 381 MET A C 1
ATOM 3020 O O . MET A 1 381 ? -16.996 -7.815 6.531 1.00 98.69 381 MET A O 1
ATOM 3024 N N . LEU A 1 382 ? -15.418 -9.380 6.830 1.00 98.62 382 LEU A N 1
ATOM 3025 C CA . LEU A 1 382 ? -15.871 -9.749 8.169 1.00 98.62 382 LEU A CA 1
ATOM 3026 C C . LEU A 1 382 ? -15.724 -8.585 9.163 1.00 98.62 382 LEU A C 1
ATOM 3028 O O . LEU A 1 382 ? -16.655 -8.324 9.923 1.00 98.62 382 LEU A O 1
ATOM 3032 N N . VAL A 1 383 ? -14.618 -7.833 9.129 1.00 98.69 383 VAL A N 1
ATOM 3033 C CA . VAL A 1 383 ? -14.451 -6.609 9.938 1.00 98.69 383 VAL A CA 1
ATOM 3034 C C . VAL A 1 383 ? -15.547 -5.587 9.627 1.00 98.69 383 VAL A C 1
ATOM 3036 O O . VAL A 1 383 ? -16.137 -5.025 10.555 1.00 98.69 383 VAL A O 1
ATOM 3039 N N . ALA A 1 384 ? -15.881 -5.380 8.351 1.00 98.62 384 ALA A N 1
ATOM 3040 C CA . ALA A 1 384 ? -16.964 -4.480 7.957 1.00 98.62 384 ALA A CA 1
ATOM 3041 C C . ALA A 1 384 ? -18.328 -4.931 8.509 1.00 98.62 384 ALA A C 1
ATOM 3043 O O . ALA A 1 384 ? -19.075 -4.122 9.058 1.00 98.62 384 ALA A O 1
ATOM 3044 N N . VAL A 1 385 ? -18.630 -6.232 8.458 1.00 98.62 385 VAL A N 1
ATOM 3045 C CA . VAL A 1 385 ? -19.862 -6.788 9.043 1.00 98.62 385 VAL A CA 1
ATOM 3046 C C . VAL A 1 385 ? -19.888 -6.610 10.563 1.00 98.62 385 VAL A C 1
ATOM 3048 O O . VAL A 1 385 ? -20.885 -6.135 11.107 1.00 98.62 385 VAL A O 1
ATOM 3051 N N . LEU A 1 386 ? -18.802 -6.942 11.269 1.00 98.50 386 LEU A N 1
ATOM 3052 C CA . LEU A 1 386 ? -18.734 -6.807 12.728 1.00 98.50 386 LEU A CA 1
ATOM 3053 C C . LEU A 1 386 ? -18.910 -5.349 13.168 1.00 98.50 386 LEU A C 1
ATOM 3055 O O . LEU A 1 386 ? -19.677 -5.065 14.088 1.00 98.50 386 LEU A O 1
ATOM 3059 N N . THR A 1 387 ? -18.249 -4.418 12.485 1.00 98.31 387 THR A N 1
ATOM 3060 C CA . THR A 1 387 ? -18.347 -2.982 12.782 1.00 98.31 387 THR A CA 1
ATOM 3061 C C . THR A 1 387 ? -19.724 -2.412 12.428 1.00 98.31 387 THR A C 1
ATOM 3063 O O . THR A 1 387 ? -20.254 -1.596 13.186 1.00 98.31 387 THR A O 1
ATOM 3066 N N . ALA A 1 388 ? -20.378 -2.897 11.367 1.00 98.25 388 ALA A N 1
ATOM 3067 C CA . ALA A 1 388 ? -21.774 -2.574 11.060 1.00 98.25 388 ALA A CA 1
ATOM 3068 C C . ALA A 1 388 ? -22.738 -3.058 12.153 1.00 98.25 388 ALA A C 1
ATOM 3070 O O . ALA A 1 388 ? -23.592 -2.296 12.611 1.00 98.25 388 ALA A O 1
ATOM 3071 N N . LEU A 1 389 ? -22.568 -4.289 12.645 1.00 97.75 389 LEU A N 1
ATOM 3072 C CA . LEU A 1 389 ? -23.360 -4.814 13.760 1.00 97.75 389 LEU A CA 1
ATOM 3073 C C . LEU A 1 389 ? -23.145 -3.995 15.040 1.00 97.75 389 LEU A C 1
ATOM 3075 O O . LEU A 1 389 ? -24.115 -3.659 15.721 1.00 97.75 389 LEU A O 1
ATOM 3079 N N . MET A 1 390 ? -21.902 -3.615 15.350 1.00 97.00 390 MET A N 1
ATOM 3080 C CA . MET A 1 390 ? -21.597 -2.721 16.474 1.00 97.00 390 MET A CA 1
ATOM 3081 C C . MET A 1 390 ? -22.309 -1.369 16.338 1.00 97.00 390 MET A C 1
ATOM 3083 O O . MET A 1 390 ? -22.897 -0.887 17.309 1.00 97.00 390 MET A O 1
ATOM 3087 N N . ALA A 1 391 ? -22.286 -0.772 15.142 1.00 96.31 391 ALA A N 1
ATOM 3088 C CA . ALA A 1 391 ? -22.951 0.496 14.864 1.00 96.31 391 ALA A CA 1
ATOM 3089 C C . ALA A 1 391 ? -24.473 0.398 15.057 1.00 96.31 391 ALA A C 1
ATOM 3091 O O . ALA A 1 391 ? -25.058 1.238 15.742 1.00 96.31 391 ALA A O 1
ATOM 3092 N N . LEU A 1 392 ? -25.104 -0.657 14.529 1.00 95.75 392 LEU A N 1
ATOM 3093 C CA . LEU A 1 392 ? -26.543 -0.907 14.665 1.00 95.75 392 LEU A CA 1
ATOM 3094 C C . LEU A 1 392 ? -26.962 -1.126 16.123 1.00 95.75 392 LEU A C 1
ATOM 3096 O O . LEU A 1 392 ? -27.953 -0.550 16.578 1.00 95.75 392 LEU A O 1
ATOM 3100 N N . LEU A 1 393 ? -26.199 -1.925 16.876 1.00 94.50 393 LEU A N 1
ATOM 3101 C CA . LEU A 1 393 ? -26.467 -2.165 18.295 1.00 94.50 393 LEU A CA 1
ATOM 3102 C C . LEU A 1 393 ? -26.394 -0.867 19.102 1.00 94.50 393 LEU A C 1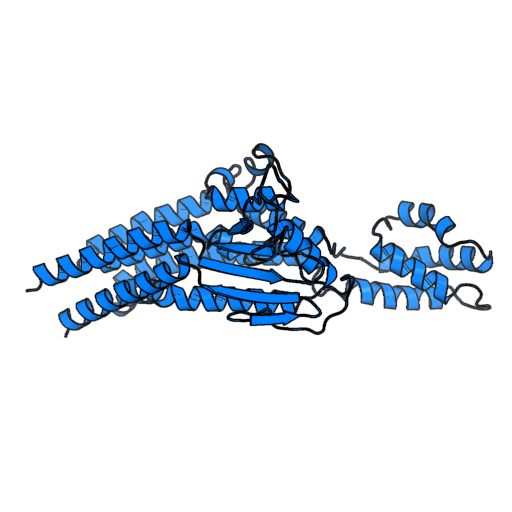
ATOM 3104 O O . LEU A 1 393 ? -27.287 -0.606 19.904 1.00 94.50 393 LEU A O 1
ATOM 3108 N N . ARG A 1 394 ? -25.380 -0.030 18.850 1.00 92.81 394 ARG A N 1
ATOM 3109 C CA . ARG A 1 394 ? -25.243 1.274 19.508 1.00 92.81 394 ARG A CA 1
ATOM 3110 C C . ARG A 1 394 ? -26.346 2.248 19.097 1.00 92.81 394 ARG A C 1
ATOM 3112 O O . ARG A 1 394 ? -26.819 3.024 19.922 1.00 92.81 394 ARG A O 1
ATOM 3119 N N . TYR A 1 395 ? -26.765 2.223 17.834 1.00 91.88 395 TYR A N 1
ATOM 3120 C CA . TYR A 1 395 ? -27.835 3.086 17.339 1.00 91.88 395 TYR A CA 1
ATOM 3121 C C . TYR A 1 395 ? -29.162 2.805 18.056 1.00 91.88 395 TYR A C 1
ATOM 3123 O O . TYR A 1 395 ? -29.816 3.749 18.499 1.00 91.88 395 TYR A O 1
ATOM 3131 N N . LYS A 1 396 ? -29.489 1.518 18.245 1.00 89.44 396 LYS A N 1
ATOM 3132 C CA . LYS A 1 396 ? -30.673 1.036 18.977 1.00 89.44 396 LYS A CA 1
ATOM 3133 C C . LYS A 1 396 ? -30.613 1.271 20.494 1.00 89.44 396 LYS A C 1
ATOM 3135 O O . LYS A 1 396 ? -31.619 1.167 21.174 1.00 89.44 396 LYS A O 1
ATOM 3140 N N . GLU A 1 397 ? -29.440 1.516 21.072 1.00 83.50 397 GLU A N 1
ATOM 3141 C CA . GLU A 1 397 ? -29.354 1.929 22.482 1.00 83.50 397 GLU A CA 1
ATOM 3142 C C . GLU A 1 397 ? -29.685 3.415 22.673 1.00 83.50 397 GLU A C 1
ATOM 3144 O O . GLU A 1 397 ? -30.118 3.812 23.752 1.00 83.50 397 GLU A O 1
ATOM 3149 N N . ASN A 1 398 ? -29.453 4.232 21.642 1.00 77.44 398 ASN A N 1
ATOM 3150 C CA . ASN A 1 398 ? -29.634 5.681 21.693 1.00 77.44 398 ASN A CA 1
ATOM 3151 C C . ASN A 1 398 ? -31.046 6.143 21.281 1.00 77.44 398 ASN A C 1
ATOM 3153 O O . ASN A 1 398 ? -31.370 7.307 21.518 1.00 77.44 398 ASN A O 1
ATOM 3157 N N . HIS A 1 399 ? -31.843 5.266 20.660 1.00 71.94 399 HIS A N 1
ATOM 3158 C CA . HIS A 1 399 ? -33.226 5.483 20.212 1.00 71.94 399 HIS A CA 1
ATOM 3159 C C . HIS A 1 399 ? -34.084 4.315 20.686 1.00 71.94 399 HIS A C 1
ATOM 3161 O O . HIS A 1 399 ? -35.218 4.569 21.144 1.00 71.94 399 HIS A O 1
#

Sequence (399 aa):
MLKKQNIIIASLGTSAVALLFFIFFSPVWWVSLTAPQYPEVAFPDGIKINFHVNGVFNGCTKVKSAELTEDEALNCKHEMDAINHYVGMYPIAAGAPVERAMSPFIFALLAVMIIGFIMTDKKYRTIWLGSTGSLIILWATMVLFTEGGAEMQSSPYLNDVQTTMDLDDNEVHHLTGLEVIQRSYAESLARYFPTVEVKCEKYEPLMKYLKLYSSQNKEFLSLNDVLSANGVDNPALMGVFSKTYKKFKNKDNITTDVIQKDFMQACDKFAHTDSIPDVKRVEIIKNATIVVFAGLVFAILLLVIGGLKYKQIYWLLIIVPMMLPVFFVADYAGWLYWFGHNLSEFGAFTVKPFMPTVFGVGKVAQFATYSYPDYGFGLIMLVAVLTALMALLRYKENH

Foldseek 3Di:
DVVVLLVLLVVLLVVLLVLLVVLQVDFFKKKAKDFPVQDCQLAVVHLMWTDGQQAIAGPFDQHDDPVDHDPGTDRSLVVVCVVLLQAQFFRPLLAPLLRNQCVVLVSQLLSLLSVLLSDPDLVVSLVSLVVSLVVSLVLLCQQAPNFQSVVSTDPRNLVRLCVQQVDDPVVRRRDRNLVSSLSSNLSRCCVRPQLDQDPLVLCLVVLVVLVVCLVVLHDLVVCPVVCVVSPNPDVVLSVLSNVLSVVCRPDPPDDSVVSSVSSCVSVVCSNPVQPAHSVRVSVVSSVVSVVVSVVSSVLSCCLNVVSVPPPVSSCVSLVVLLCQLVVVLVSLQVRQQVRQQNGHPSNSDHDHRDGQDSAAWDDDPRMIMHMDTDVSSVSSNSSNVSSVVSVVSVVVVVD

pLDDT: mean 88.31, std 10.3, range [51.72, 98.69]